Protein AF-0000000066925144 (afdb_homodimer)

Radius of gyration: 28.16 Å; Cα contacts (8 Å, |Δi|>4): 1499; chains: 2; bounding box: 80×82×71 Å

Solvent-accessible surface area (backbone atoms only — not comparable to full-atom values): 39962 Å² total; per-residue (Å²): 117,69,71,56,54,54,53,50,53,49,47,54,55,47,42,56,63,52,52,47,56,71,71,75,46,55,72,64,32,48,42,48,48,48,43,56,48,36,49,69,33,45,69,63,39,58,72,39,43,69,71,10,33,25,40,46,24,54,66,69,15,35,38,22,49,66,75,79,53,94,78,64,86,53,66,42,78,45,73,37,52,30,51,58,52,41,52,57,35,42,76,74,74,39,83,76,50,72,86,36,37,30,57,71,49,58,42,74,46,92,48,90,91,53,68,70,28,42,30,31,27,34,55,46,74,73,78,74,56,57,84,84,64,74,60,55,56,67,54,53,54,48,47,54,28,42,74,72,62,25,33,70,39,57,45,69,58,44,40,26,41,26,77,52,62,67,58,37,23,48,50,20,20,44,51,24,48,52,51,45,55,69,37,50,43,24,27,23,64,81,55,28,53,37,47,68,39,49,29,52,62,34,31,32,21,76,68,86,58,52,75,48,60,76,67,38,39,47,23,23,31,38,45,36,23,25,87,84,66,50,34,33,50,33,30,27,50,63,87,51,63,80,26,39,36,41,57,51,64,42,70,52,54,79,33,44,34,60,68,56,32,42,45,47,42,43,16,49,45,34,35,37,77,64,38,79,70,38,72,46,90,59,60,40,44,39,35,79,90,47,38,31,36,39,40,39,30,38,28,33,33,66,80,83,60,72,74,44,61,31,68,91,49,34,69,36,72,47,76,38,43,40,67,58,48,44,51,16,46,53,48,18,72,77,33,52,82,54,75,59,49,66,57,52,56,72,67,40,88,65,61,89,49,49,79,73,41,80,54,28,38,54,24,76,39,32,66,59,25,52,54,52,46,36,43,52,68,65,72,99,119,70,70,56,53,52,52,53,52,49,48,53,53,46,41,54,61,51,52,46,56,71,71,74,44,55,72,63,32,47,40,49,47,47,44,56,47,36,49,70,33,43,69,64,39,58,72,39,42,68,70,10,34,26,39,49,25,54,65,69,16,35,37,20,49,66,74,80,53,92,78,63,86,55,66,44,79,44,73,38,52,29,51,58,52,43,53,56,35,44,76,73,74,40,85,76,48,71,88,36,37,29,57,69,49,57,41,75,46,92,48,89,89,52,68,70,28,42,29,31,28,36,54,45,74,76,78,75,55,57,83,85,64,74,60,56,56,67,55,52,54,49,48,52,29,43,74,74,62,26,33,69,38,57,43,70,57,45,39,26,40,28,77,52,61,68,60,36,24,48,51,20,20,44,52,24,48,52,50,44,55,70,37,50,43,23,27,24,65,80,56,29,53,38,47,67,40,49,29,52,60,35,30,31,22,75,68,85,58,52,73,48,63,74,68,37,39,48,23,23,30,37,45,36,23,25,87,84,65,50,34,34,50,33,29,26,49,64,88,50,64,79,26,39,37,39,56,52,62,40,69,54,54,81,34,43,34,58,66,57,30,42,45,47,43,43,17,51,45,37,36,37,77,64,38,78,71,39,72,46,90,59,58,40,46,40,35,80,90,46,35,31,36,39,38,39,30,39,29,31,34,66,81,82,60,72,73,45,61,32,68,91,48,34,69,36,74,48,77,39,43,40,68,58,47,44,50,15,46,51,48,17,71,77,33,52,80,55,74,60,49,68,59,52,56,70,66,40,89,67,60,89,48,50,78,72,42,81,55,30,39,52,22,76,40,31,67,59,23,52,53,53,47,34,42,51,70,66,73,98

Nearest PDB structures (foldseek):
  6scx-assembly1_A  TM=8.058E-01  e=1.014E-25  Homo sapiens
  6scx-assembly2_C-2  TM=8.066E-01  e=2.581E-25  Homo sapiens
  6scx-assembly1_B  TM=8.042E-01  e=2.043E-25  Homo sapiens
  6o3p-assembly1_B  TM=8.030E-01  e=2.166E-25  Mus musculus
  6o3p-assembly1_A  TM=7.950E-01  e=1.139E-25  Mus musculus

Secondary structure (DSSP, 8-state):
-HHHHHHHHHHHHHHHHHHHHHTT--HHHHHHHHHHHHHH-HHHHHHTGGG-EEEEEETTEEEEE---STT--S--B--EEHHHHHHHHHHTT---SGGGEEEEEEEPPSSTTPPPEEEEEEEEPPP---GGG---HHHHHHHHHHHTTEEE--HHHHHHH-S-HHHHHHHHHHHHHHHHHHH--B-TTT-PBEEEPTT-S-EEETTT--EE----EEEEEEEEE-TTSSEEEEEEETTSPTTB-B-EEEEPPTT--HHHHHHHHHHHHHS---EEEEE-S--EEE-SSS-EEEEEEEEE--TTSPP---TTTEEEEEEEEHHHHHHHHHHHHH-TT-TTHHHHHHH-S-GGGGGG---BPPPTTSHHHHHHHHHHTT--/-HHHHHHHHHHHHHHHHHHHHHTT--HHHHHHHHHHHHHH-HHHHHHTGGG-EEEEEETTEEEEE----TT--S--B--EEHHHHHHHHHHTT---SGGGEEEEEEEPPSSTTPPPEEEEEEEEPPP---GGG---HHHHHHHHHHHTTEEE--HHHHHHH-S-HHHHHHHHHHHHHHHHHHH--B-TTT-PBEEEPTT-S-EEETTT--EE----EEEEEEEEE-TTSSEEEEEEETTSPTTB-B-EEEEPPTT--HHHHHHHHHHHHHS---EEEEE-S--EEE-SSS-EEEEEEEEE--TTSPP---TTTEEEEEEEEHHHHHHHHHHHHH-TT-TTHHHHHHH-S-GGGGGG---BPPPTTSHHHHHHHHHHTT--

Structure (mmCIF, N/CA/C/O backbone):
data_AF-0000000066925144-model_v1
#
loop_
_entity.id
_entity.type
_entity.pdbx_description
1 polymer 'NAD(+) diphosphatase'
#
loop_
_atom_site.group_PDB
_atom_site.id
_atom_site.type_symbol
_atom_site.label_atom_id
_atom_site.label_alt_id
_atom_site.label_comp_id
_atom_site.label_asym_id
_atom_site.label_entity_id
_atom_site.label_seq_id
_atom_site.pdbx_PDB_ins_code
_atom_site.Cartn_x
_atom_site.Cartn_y
_atom_site.Cartn_z
_atom_site.occupancy
_atom_site.B_iso_or_equiv
_atom_site.auth_seq_id
_atom_site.auth_comp_id
_atom_site.auth_asym_id
_atom_site.auth_atom_id
_atom_site.pdbx_PDB_model_num
ATOM 1 N N . MET A 1 1 ? -38.531 -30.906 13.062 1 26.69 1 MET A N 1
ATOM 2 C CA . MET A 1 1 ? -38.562 -29.469 13.297 1 26.69 1 MET A CA 1
ATOM 3 C C . MET A 1 1 ? -37.281 -28.812 12.805 1 26.69 1 MET A C 1
ATOM 5 O O . MET A 1 1 ? -37.25 -27.625 12.492 1 26.69 1 MET A O 1
ATOM 9 N N . ARG A 1 2 ? -36.188 -29.547 12.898 1 27.75 2 ARG A N 1
ATOM 10 C CA . ARG A 1 2 ? -34.844 -29.094 12.516 1 27.75 2 ARG A CA 1
ATOM 11 C C . ARG A 1 2 ? -34.688 -29.031 11 1 27.75 2 ARG A C 1
ATOM 13 O O . ARG A 1 2 ? -33.938 -28.219 10.477 1 27.75 2 ARG A O 1
ATOM 20 N N . ILE A 1 3 ? -35.25 -29.875 10.367 1 32.91 3 ILE A N 1
ATOM 21 C CA . ILE A 1 3 ? -35.219 -29.938 8.906 1 32.91 3 ILE A CA 1
ATOM 22 C C . ILE A 1 3 ? -35.938 -28.719 8.312 1 32.91 3 ILE A C 1
ATOM 24 O O . ILE A 1 3 ? -35.5 -28.203 7.281 1 32.91 3 ILE A O 1
ATOM 28 N N . LEU A 1 4 ? -36.906 -28.203 8.992 1 31.75 4 LEU A N 1
ATOM 29 C CA . LEU A 1 4 ? -37.719 -27.094 8.492 1 31.75 4 LEU A CA 1
ATOM 30 C C . LEU A 1 4 ? -37 -25.781 8.641 1 31.75 4 LEU A C 1
ATOM 32 O O . LEU A 1 4 ? -37.125 -24.891 7.797 1 31.75 4 LEU A O 1
ATOM 36 N N . LYS A 1 5 ? -36.188 -25.547 9.703 1 34.03 5 LYS A N 1
ATOM 37 C CA . LYS A 1 5 ? -35.438 -24.312 9.867 1 34.03 5 LYS A CA 1
ATOM 38 C C . LYS A 1 5 ? -34.281 -24.219 8.852 1 34.03 5 LYS A C 1
ATOM 40 O O . LYS A 1 5 ? -33.875 -23.125 8.484 1 34.03 5 LYS A O 1
ATOM 45 N N . ILE A 1 6 ? -33.781 -25.328 8.484 1 33.5 6 ILE A N 1
ATOM 46 C CA . ILE A 1 6 ? -32.719 -25.312 7.48 1 33.5 6 ILE A CA 1
ATOM 47 C C . ILE A 1 6 ? -33.281 -24.891 6.133 1 33.5 6 ILE A C 1
ATOM 49 O O . ILE A 1 6 ? -32.688 -24.094 5.418 1 33.5 6 ILE A O 1
ATOM 53 N N . ASN A 1 7 ? -34.5 -25.281 5.852 1 37.31 7 ASN A N 1
ATOM 54 C CA . ASN A 1 7 ? -35.156 -24.922 4.594 1 37.31 7 ASN A CA 1
ATOM 55 C C . ASN A 1 7 ? -35.531 -23.438 4.578 1 37.31 7 ASN A C 1
ATOM 57 O O . ASN A 1 7 ? -35.438 -22.781 3.547 1 37.31 7 ASN A O 1
ATOM 61 N N . LEU A 1 8 ? -36.031 -22.906 5.727 1 35.97 8 LEU A N 1
ATOM 62 C CA . LEU A 1 8 ? -36.438 -21.516 5.781 1 35.97 8 LEU A CA 1
ATOM 63 C C . LEU A 1 8 ? -35.219 -20.594 5.754 1 35.97 8 LEU A C 1
ATOM 65 O O . LEU A 1 8 ? -35.25 -19.547 5.086 1 35.97 8 LEU A O 1
ATOM 69 N N . LEU A 1 9 ? -34.125 -20.891 6.434 1 33.62 9 LEU A N 1
ATOM 70 C CA . LEU A 1 9 ? -32.906 -20.078 6.406 1 33.62 9 LEU A CA 1
ATOM 71 C C . LEU A 1 9 ? -32.219 -20.188 5.047 1 33.62 9 LEU A C 1
ATOM 73 O O . LEU A 1 9 ? -31.656 -19.203 4.562 1 33.62 9 LEU A O 1
ATOM 77 N N . GLN A 1 10 ? -32.281 -21.312 4.336 1 36.78 10 GLN A N 1
ATOM 78 C CA . GLN A 1 10 ? -31.891 -21.438 2.934 1 36.78 10 GLN A CA 1
ATOM 79 C C . GLN A 1 10 ? -32.781 -20.594 2.043 1 36.78 10 GLN A C 1
ATOM 81 O O . GLN A 1 10 ? -32.312 -19.984 1.076 1 36.78 10 GLN A O 1
ATOM 86 N N . GLN A 1 11 ? -34.031 -20.547 2.348 1 35.97 11 GLN A N 1
ATOM 87 C CA . GLN A 1 11 ? -34.969 -19.703 1.611 1 35.97 11 GLN A CA 1
ATOM 88 C C . GLN A 1 11 ? -34.688 -18.219 1.845 1 35.97 11 GLN A C 1
ATOM 90 O O . GLN A 1 11 ? -34.75 -17.422 0.915 1 35.97 11 GLN A O 1
ATOM 95 N N . LEU A 1 12 ? -34.344 -17.75 3.012 1 36.31 12 LEU A N 1
ATOM 96 C CA . LEU A 1 12 ? -34 -16.359 3.297 1 36.31 12 LEU A CA 1
ATOM 97 C C . LEU A 1 12 ? -32.625 -16 2.723 1 36.31 12 LEU A C 1
ATOM 99 O O . LEU A 1 12 ? -32.438 -14.898 2.209 1 36.31 12 LEU A O 1
ATOM 103 N N . ASN A 1 13 ? -31.656 -16.875 2.803 1 37.81 13 ASN A N 1
ATOM 104 C CA . ASN A 1 13 ? -30.375 -16.719 2.143 1 37.81 13 ASN A CA 1
ATOM 105 C C . ASN A 1 13 ? -30.5 -16.766 0.625 1 37.81 13 ASN A C 1
ATOM 107 O O . ASN A 1 13 ? -29.797 -16.047 -0.09 1 37.81 13 ASN A O 1
ATOM 111 N N . ASN A 1 14 ? -31.312 -17.688 0.106 1 38.5 14 ASN A N 1
ATOM 112 C CA . ASN A 1 14 ? -31.734 -17.672 -1.293 1 38.5 14 ASN A CA 1
ATOM 113 C C . ASN A 1 14 ? -32.438 -16.375 -1.655 1 38.5 14 ASN A C 1
ATOM 115 O O . ASN A 1 14 ? -32.375 -15.914 -2.799 1 38.5 14 ASN A O 1
ATOM 119 N N . ASN A 1 15 ? -33.156 -15.773 -0.715 1 36.53 15 ASN A N 1
ATOM 120 C CA . ASN A 1 15 ? -33.812 -14.492 -0.955 1 36.53 15 ASN A CA 1
ATOM 121 C C . ASN A 1 15 ? -32.781 -13.352 -1.04 1 36.53 15 ASN A C 1
ATOM 123 O O . ASN A 1 15 ? -33 -12.359 -1.734 1 36.53 15 ASN A O 1
ATOM 127 N N . TYR A 1 16 ? -31.797 -13.406 -0.297 1 33.59 16 TYR A N 1
ATOM 128 C CA . TYR A 1 16 ? -30.766 -12.375 -0.497 1 33.59 16 TYR A CA 1
ATOM 129 C C . TYR A 1 16 ? -30.094 -12.539 -1.853 1 33.59 16 TYR A C 1
ATOM 131 O O . TYR A 1 16 ? -29.859 -11.555 -2.559 1 33.59 16 TYR A O 1
ATOM 139 N N . THR A 1 17 ? -29.75 -13.82 -2.23 1 37.78 17 THR A N 1
ATOM 140 C CA . THR A 1 17 ? -29.125 -14.094 -3.52 1 37.78 17 THR A CA 1
ATOM 141 C C . THR A 1 17 ? -30.062 -13.711 -4.668 1 37.78 17 THR A C 1
ATOM 143 O O . THR A 1 17 ? -29.609 -13.188 -5.688 1 37.78 17 THR A O 1
ATOM 146 N N . ARG A 1 18 ? -31.344 -14.125 -4.613 1 35.31 18 ARG A N 1
ATOM 147 C CA . ARG A 1 18 ? -32.375 -13.812 -5.613 1 35.31 18 ARG A CA 1
ATOM 148 C C . ARG A 1 18 ? -32.75 -12.336 -5.559 1 35.31 18 ARG A C 1
ATOM 150 O O . ARG A 1 18 ? -33.062 -11.734 -6.586 1 35.31 18 ARG A O 1
ATOM 157 N N . LEU A 1 19 ? -32.719 -11.727 -4.43 1 36.03 19 LEU A N 1
ATOM 158 C CA . LEU A 1 19 ? -33.188 -10.344 -4.316 1 36.03 19 LEU A CA 1
ATOM 159 C C . LEU A 1 19 ? -32.219 -9.398 -5.047 1 36.03 19 LEU A C 1
ATOM 161 O O . LEU A 1 19 ? -32.656 -8.367 -5.562 1 36.03 19 LEU A O 1
ATOM 165 N N . TYR A 1 20 ? -30.938 -9.672 -5.086 1 38.91 20 TYR A N 1
ATOM 166 C CA . TYR A 1 20 ? -30.078 -8.742 -5.812 1 38.91 20 TYR A CA 1
ATOM 167 C C . TYR A 1 20 ? -30.266 -8.898 -7.316 1 38.91 20 TYR A C 1
ATOM 169 O O . TYR A 1 20 ? -30.078 -7.938 -8.07 1 38.91 20 TYR A O 1
ATOM 177 N N . SER A 1 21 ? -30.625 -10.102 -7.785 1 39.84 21 SER A N 1
ATOM 178 C CA . SER A 1 21 ? -30.844 -10.281 -9.219 1 39.84 21 SER A CA 1
ATOM 179 C C . SER A 1 21 ? -32.031 -9.445 -9.711 1 39.84 21 SER A C 1
ATOM 181 O O . SER A 1 21 ? -32 -8.945 -10.836 1 39.84 21 SER A O 1
ATOM 183 N N . SER A 1 22 ? -33 -9.375 -8.938 1 38.16 22 SER A N 1
ATOM 184 C CA . SER A 1 22 ? -34.219 -8.789 -9.461 1 38.16 22 SER A CA 1
ATOM 185 C C . SER A 1 22 ? -34.094 -7.277 -9.641 1 38.16 22 SER A C 1
ATOM 187 O O . SER A 1 22 ? -34.938 -6.641 -10.266 1 38.16 22 SER A O 1
ATOM 189 N N . LEU A 1 23 ? -33.188 -6.652 -8.906 1 44.59 23 LEU A N 1
ATOM 190 C CA . LEU A 1 23 ? -33.312 -5.195 -8.961 1 44.59 23 LEU A CA 1
ATOM 191 C C . LEU A 1 23 ? -32.406 -4.621 -10.047 1 44.59 23 LEU A C 1
ATOM 193 O O . LEU A 1 23 ? -32.031 -3.447 -9.992 1 44.59 23 LEU A O 1
ATOM 197 N N . GLY A 1 24 ? -32.094 -5.398 -11.172 1 54.22 24 GLY A N 1
ATOM 198 C CA . GLY A 1 24 ? -31.406 -4.828 -12.32 1 54.22 24 GLY A CA 1
ATOM 199 C C . GLY A 1 24 ? -29.922 -4.602 -12.086 1 54.22 24 GLY A C 1
ATOM 200 O O . GLY A 1 24 ? -29.266 -3.883 -12.844 1 54.22 24 GLY A O 1
ATOM 201 N N . GLN A 1 25 ? -29.453 -5.141 -10.984 1 64.25 25 GLN A N 1
ATOM 202 C CA . GLN A 1 25 ? -28.016 -4.957 -10.75 1 64.25 25 GLN A CA 1
ATOM 203 C C . GLN A 1 25 ? -27.188 -5.93 -11.578 1 64.25 25 GLN A C 1
ATOM 205 O O . GLN A 1 25 ? -27.641 -7.043 -11.875 1 64.25 25 GLN A O 1
ATOM 210 N N . SER A 1 26 ? -26.016 -5.414 -12.031 1 84.19 26 SER A N 1
ATOM 211 C CA . SER A 1 26 ? -25.125 -6.254 -12.828 1 84.19 26 SER A CA 1
ATOM 212 C C . SER A 1 26 ? -24.594 -7.43 -12.016 1 84.19 26 SER A C 1
ATOM 214 O O . SER A 1 26 ? -24.562 -7.371 -10.781 1 84.19 26 SER A O 1
ATOM 216 N N . LYS A 1 27 ? -24.391 -8.555 -12.602 1 88.44 27 LYS A N 1
ATOM 217 C CA . LYS A 1 27 ? -23.812 -9.75 -11.992 1 88.44 27 LYS A CA 1
ATOM 218 C C . LYS A 1 27 ? -22.562 -9.406 -11.188 1 88.44 27 LYS A C 1
ATOM 220 O O . LYS A 1 27 ? -22.328 -9.992 -10.133 1 88.44 27 LYS A O 1
ATOM 225 N N . TYR A 1 28 ? -21.922 -8.414 -11.641 1 93.94 28 TYR A N 1
ATOM 226 C CA . TYR A 1 28 ? -20.688 -8.016 -10.953 1 93.94 28 TYR A CA 1
ATOM 227 C C . TYR A 1 28 ? -21 -7.402 -9.594 1 93.94 28 TYR A C 1
ATOM 229 O O . TYR A 1 28 ? -20.359 -7.73 -8.594 1 93.94 28 TYR A O 1
ATOM 237 N N . VAL A 1 29 ? -21.922 -6.469 -9.516 1 95.69 29 VAL A N 1
ATOM 238 C CA . VAL A 1 29 ? -22.297 -5.809 -8.266 1 95.69 29 VAL A CA 1
ATOM 239 C C . VAL A 1 29 ? -22.797 -6.844 -7.266 1 95.69 29 VAL A C 1
ATOM 241 O O . VAL A 1 29 ? -22.453 -6.793 -6.086 1 95.69 29 VAL A O 1
ATOM 244 N N . GLU A 1 30 ? -23.578 -7.773 -7.75 1 93.75 30 GLU A N 1
ATOM 245 C CA . GLU A 1 30 ? -24.078 -8.836 -6.887 1 93.75 30 GLU A CA 1
ATOM 246 C C . GLU A 1 30 ? -22.938 -9.656 -6.305 1 93.75 30 GLU A C 1
ATOM 248 O O . GLU A 1 30 ? -22.922 -9.969 -5.109 1 93.75 30 GLU A O 1
ATOM 253 N N . LYS A 1 31 ? -22.047 -9.992 -7.168 1 96.12 31 LYS A N 1
ATOM 254 C CA . LYS A 1 31 ? -20.875 -10.742 -6.75 1 96.12 31 LYS A CA 1
ATOM 255 C C . LYS A 1 31 ? -20.109 -10.008 -5.648 1 96.12 31 LYS A C 1
ATOM 257 O O . LYS A 1 31 ? -19.719 -10.609 -4.648 1 96.12 31 LYS A O 1
ATOM 262 N N . VAL A 1 32 ? -19.938 -8.727 -5.797 1 96.75 32 VAL A N 1
ATOM 263 C CA . VAL A 1 32 ? -19.188 -7.91 -4.855 1 96.75 32 VAL A CA 1
ATOM 264 C C . VAL A 1 32 ? -19.922 -7.859 -3.514 1 96.75 32 VAL A C 1
ATOM 266 O O . VAL A 1 32 ? -19.297 -7.988 -2.457 1 96.75 32 VAL A O 1
ATOM 269 N N . HIS A 1 33 ? -21.188 -7.668 -3.512 1 95.62 33 HIS A N 1
ATOM 270 C CA . HIS A 1 33 ? -21.969 -7.617 -2.281 1 95.62 33 HIS A CA 1
ATOM 271 C C . HIS A 1 33 ? -21.938 -8.953 -1.546 1 95.62 33 HIS A C 1
ATOM 273 O O . HIS A 1 33 ? -21.828 -8.984 -0.317 1 95.62 33 HIS A O 1
ATOM 279 N N . LEU A 1 34 ? -22.031 -10.016 -2.316 1 96 34 LEU A N 1
ATOM 280 C CA . LEU A 1 34 ? -21.953 -11.336 -1.705 1 96 34 LEU A CA 1
ATOM 281 C C . LEU A 1 34 ? -20.578 -11.586 -1.103 1 96 34 LEU A C 1
ATOM 283 O O . LEU A 1 34 ? -20.469 -12.141 -0.006 1 96 34 LEU A O 1
ATOM 287 N N . TYR A 1 35 ? -19.609 -11.25 -1.83 1 97.44 35 TYR A N 1
ATOM 288 C CA . TYR A 1 35 ? -18.25 -11.359 -1.299 1 97.44 35 TYR A CA 1
ATOM 289 C C . TYR A 1 35 ? -18.125 -10.625 0.032 1 97.44 35 TYR A C 1
ATOM 291 O O . TYR A 1 35 ? -17.562 -11.164 0.991 1 97.44 35 TYR A O 1
ATOM 299 N N . ASN A 1 36 ? -18.578 -9.367 0.045 1 94.94 36 ASN A N 1
ATOM 300 C CA . ASN A 1 36 ? -18.547 -8.57 1.267 1 94.94 36 ASN A CA 1
ATOM 301 C C . ASN A 1 36 ? -19.328 -9.227 2.393 1 94.94 36 ASN A C 1
ATOM 303 O O . ASN A 1 36 ? -18.891 -9.227 3.545 1 94.94 36 ASN A O 1
ATOM 307 N N . TYR A 1 37 ? -20.5 -9.805 2.076 1 95.5 37 TYR A N 1
ATOM 308 C CA . TYR A 1 37 ? -21.328 -10.492 3.055 1 95.5 37 TYR A CA 1
ATOM 309 C C . TYR A 1 37 ? -20.609 -11.719 3.617 1 95.5 37 TYR A C 1
ATOM 311 O O . TYR A 1 37 ? -20.531 -11.891 4.836 1 95.5 37 TYR A O 1
ATOM 319 N N . TRP A 1 38 ? -20 -12.531 2.705 1 96.81 38 TRP A N 1
ATOM 320 C CA . TRP A 1 38 ? -19.297 -13.742 3.123 1 96.81 38 TRP A CA 1
ATOM 321 C C . TRP A 1 38 ? -18.031 -13.406 3.904 1 96.81 38 TRP A C 1
ATOM 323 O O . TRP A 1 38 ? -17.625 -14.164 4.781 1 96.81 38 TRP A O 1
ATOM 333 N N . SER A 1 39 ? -17.438 -12.273 3.598 1 96.12 39 SER A N 1
ATOM 334 C CA . SER A 1 39 ? -16.25 -11.844 4.324 1 96.12 39 SER A CA 1
ATOM 335 C C . SER A 1 39 ? -16.578 -11.57 5.789 1 96.12 39 SER A C 1
ATOM 337 O O . SER A 1 39 ? -15.711 -11.719 6.66 1 96.12 39 SER A O 1
ATOM 339 N N . ARG A 1 40 ? -17.828 -11.234 6.043 1 93.31 40 ARG A N 1
ATOM 340 C CA . ARG A 1 40 ? -18.219 -10.836 7.391 1 93.31 40 ARG A CA 1
ATOM 341 C C . ARG A 1 40 ? -18.938 -11.969 8.109 1 93.31 40 ARG A C 1
ATOM 343 O O . ARG A 1 40 ? -18.875 -12.078 9.336 1 93.31 40 ARG A O 1
ATOM 350 N N . SER A 1 41 ? -19.625 -12.766 7.344 1 95.44 41 SER A N 1
ATOM 351 C CA . SER A 1 41 ? -20.453 -13.797 7.938 1 95.44 41 SER A CA 1
ATOM 352 C C . SER A 1 41 ? -19.781 -15.164 7.855 1 95.44 41 SER A C 1
ATOM 354 O O . SER A 1 41 ? -20.031 -15.938 6.926 1 95.44 41 SER A O 1
ATOM 356 N N . CYS A 1 42 ? -19.156 -15.562 8.891 1 95.69 42 CYS A N 1
ATOM 357 C CA . CYS A 1 42 ? -18.391 -16.812 8.914 1 95.69 42 CYS A CA 1
ATOM 358 C C . CYS A 1 42 ? -19.328 -18.016 8.758 1 95.69 42 CYS A C 1
ATOM 360 O O . CYS A 1 42 ? -19.031 -18.922 7.969 1 95.69 42 CYS A O 1
ATOM 362 N N . ASN A 1 43 ? -20.375 -17.984 9.477 1 95.56 43 ASN A N 1
ATOM 363 C CA . ASN A 1 43 ? -21.297 -19.109 9.469 1 95.56 43 ASN A CA 1
ATOM 364 C C . ASN A 1 43 ? -21.906 -19.344 8.086 1 95.56 43 ASN A C 1
ATOM 366 O O . ASN A 1 43 ? -21.953 -20.469 7.602 1 95.56 43 ASN A O 1
ATOM 370 N N . ASP A 1 44 ? -22.297 -18.281 7.512 1 96.06 44 ASP A N 1
ATOM 371 C CA . ASP A 1 44 ? -22.922 -18.391 6.195 1 96.06 44 ASP A CA 1
ATOM 372 C C . ASP A 1 44 ? -21.891 -18.812 5.145 1 96.06 44 ASP A C 1
ATOM 374 O O . ASP A 1 44 ? -22.203 -19.594 4.238 1 96.06 44 ASP A O 1
ATOM 378 N N . LEU A 1 45 ? -20.734 -18.266 5.223 1 97.69 45 LEU A N 1
ATOM 379 C CA . LEU A 1 45 ? -19.672 -18.688 4.312 1 97.69 45 LEU A CA 1
ATOM 380 C C . LEU A 1 45 ? -19.391 -20.188 4.457 1 97.69 45 LEU A C 1
ATOM 382 O O . LEU A 1 45 ? -19.312 -20.906 3.459 1 97.69 45 LEU A O 1
ATOM 386 N N . GLU A 1 46 ? -19.312 -20.625 5.656 1 96.88 46 GLU A N 1
ATOM 387 C CA . GLU A 1 46 ? -18.984 -22.016 5.934 1 96.88 46 GLU A CA 1
ATOM 388 C C . GLU A 1 46 ? -20.031 -22.953 5.344 1 96.88 46 GLU A C 1
ATOM 390 O O . GLU A 1 46 ? -19.703 -24.016 4.805 1 96.88 46 GLU A O 1
ATOM 395 N N . LYS A 1 47 ? -21.281 -22.562 5.426 1 96 47 LYS A N 1
ATOM 396 C CA . LYS A 1 47 ? -22.375 -23.375 4.906 1 96 47 LYS A CA 1
ATOM 397 C C . LYS A 1 47 ? -22.25 -23.562 3.398 1 96 47 LYS A C 1
ATOM 399 O O . LYS A 1 47 ? -22.797 -24.516 2.842 1 96 47 LYS A O 1
ATOM 404 N N . ASN A 1 48 ? -21.547 -22.688 2.768 1 96.31 48 ASN A N 1
ATOM 405 C CA . ASN A 1 48 ? -21.469 -22.734 1.312 1 96.31 48 ASN A CA 1
ATOM 406 C C . ASN A 1 48 ? -20.172 -23.391 0.845 1 96.31 48 ASN A C 1
ATOM 408 O O . ASN A 1 48 ? -19.969 -23.578 -0.356 1 96.31 48 ASN A O 1
ATOM 412 N N . TYR A 1 49 ? -19.297 -23.844 1.689 1 96.88 49 TYR A N 1
ATOM 413 C CA . TYR A 1 49 ? -18 -24.422 1.341 1 96.88 49 TYR A CA 1
ATOM 414 C C . TYR A 1 49 ? -18.172 -25.672 0.478 1 96.88 49 TYR A C 1
ATOM 416 O O . TYR A 1 49 ? -17.453 -25.844 -0.516 1 96.88 49 TYR A O 1
ATOM 424 N N . SER A 1 50 ? -19.172 -26.469 0.818 1 95.81 50 SER A N 1
ATOM 425 C CA . SER A 1 50 ? -19.359 -27.75 0.138 1 95.81 50 SER A CA 1
ATOM 426 C C . SER A 1 50 ? -19.672 -27.547 -1.341 1 95.81 50 SER A C 1
ATOM 428 O O . SER A 1 50 ? -19.375 -28.406 -2.168 1 95.81 50 SER A O 1
ATOM 430 N N . ASN A 1 51 ? -20.234 -26.422 -1.646 1 94.38 51 ASN A N 1
ATOM 431 C CA . ASN A 1 51 ? -20.594 -26.141 -3.031 1 94.38 51 ASN A CA 1
ATOM 432 C C . ASN A 1 51 ? -19.484 -25.359 -3.752 1 94.38 51 ASN A C 1
ATOM 434 O O . ASN A 1 51 ? -19.609 -25.078 -4.945 1 94.38 51 ASN A O 1
ATOM 438 N N . GLY A 1 52 ? -18.422 -25.109 -3.055 1 97.25 52 GLY A N 1
ATOM 439 C CA . GLY A 1 52 ? -17.422 -24.203 -3.584 1 97.25 52 GLY A CA 1
ATOM 440 C C . GLY A 1 52 ? -16.359 -24.922 -4.395 1 97.25 52 GLY A C 1
ATOM 441 O O . GLY A 1 52 ? -16.391 -26.141 -4.559 1 97.25 52 GLY A O 1
ATOM 442 N N . LYS A 1 53 ? -15.531 -24.125 -5.043 1 98.19 53 LYS A N 1
ATOM 443 C CA . LYS A 1 53 ? -14.297 -24.578 -5.691 1 98.19 53 LYS A CA 1
ATOM 444 C C . LYS A 1 53 ? -13.07 -24.203 -4.863 1 98.19 53 LYS A C 1
ATOM 446 O O . LYS A 1 53 ? -13.148 -23.344 -3.986 1 98.19 53 LYS A O 1
ATOM 451 N N . ALA A 1 54 ? -11.977 -24.922 -5.145 1 98.44 54 ALA A N 1
ATOM 452 C CA . ALA A 1 54 ? -10.82 -24.688 -4.281 1 98.44 54 ALA A CA 1
ATOM 453 C C . ALA A 1 54 ? -9.531 -24.656 -5.094 1 98.44 54 ALA A C 1
ATOM 455 O O . ALA A 1 54 ? -9.367 -25.438 -6.039 1 98.44 54 ALA A O 1
ATOM 456 N N . ILE A 1 55 ? -8.695 -23.75 -4.797 1 98.31 55 ILE A N 1
ATOM 457 C CA . ILE A 1 55 ? -7.289 -23.719 -5.195 1 98.31 55 ILE A CA 1
ATOM 458 C C . ILE A 1 55 ? -6.414 -24.203 -4.043 1 98.31 55 ILE A C 1
ATOM 460 O O . ILE A 1 55 ? -6.645 -23.844 -2.885 1 98.31 55 ILE A O 1
ATOM 464 N N . VAL A 1 56 ? -5.387 -25.031 -4.371 1 98.31 56 VAL A N 1
ATOM 465 C CA . VAL A 1 56 ? -4.664 -25.688 -3.291 1 98.31 56 VAL A CA 1
ATOM 466 C C . VAL A 1 56 ? -3.18 -25.344 -3.375 1 98.31 56 VAL A C 1
ATOM 468 O O . VAL A 1 56 ? -2.574 -25.438 -4.445 1 98.31 56 VAL A O 1
ATOM 471 N N . LEU A 1 57 ? -2.631 -24.922 -2.33 1 97.81 57 LEU A N 1
ATOM 472 C CA . LEU A 1 57 ? -1.192 -24.891 -2.096 1 97.81 57 LEU A CA 1
ATOM 473 C C . LEU A 1 57 ? -0.763 -26.031 -1.174 1 97.81 57 LEU A C 1
ATOM 475 O O . LEU A 1 57 ? -1.13 -26.047 0.004 1 97.81 57 LEU A O 1
ATOM 479 N N . LEU A 1 58 ? -0.029 -26.906 -1.707 1 95.81 58 LEU A N 1
ATOM 480 C CA . LEU A 1 58 ? 0.562 -27.984 -0.923 1 95.81 58 LEU A CA 1
ATOM 481 C C . LEU A 1 58 ? 2.033 -27.688 -0.632 1 95.81 58 LEU A C 1
ATOM 483 O O . LEU A 1 58 ? 2.867 -27.734 -1.538 1 95.81 58 LEU A O 1
ATOM 487 N N . ASP A 1 59 ? 2.377 -27.391 0.594 1 93.25 59 ASP A N 1
ATOM 488 C CA . ASP A 1 59 ? 3.721 -26.969 0.973 1 93.25 59 ASP A CA 1
ATOM 489 C C . ASP A 1 59 ? 4.195 -25.812 0.098 1 93.25 59 ASP A C 1
ATOM 491 O O . ASP A 1 59 ? 5.281 -25.875 -0.484 1 93.25 59 ASP A O 1
ATOM 495 N N . LYS A 1 60 ? 3.355 -24.844 -0.058 1 93.44 60 LYS A N 1
ATOM 496 C CA . LYS A 1 60 ? 3.611 -23.578 -0.761 1 93.44 60 LYS A CA 1
ATOM 497 C C . LYS A 1 60 ? 3.729 -23.812 -2.266 1 93.44 60 LYS A C 1
ATOM 499 O O . LYS A 1 60 ? 4.234 -22.953 -2.99 1 93.44 60 LYS A O 1
ATOM 504 N N . HIS A 1 61 ? 3.322 -25.031 -2.727 1 96.69 61 HIS A N 1
ATOM 505 C CA . HIS A 1 61 ? 3.307 -25.344 -4.152 1 96.69 61 HIS A CA 1
ATOM 506 C C . HIS A 1 61 ? 1.878 -25.453 -4.676 1 96.69 61 HIS A C 1
ATOM 508 O O . HIS A 1 61 ? 1.128 -26.344 -4.254 1 96.69 61 HIS A O 1
ATOM 514 N N . PRO A 1 62 ? 1.526 -24.625 -5.578 1 97.88 62 PRO A N 1
ATOM 515 C CA . PRO A 1 62 ? 0.198 -24.766 -6.18 1 97.88 62 PRO A CA 1
ATOM 516 C C . PRO A 1 62 ? 0.052 -26.047 -6.988 1 97.88 62 PRO A C 1
ATOM 518 O O . PRO A 1 62 ? 1.026 -26.531 -7.574 1 97.88 62 PRO A O 1
ATOM 521 N N . ILE A 1 63 ? -1.114 -26.578 -7.02 1 97.38 63 ILE A N 1
ATOM 522 C CA . ILE A 1 63 ? -1.403 -27.719 -7.875 1 97.38 63 ILE A CA 1
ATOM 523 C C . ILE A 1 63 ? -1.911 -27.234 -9.234 1 97.38 63 ILE A C 1
ATOM 525 O O . ILE A 1 63 ? -2.936 -26.547 -9.312 1 97.38 63 ILE A O 1
ATOM 529 N N . ILE A 1 64 ? -1.213 -27.562 -10.234 1 96.38 64 ILE A N 1
ATOM 530 C CA . ILE A 1 64 ? -1.561 -27.188 -11.594 1 96.38 64 ILE A CA 1
ATOM 531 C C . ILE A 1 64 ? -1.976 -28.422 -12.391 1 96.38 64 ILE A C 1
ATOM 533 O O . ILE A 1 64 ? -1.788 -29.547 -11.938 1 96.38 64 ILE A O 1
ATOM 537 N N . LYS A 1 65 ? -2.547 -28.172 -13.578 1 93.62 65 LYS A N 1
ATOM 538 C CA . LYS A 1 65 ? -2.848 -29.281 -14.484 1 93.62 65 LYS A CA 1
ATOM 539 C C . LYS A 1 65 ? -1.572 -29.984 -14.938 1 93.62 65 LYS A C 1
ATOM 541 O O . LYS A 1 65 ? -0.546 -29.328 -15.164 1 93.62 65 LYS A O 1
ATOM 546 N N . LYS A 1 66 ? -1.677 -31.281 -15.062 1 88.19 66 LYS A N 1
ATOM 547 C CA . LYS A 1 66 ? -0.531 -32.062 -15.539 1 88.19 66 LYS A CA 1
ATOM 548 C C . LYS A 1 66 ? -0.078 -31.562 -16.906 1 88.19 66 LYS A C 1
ATOM 550 O O . LYS A 1 66 ? -0.897 -31.391 -17.812 1 88.19 66 LYS A O 1
ATOM 555 N N . MET A 1 67 ? 1.188 -31.234 -17 1 79.75 67 MET A N 1
ATOM 556 C CA . MET A 1 67 ? 1.748 -30.672 -18.234 1 79.75 67 MET A CA 1
ATOM 557 C C . MET A 1 67 ? 2.131 -31.766 -19.219 1 79.75 67 MET A C 1
ATOM 559 O O . MET A 1 67 ? 3.279 -32.219 -19.234 1 79.75 67 MET A O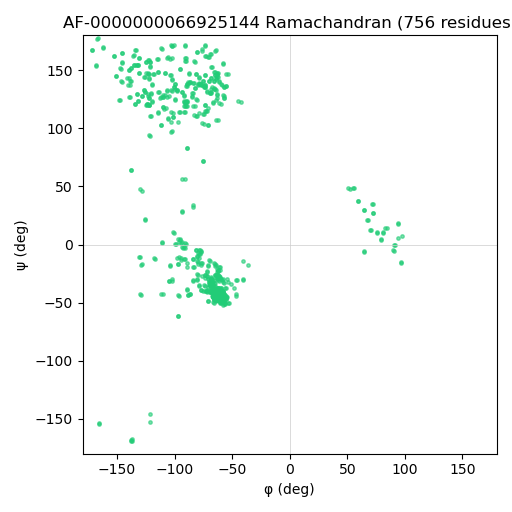 1
ATOM 563 N N . LYS A 1 68 ? 1.504 -32.969 -19.406 1 66.38 68 LYS A N 1
ATOM 564 C CA . LYS A 1 68 ? 1.906 -34.031 -20.312 1 66.38 68 LYS A CA 1
ATOM 565 C C . LYS A 1 68 ? 2.201 -33.5 -21.703 1 66.38 68 LYS A C 1
ATOM 567 O O . LYS A 1 68 ? 3.061 -34.031 -22.406 1 66.38 68 LYS A O 1
ATOM 572 N N . ASP A 1 69 ? 1.33 -32.469 -22.109 1 57.47 69 ASP A N 1
ATOM 573 C CA . ASP A 1 69 ? 1.374 -32.125 -23.516 1 57.47 69 ASP A CA 1
ATOM 574 C C . ASP A 1 69 ? 2.553 -31.203 -23.812 1 57.47 69 ASP A C 1
ATOM 576 O O . ASP A 1 69 ? 2.74 -30.188 -23.141 1 57.47 69 ASP A O 1
ATOM 580 N N . LYS A 1 70 ? 3.59 -31.734 -24.547 1 57.09 70 LYS A N 1
ATOM 581 C CA . LYS A 1 70 ? 4.77 -31.062 -25.094 1 57.09 70 LYS A CA 1
ATOM 582 C C . LYS A 1 70 ? 4.422 -29.656 -25.578 1 57.09 70 LYS A C 1
ATOM 584 O O . LYS A 1 70 ? 5.301 -28.797 -25.703 1 57.09 70 LYS A O 1
ATOM 589 N N . ASN A 1 71 ? 3.02 -29.453 -25.766 1 56.28 71 ASN A N 1
ATOM 590 C CA . ASN A 1 71 ? 2.641 -28.203 -26.406 1 56.28 71 ASN A CA 1
ATOM 591 C C . ASN A 1 71 ? 2.258 -27.141 -25.375 1 56.28 71 ASN A C 1
ATOM 593 O O . ASN A 1 71 ? 1.979 -26 -25.719 1 56.28 71 ASN A O 1
ATOM 597 N N . ILE A 1 72 ? 2.1 -27.609 -24.031 1 60.31 72 ILE A N 1
ATOM 598 C CA . ILE A 1 72 ? 1.654 -26.625 -23.047 1 60.31 72 ILE A CA 1
ATOM 599 C C . ILE A 1 72 ? 2.832 -25.75 -22.625 1 60.31 72 ILE A C 1
ATOM 601 O O . ILE A 1 72 ? 3.811 -26.25 -22.062 1 60.31 72 ILE A O 1
ATOM 605 N N . THR A 1 73 ? 2.594 -24.516 -23.062 1 71.31 73 THR A N 1
ATOM 606 C CA . THR A 1 73 ? 3.684 -23.547 -22.906 1 71.31 73 THR A CA 1
ATOM 607 C C . THR A 1 73 ? 3.607 -22.844 -21.547 1 71.31 73 THR A C 1
ATOM 609 O O . THR A 1 73 ? 4.625 -22.391 -21.031 1 71.31 73 THR A O 1
ATOM 612 N N . THR A 1 74 ? 2.277 -22.906 -20.859 1 87.12 74 THR A N 1
ATOM 613 C CA . THR A 1 74 ? 2.199 -22.219 -19.578 1 87.12 74 THR A CA 1
ATOM 614 C C . THR A 1 74 ? 1.343 -23.016 -18.594 1 87.12 74 THR A C 1
ATOM 616 O O . THR A 1 74 ? 0.386 -23.688 -19 1 87.12 74 THR A O 1
ATOM 619 N N . PRO A 1 75 ? 1.651 -23.062 -17.359 1 92.81 75 PRO A N 1
ATOM 620 C CA . PRO A 1 75 ? 0.865 -23.781 -16.359 1 92.81 75 PRO A CA 1
ATOM 621 C C . PRO A 1 75 ? -0.552 -23.234 -16.219 1 92.81 75 PRO A C 1
ATOM 623 O O . PRO A 1 75 ? -0.788 -22.047 -16.453 1 92.81 75 PRO A O 1
ATOM 626 N N . GLU A 1 76 ? -1.447 -24.172 -15.914 1 93.75 76 GLU A N 1
ATOM 627 C CA . GLU A 1 76 ? -2.832 -23.797 -15.633 1 93.75 76 GLU A CA 1
ATOM 628 C C . GLU A 1 76 ? -3.242 -24.234 -14.234 1 93.75 76 GLU A C 1
ATOM 630 O O . GLU A 1 76 ? -3.064 -25.391 -13.859 1 93.75 76 GLU A O 1
ATOM 635 N N . LEU A 1 77 ? -3.773 -23.344 -13.562 1 94.94 77 LEU A N 1
ATOM 636 C CA . LEU A 1 77 ? -4.223 -23.641 -12.203 1 94.94 77 LEU A CA 1
ATOM 637 C C . LEU A 1 77 ? -5.48 -24.5 -12.227 1 94.94 77 LEU A C 1
ATOM 639 O O . LEU A 1 77 ? -6.398 -24.25 -13.016 1 94.94 77 LEU A O 1
ATOM 643 N N . VAL A 1 78 ? -5.531 -25.484 -11.367 1 94.69 78 VAL A N 1
ATOM 644 C CA . VAL A 1 78 ? -6.727 -26.312 -11.258 1 94.69 78 VAL A CA 1
ATOM 645 C C . VAL A 1 78 ? -7.641 -25.766 -10.164 1 94.69 78 VAL A C 1
ATOM 647 O O . VAL A 1 78 ? -7.18 -25.438 -9.07 1 94.69 78 VAL A O 1
ATOM 650 N N . LYS A 1 79 ? -8.867 -25.625 -10.461 1 97.19 79 LYS A N 1
ATOM 651 C CA . LYS A 1 79 ? -9.906 -25.328 -9.477 1 97.19 79 LYS A CA 1
ATOM 652 C C . LYS A 1 79 ? -10.758 -26.562 -9.188 1 97.19 79 LYS A C 1
ATOM 654 O O . LYS A 1 79 ? -11.625 -26.922 -9.984 1 97.19 79 LYS A O 1
ATOM 659 N N . PHE A 1 80 ? -10.57 -27.094 -8.016 1 97.75 80 PHE A N 1
ATOM 660 C CA . PHE A 1 80 ? -11.188 -28.359 -7.633 1 97.75 80 PHE A CA 1
ATOM 661 C C . PHE A 1 80 ? -12.539 -28.125 -6.969 1 97.75 80 PHE A C 1
ATOM 663 O O . PHE A 1 80 ? -12.82 -27.016 -6.504 1 97.75 80 PHE A O 1
ATOM 670 N N . ASP A 1 81 ? -13.312 -29.203 -6.977 1 97.62 81 ASP A N 1
ATOM 671 C CA . ASP A 1 81 ? -14.438 -29.188 -6.047 1 97.62 81 ASP A CA 1
ATOM 672 C C . ASP A 1 81 ? -13.953 -29.266 -4.598 1 97.62 81 ASP A C 1
ATOM 674 O O . ASP A 1 81 ? -13.156 -30.125 -4.246 1 97.62 81 ASP A O 1
ATOM 678 N N . TYR A 1 82 ? -14.445 -28.406 -3.812 1 97.94 82 TYR A N 1
ATOM 679 C CA . TYR A 1 82 ? -13.992 -28.312 -2.43 1 97.94 82 TYR A CA 1
ATOM 680 C C . TYR A 1 82 ? -14.133 -29.656 -1.721 1 97.94 82 TYR A C 1
ATOM 682 O O . TYR A 1 82 ? -13.195 -30.125 -1.072 1 97.94 82 TYR A O 1
ATOM 690 N N . ASP A 1 83 ? -15.242 -30.328 -1.883 1 97.31 83 ASP A N 1
ATOM 691 C CA . ASP A 1 83 ? -15.516 -31.578 -1.186 1 97.31 83 ASP A CA 1
ATOM 692 C C . ASP A 1 83 ? -14.562 -32.688 -1.648 1 97.31 83 ASP A C 1
ATOM 694 O O . ASP A 1 83 ? -14.148 -33.531 -0.853 1 97.31 83 ASP A O 1
ATOM 698 N N . ASN A 1 84 ? -14.258 -32.625 -2.9 1 97.19 84 ASN A N 1
ATOM 699 C CA . ASN A 1 84 ? -13.305 -33.594 -3.42 1 97.19 84 ASN A CA 1
ATOM 700 C C . ASN A 1 84 ? -11.93 -33.438 -2.771 1 97.19 84 ASN A C 1
ATOM 702 O O . ASN A 1 84 ? -11.281 -34.438 -2.434 1 97.19 84 ASN A O 1
ATOM 706 N N . VAL A 1 85 ? -11.5 -32.219 -2.627 1 97.88 85 VAL A N 1
ATOM 707 C CA . VAL A 1 85 ? -10.211 -31.953 -1.988 1 97.88 85 VAL A CA 1
ATOM 708 C C . VAL A 1 85 ? -10.25 -32.406 -0.534 1 97.88 85 VAL A C 1
ATOM 710 O O . VAL A 1 85 ? -9.344 -33.094 -0.072 1 97.88 85 VAL A O 1
ATOM 713 N N . LYS A 1 86 ? -11.289 -32.031 0.137 1 97.25 86 LYS A N 1
ATOM 714 C CA . LYS A 1 86 ? -11.453 -32.406 1.546 1 97.25 86 LYS A CA 1
ATOM 715 C C . LYS A 1 86 ? -11.406 -33.906 1.747 1 97.25 86 LYS A C 1
ATOM 717 O O . LYS A 1 86 ? -10.711 -34.406 2.637 1 97.25 86 LYS A O 1
ATOM 722 N N . GLU A 1 87 ? -12.102 -34.656 0.916 1 97 87 GLU A N 1
ATOM 723 C CA . GLU A 1 87 ? -12.156 -36.125 1.007 1 97 87 GLU A CA 1
ATOM 724 C C . GLU A 1 87 ? -10.789 -36.719 0.723 1 97 87 GLU A C 1
ATOM 726 O O . GLU A 1 87 ? -10.336 -37.625 1.452 1 97 87 GLU A O 1
ATOM 731 N N . THR A 1 88 ? -10.164 -36.25 -0.354 1 96.62 88 THR A N 1
ATOM 732 C CA . THR A 1 88 ? -8.852 -36.781 -0.717 1 96.62 88 THR A CA 1
ATOM 733 C C . THR A 1 88 ? -7.84 -36.531 0.393 1 96.62 88 THR A C 1
ATOM 735 O O . THR A 1 88 ? -7.051 -37.406 0.742 1 96.62 88 THR A O 1
ATOM 738 N N . PHE A 1 89 ? -7.855 -35.312 0.947 1 95.94 89 PHE A N 1
ATOM 739 C CA . PHE A 1 89 ? -6.941 -34.969 2.031 1 95.94 89 PHE A CA 1
ATOM 740 C C . PHE A 1 89 ? -7.195 -35.844 3.248 1 95.94 89 PHE A C 1
ATOM 742 O O . PHE A 1 89 ? -6.25 -36.281 3.906 1 95.94 89 PHE A O 1
ATOM 749 N N . LYS A 1 90 ? -8.422 -36.156 3.514 1 95.06 90 LYS A N 1
ATOM 750 C CA . LYS A 1 90 ? -8.773 -37 4.641 1 95.06 90 LYS A CA 1
ATOM 751 C C . LYS A 1 90 ? -8.164 -38.406 4.488 1 95.06 90 LYS A C 1
ATOM 753 O O . LYS A 1 90 ? -7.727 -39 5.469 1 95.06 90 LYS A O 1
ATOM 758 N N . GLU A 1 91 ? -8.125 -38.906 3.318 1 93.75 91 GLU A N 1
ATOM 759 C CA . GLU A 1 91 ? -7.527 -40.219 3.033 1 93.75 91 GLU A CA 1
ATOM 760 C C . GLU A 1 91 ? -6.043 -40.219 3.387 1 93.75 91 GLU A C 1
ATOM 762 O O . GLU A 1 91 ? -5.477 -41.281 3.676 1 93.75 91 GLU A O 1
ATOM 767 N N . TYR A 1 92 ? -5.445 -39.062 3.338 1 91.38 92 TYR A N 1
ATOM 768 C CA . TYR A 1 92 ? -4.031 -38.969 3.664 1 91.38 92 TYR A CA 1
ATOM 769 C C . TYR A 1 92 ? -3.836 -38.531 5.117 1 91.38 92 TYR A C 1
ATOM 771 O O . TYR A 1 92 ? -2.732 -38.156 5.52 1 91.38 92 TYR A O 1
ATOM 779 N N . GLY A 1 93 ? -4.957 -38.406 5.895 1 90.81 93 GLY A N 1
ATOM 780 C CA . GLY A 1 93 ? -4.891 -38.031 7.297 1 90.81 93 GLY A CA 1
ATOM 781 C C . GLY A 1 93 ? -4.789 -36.531 7.516 1 90.81 93 GLY A C 1
ATOM 782 O O . GLY A 1 93 ? -4.355 -36.094 8.578 1 90.81 93 GLY A O 1
ATOM 783 N N . LEU A 1 94 ? -5.062 -35.781 6.508 1 93.38 94 LEU A N 1
ATOM 784 C CA . LEU A 1 94 ? -5.004 -34.312 6.586 1 93.38 94 LEU A CA 1
ATOM 785 C C . LEU A 1 94 ? -6.406 -33.719 6.703 1 93.38 94 LEU A C 1
ATOM 787 O O . LEU A 1 94 ? -7.344 -34.219 6.07 1 93.38 94 LEU A O 1
ATOM 791 N N . ASP A 1 95 ? -6.523 -32.688 7.5 1 94.75 95 ASP A N 1
ATOM 792 C CA . ASP A 1 95 ? -7.82 -32.031 7.719 1 94.75 95 ASP A CA 1
ATOM 793 C C . ASP A 1 95 ? -7.879 -30.672 7.051 1 94.75 95 ASP A C 1
ATOM 795 O O . ASP A 1 95 ? -6.969 -29.844 7.215 1 94.75 95 ASP A O 1
ATOM 799 N N . VAL A 1 96 ? -8.867 -30.453 6.301 1 96.25 96 VAL A N 1
ATOM 800 C CA . VAL A 1 96 ? -9.164 -29.156 5.707 1 96.25 96 VAL A CA 1
ATOM 801 C C . VAL A 1 96 ? -10.25 -28.453 6.52 1 96.25 96 VAL A C 1
ATOM 803 O O . VAL A 1 96 ? -11.328 -29 6.738 1 96.25 96 VAL A O 1
ATOM 806 N N . GLY A 1 97 ? -9.961 -27.281 6.969 1 92.94 97 GLY A N 1
ATOM 807 C CA . GLY A 1 97 ? -10.93 -26.562 7.793 1 92.94 97 GLY A CA 1
ATOM 808 C C . GLY A 1 97 ? -10.602 -25.094 7.965 1 92.94 97 GLY A C 1
ATOM 809 O O . GLY A 1 97 ? -9.969 -24.484 7.094 1 92.94 97 GLY A O 1
ATOM 810 N N . ARG A 1 98 ? -11.039 -24.547 9.008 1 92.81 98 ARG A N 1
ATOM 811 C CA . ARG A 1 98 ? -10.992 -23.109 9.273 1 92.81 98 ARG A CA 1
ATOM 812 C C . ARG A 1 98 ? -9.555 -22.609 9.328 1 92.81 98 ARG A C 1
ATOM 814 O O . ARG A 1 98 ? -9.273 -21.469 8.938 1 92.81 98 ARG A O 1
ATOM 821 N N . GLU A 1 99 ? -8.688 -23.422 9.703 1 94.19 99 GLU A N 1
ATOM 822 C CA . GLU A 1 99 ? -7.32 -22.984 9.969 1 94.19 99 GLU A CA 1
ATOM 823 C C . GLU A 1 99 ? -6.531 -22.859 8.672 1 94.19 99 GLU A C 1
ATOM 825 O O . GLU A 1 99 ? -5.574 -22.078 8.594 1 94.19 99 GLU A O 1
ATOM 830 N N . ASN A 1 100 ? -6.922 -23.594 7.672 1 97.44 100 ASN A N 1
ATOM 831 C CA . ASN A 1 100 ? -6.059 -23.609 6.496 1 97.44 100 ASN A CA 1
ATOM 832 C C . ASN A 1 100 ? -6.828 -23.234 5.23 1 97.44 100 ASN A C 1
ATOM 834 O O . ASN A 1 100 ? -6.438 -23.609 4.125 1 97.44 100 ASN A O 1
ATOM 838 N N . THR A 1 101 ? -7.953 -22.547 5.406 1 98.31 101 THR A N 1
ATOM 839 C CA . THR A 1 101 ? -8.719 -22.094 4.25 1 98.31 101 THR A CA 1
ATOM 840 C C . THR A 1 101 ? -8.867 -20.562 4.262 1 98.31 101 THR A C 1
ATOM 842 O O . THR A 1 101 ? -8.734 -19.938 5.309 1 98.31 101 THR A O 1
ATOM 845 N N . VAL A 1 102 ? -9.109 -19.984 3.117 1 98.44 102 VAL A N 1
ATOM 846 C CA . VAL A 1 102 ? -9.32 -18.547 2.941 1 98.44 102 VAL A CA 1
ATOM 847 C C . VAL A 1 102 ? -10.32 -18.312 1.819 1 98.44 102 VAL A C 1
ATOM 849 O O . VAL A 1 102 ? -10.352 -19.047 0.831 1 98.44 102 VAL A O 1
ATOM 852 N N . LEU A 1 103 ? -11.203 -17.375 1.954 1 98.69 103 LEU A N 1
ATOM 853 C CA . LEU A 1 103 ? -12.086 -16.969 0.87 1 98.69 103 LEU A CA 1
ATOM 854 C C . LEU A 1 103 ? -11.336 -16.156 -0.177 1 98.69 103 LEU A C 1
ATOM 856 O O . LEU A 1 103 ? -10.789 -15.094 0.128 1 98.69 103 LEU A O 1
ATOM 860 N N . LEU A 1 104 ? -11.297 -16.609 -1.401 1 98.56 104 LEU A N 1
ATOM 861 C CA . LEU A 1 104 ? -10.57 -15.922 -2.461 1 98.56 104 LEU A CA 1
ATOM 862 C C . LEU A 1 104 ? -11.5 -15.031 -3.271 1 98.56 104 LEU A C 1
ATOM 864 O O . LEU A 1 104 ? -11.133 -13.914 -3.65 1 98.56 104 LEU A O 1
ATOM 868 N N . ASP A 1 105 ? -12.625 -15.562 -3.586 1 98.12 105 ASP A N 1
ATOM 869 C CA . ASP A 1 105 ? -13.547 -14.867 -4.484 1 98.12 105 ASP A CA 1
ATOM 870 C C . ASP A 1 105 ? -14.93 -15.516 -4.465 1 98.12 105 ASP A C 1
ATOM 872 O O . ASP A 1 105 ? -15.172 -16.438 -3.691 1 98.12 105 ASP A O 1
ATOM 876 N N . VAL A 1 106 ? -15.844 -14.906 -5.219 1 97.75 106 VAL A N 1
ATOM 877 C CA . VAL A 1 106 ? -17.172 -15.453 -5.488 1 97.75 106 VAL A CA 1
ATOM 878 C C . VAL A 1 106 ? -17.297 -15.82 -6.965 1 97.75 106 VAL A C 1
ATOM 880 O O . VAL A 1 106 ? -16.938 -15.031 -7.844 1 97.75 106 VAL A O 1
ATOM 883 N N . ILE A 1 107 ? -17.656 -17 -7.219 1 96.31 107 ILE A N 1
ATOM 884 C CA . ILE A 1 107 ? -17.844 -17.484 -8.578 1 96.31 107 ILE A CA 1
ATOM 885 C C . ILE A 1 107 ? -19.281 -17.219 -9.023 1 96.31 107 ILE A C 1
ATOM 887 O O . ILE A 1 107 ? -20.234 -17.703 -8.398 1 96.31 107 ILE A O 1
ATOM 891 N N . SER A 1 108 ? -19.406 -16.484 -10.125 1 92.12 108 SER A N 1
ATOM 892 C CA . SER A 1 108 ? -20.734 -16.219 -10.672 1 92.12 108 SER A CA 1
ATOM 893 C C . SER A 1 108 ? -21.312 -17.453 -11.344 1 92.12 108 SER A C 1
ATOM 895 O O . SER A 1 108 ? -20.594 -18.234 -11.977 1 92.12 108 SER A O 1
ATOM 897 N N . PRO A 1 109 ? -22.609 -17.609 -11.242 1 90.31 109 PRO A N 1
ATOM 898 C CA . PRO A 1 109 ? -23.234 -18.766 -11.906 1 90.31 109 PRO A CA 1
ATOM 899 C C . PRO A 1 109 ? -23.234 -18.641 -13.43 1 90.31 109 PRO A C 1
ATOM 901 O O . PRO A 1 109 ? -23.312 -17.531 -13.961 1 90.31 109 PRO A O 1
ATOM 904 N N . GLU A 1 110 ? -23 -19.734 -14.086 1 82.44 110 GLU A N 1
ATOM 905 C CA . GLU A 1 110 ? -23.016 -19.75 -15.547 1 82.44 110 GLU A CA 1
ATOM 906 C C . GLU A 1 110 ? -24.422 -19.5 -16.078 1 82.44 110 GLU A C 1
ATOM 908 O O . GLU A 1 110 ? -24.594 -18.828 -17.109 1 82.44 110 GLU A O 1
ATOM 913 N N . LYS A 1 111 ? -25.375 -20.078 -15.406 1 80.81 111 LYS A N 1
ATOM 914 C CA . LYS A 1 111 ? -26.75 -19.953 -15.852 1 80.81 111 LYS A CA 1
ATOM 915 C C . LYS A 1 111 ? -27.578 -19.172 -14.844 1 80.81 111 LYS A C 1
ATOM 917 O O . LYS A 1 111 ? -27.297 -19.203 -13.641 1 80.81 111 LYS A O 1
ATOM 922 N N . GLU A 1 112 ? -28.5 -18.516 -15.453 1 76.94 112 GLU A N 1
ATOM 923 C CA . GLU A 1 112 ? -29.406 -17.766 -14.594 1 76.94 112 GLU A CA 1
ATOM 924 C C . GLU A 1 112 ? -30.141 -18.688 -13.625 1 76.94 112 GLU A C 1
ATOM 926 O O . GLU A 1 112 ? -30.562 -19.781 -14 1 76.94 112 GLU A O 1
ATOM 931 N N . GLY A 1 113 ? -30.281 -18.328 -12.445 1 72 113 GLY A N 1
ATOM 932 C CA . GLY A 1 113 ? -31 -19.109 -11.445 1 72 113 GLY A CA 1
ATOM 933 C C . GLY A 1 113 ? -30.078 -19.969 -10.594 1 72 113 GLY A C 1
ATOM 934 O O . GLY A 1 113 ? -30.516 -20.547 -9.594 1 72 113 GLY A O 1
ATOM 935 N N . HIS A 1 114 ? -28.875 -20.109 -11.07 1 78.31 114 HIS A N 1
ATOM 936 C CA . HIS A 1 114 ? -27.922 -20.859 -10.273 1 78.31 114 HIS A CA 1
ATOM 937 C C . HIS A 1 114 ? -27.281 -19.984 -9.203 1 78.31 114 HIS A C 1
ATOM 939 O O . HIS A 1 114 ? -27.297 -18.766 -9.312 1 78.31 114 HIS A O 1
ATOM 945 N N . ASP A 1 115 ? -26.781 -20.656 -8.18 1 87.94 115 ASP A N 1
ATOM 946 C CA . ASP A 1 115 ? -26.25 -19.938 -7.02 1 87.94 115 ASP A CA 1
ATOM 947 C C . ASP A 1 115 ? -24.781 -19.578 -7.223 1 87.94 115 ASP A C 1
ATOM 949 O O . ASP A 1 115 ? -24.047 -20.281 -7.914 1 87.94 115 ASP A O 1
ATOM 953 N N . TYR A 1 116 ? -24.422 -18.453 -6.66 1 94.38 116 TYR A N 1
ATOM 954 C CA . TYR A 1 116 ? -23.016 -18.109 -6.523 1 94.38 116 TYR A CA 1
ATOM 955 C C . TYR A 1 116 ? -22.297 -19.109 -5.625 1 94.38 116 TYR A C 1
ATOM 957 O O . TYR A 1 116 ? -22.906 -19.719 -4.75 1 94.38 116 TYR A O 1
ATOM 965 N N . LYS A 1 117 ? -21.062 -19.344 -5.922 1 96.62 117 LYS A N 1
ATOM 966 C CA . LYS A 1 117 ? -20.25 -20.266 -5.137 1 96.62 117 LYS A CA 1
ATOM 967 C C . LYS A 1 117 ? -18.969 -19.578 -4.648 1 96.62 117 LYS A C 1
ATOM 969 O O . LYS A 1 117 ? -18.438 -18.703 -5.316 1 96.62 117 LYS A O 1
ATOM 974 N N . PRO A 1 118 ? -18.562 -20.031 -3.463 1 98.19 118 PRO A N 1
ATOM 975 C CA . PRO A 1 118 ? -17.281 -19.453 -3.025 1 98.19 118 PRO A CA 1
ATOM 976 C C . PRO A 1 118 ? -16.078 -20.125 -3.699 1 98.19 118 PRO A C 1
ATOM 978 O O . PRO A 1 118 ? -16.109 -21.328 -3.969 1 98.19 118 PRO A O 1
ATOM 981 N N . LEU A 1 119 ? -15.133 -19.375 -4.098 1 98.69 119 LEU A N 1
ATOM 982 C CA . LEU A 1 119 ? -13.797 -19.875 -4.406 1 98.69 119 LEU A CA 1
ATOM 983 C C . LEU A 1 119 ? -12.906 -19.844 -3.168 1 98.69 119 LEU A C 1
ATOM 985 O O . LEU A 1 119 ? -12.656 -18.781 -2.604 1 98.69 119 LEU A O 1
ATOM 989 N N . ILE A 1 120 ? -12.43 -21 -2.76 1 98.75 120 ILE A N 1
ATOM 990 C CA . ILE A 1 120 ? -11.734 -21.172 -1.488 1 98.75 120 ILE A CA 1
ATOM 991 C C . ILE A 1 120 ? -10.273 -21.531 -1.745 1 98.75 120 ILE A C 1
ATOM 993 O O . ILE A 1 120 ? -9.969 -22.328 -2.633 1 98.75 120 ILE A O 1
ATOM 997 N N . GLY A 1 121 ? -9.375 -20.844 -1.078 1 98.81 121 GLY A N 1
ATOM 998 C CA . GLY A 1 121 ? -7.984 -21.25 -1.046 1 98.81 121 GLY A CA 1
ATOM 999 C C . GLY A 1 121 ? -7.672 -22.203 0.1 1 98.81 121 GLY A C 1
ATOM 1000 O O . GLY A 1 121 ? -8.141 -22 1.224 1 98.81 121 GLY A O 1
ATOM 1001 N N . ILE A 1 122 ? -6.934 -23.219 -0.157 1 98.56 122 ILE A N 1
ATOM 1002 C CA . ILE A 1 122 ? -6.488 -24.172 0.858 1 98.56 122 ILE A CA 1
ATOM 1003 C C . ILE A 1 122 ? -4.961 -24.188 0.91 1 98.56 122 ILE A C 1
ATOM 1005 O O . ILE A 1 122 ? -4.301 -24.359 -0.118 1 98.56 122 ILE A O 1
ATOM 1009 N N . SER A 1 123 ? -4.406 -23.938 1.988 1 98.06 123 SER A N 1
ATOM 1010 C CA . SER A 1 123 ? -2.969 -24.047 2.213 1 98.06 123 SER A CA 1
ATOM 1011 C C . SER A 1 123 ? -2.645 -25.141 3.217 1 98.06 123 SER A C 1
ATOM 1013 O O . SER A 1 123 ? -2.953 -25.016 4.402 1 98.06 123 SER A O 1
ATOM 1015 N N . MET A 1 124 ? -1.966 -26.219 2.74 1 95.44 124 MET A N 1
ATOM 1016 C CA . MET A 1 124 ? -1.688 -27.375 3.574 1 95.44 124 MET A CA 1
ATOM 1017 C C . MET A 1 124 ? -0.188 -27.641 3.654 1 95.44 124 MET A C 1
ATOM 1019 O O . MET A 1 124 ? 0.502 -27.641 2.633 1 95.44 124 MET A O 1
ATOM 1023 N N . SER A 1 125 ? 0.322 -27.719 4.82 1 90.81 125 SER A N 1
ATOM 1024 C CA . SER A 1 125 ? 1.695 -28.156 5.047 1 90.81 125 SER A CA 1
ATOM 1025 C C . SER A 1 125 ? 1.75 -29.641 5.438 1 90.81 125 SER A C 1
ATOM 1027 O O . SER A 1 125 ? 0.958 -30.094 6.262 1 90.81 125 SER A O 1
ATOM 1029 N N . LEU A 1 126 ? 2.631 -30.297 4.781 1 85.31 126 LEU A N 1
ATOM 1030 C CA . LEU A 1 126 ? 2.791 -31.719 5.102 1 85.31 126 LEU A CA 1
ATOM 1031 C C . LEU A 1 126 ? 3.867 -31.922 6.164 1 85.31 126 LEU A C 1
ATOM 1033 O O . LEU A 1 126 ? 4.855 -31.172 6.199 1 85.31 126 LEU A O 1
ATOM 1037 N N . ILE A 1 127 ? 3.543 -32.531 7.246 1 70.25 127 ILE A N 1
ATOM 1038 C CA . ILE A 1 127 ? 4.496 -32.812 8.312 1 70.25 127 ILE A CA 1
ATOM 1039 C C . ILE A 1 127 ? 5.633 -33.688 7.77 1 70.25 127 ILE A C 1
ATOM 1041 O O . ILE A 1 127 ? 5.387 -34.719 7.125 1 70.25 127 ILE A O 1
ATOM 1045 N N . LYS A 1 128 ? 6.859 -33.094 7.906 1 65.62 128 LYS A N 1
ATOM 1046 C CA . LYS A 1 128 ? 8.016 -33.906 7.527 1 65.62 128 LYS A CA 1
ATOM 1047 C C . LYS A 1 128 ? 8.141 -35.156 8.414 1 65.62 128 LYS A C 1
ATOM 1049 O O . LYS A 1 128 ? 8.203 -35.031 9.641 1 65.62 128 LYS A O 1
ATOM 1054 N N . PRO A 1 129 ? 7.816 -36.25 7.805 1 59.88 129 PRO A N 1
ATOM 1055 C CA . PRO A 1 129 ? 7.969 -37.438 8.641 1 59.88 129 PRO A CA 1
ATOM 1056 C C . PRO A 1 129 ? 9.367 -37.594 9.234 1 59.88 129 PRO A C 1
ATOM 1058 O O . PRO A 1 129 ? 10.312 -36.938 8.75 1 59.88 129 PRO A O 1
ATOM 1061 N N . ASP A 1 130 ? 9.383 -38.156 10.438 1 62.25 130 ASP A N 1
ATOM 1062 C CA . ASP A 1 130 ? 10.688 -38.5 10.992 1 62.25 130 ASP A CA 1
ATOM 1063 C C . ASP A 1 130 ? 11.562 -39.188 9.938 1 62.25 130 ASP A C 1
ATOM 1065 O O . ASP A 1 130 ? 11.094 -40 9.156 1 62.25 130 ASP A O 1
ATOM 1069 N N . PRO A 1 131 ? 12.758 -38.594 9.703 1 61.94 131 PRO A N 1
ATOM 1070 C CA . PRO A 1 131 ? 13.664 -39.156 8.719 1 61.94 131 PRO A CA 1
ATOM 1071 C C . PRO A 1 131 ? 13.703 -40.688 8.773 1 61.94 131 PRO A C 1
ATOM 1073 O O . PRO A 1 131 ? 13.914 -41.344 7.75 1 61.94 131 PRO A O 1
ATOM 1076 N N . ASP A 1 132 ? 13.484 -41.219 9.93 1 61.5 132 ASP A N 1
ATOM 1077 C CA . ASP A 1 132 ? 13.602 -42.656 10.125 1 61.5 132 ASP A CA 1
ATOM 1078 C C . ASP A 1 132 ? 12.336 -43.375 9.664 1 61.5 132 ASP A C 1
ATOM 1080 O O . ASP A 1 132 ? 12.289 -44.594 9.656 1 61.5 132 ASP A O 1
ATOM 1084 N N . SER A 1 133 ? 11.406 -42.562 9.305 1 56.75 133 SER A N 1
ATOM 1085 C CA . SER A 1 133 ? 10.117 -43.156 9.016 1 56.75 133 SER A CA 1
ATOM 1086 C C . SER A 1 133 ? 10.109 -43.812 7.633 1 56.75 133 SER A C 1
ATOM 1088 O O . SER A 1 133 ? 9.234 -44.625 7.332 1 56.75 133 SER A O 1
ATOM 1090 N N . GLY A 1 134 ? 11.164 -43.688 6.867 1 56.72 134 GLY A N 1
ATOM 1091 C CA . GLY A 1 134 ? 11.242 -44.219 5.527 1 56.72 134 GLY A CA 1
ATOM 1092 C C . GLY A 1 134 ? 10.273 -43.594 4.555 1 56.72 134 GLY A C 1
ATOM 1093 O O . GLY A 1 134 ? 10.219 -43.969 3.383 1 56.72 134 GLY A O 1
ATOM 1094 N N . ILE A 1 135 ? 9.375 -42.719 5.043 1 59.09 135 ILE A N 1
ATOM 1095 C CA . ILE A 1 135 ? 8.406 -42.094 4.164 1 59.09 135 ILE A CA 1
ATOM 1096 C C . ILE A 1 135 ? 9.039 -40.875 3.49 1 59.09 135 ILE A C 1
ATOM 1098 O O . ILE A 1 135 ? 9.578 -40 4.164 1 59.09 135 ILE A O 1
ATOM 1102 N N . ASP A 1 136 ? 9.125 -40.875 2.168 1 66.88 136 ASP A N 1
ATOM 1103 C CA . ASP A 1 136 ? 9.641 -39.781 1.381 1 66.88 136 ASP A CA 1
ATOM 1104 C C . ASP A 1 136 ? 8.617 -38.656 1.293 1 66.88 136 ASP A C 1
ATOM 1106 O O . ASP A 1 136 ? 7.562 -38.812 0.672 1 66.88 136 ASP A O 1
ATOM 1110 N N . PHE A 1 137 ? 8.766 -37.594 1.979 1 72.19 137 PHE A N 1
ATOM 1111 C CA . PHE A 1 137 ? 7.938 -36.406 2.064 1 72.19 137 PHE A CA 1
ATOM 1112 C C . PHE A 1 137 ? 7.543 -35.938 0.675 1 72.19 137 PHE A C 1
ATOM 1114 O O . PHE A 1 137 ? 6.383 -35.594 0.437 1 72.19 137 PHE A O 1
ATOM 1121 N N . LEU A 1 138 ? 8.461 -35.938 -0.16 1 75 138 LEU A N 1
ATOM 1122 C CA . LEU A 1 138 ? 8.227 -35.5 -1.531 1 75 138 LEU A CA 1
ATOM 1123 C C . LEU A 1 138 ? 7.301 -36.469 -2.262 1 75 138 LEU A C 1
ATOM 1125 O O . LEU A 1 138 ? 6.461 -36.031 -3.061 1 75 138 LEU A O 1
ATOM 1129 N N . GLU A 1 139 ? 7.445 -37.688 -1.911 1 80.69 139 GLU A N 1
ATOM 1130 C CA . GLU A 1 139 ? 6.605 -38.688 -2.547 1 80.69 139 GLU A CA 1
ATOM 1131 C C . GLU A 1 139 ? 5.145 -38.531 -2.127 1 80.69 139 GLU A C 1
ATOM 1133 O O . GLU A 1 139 ? 4.238 -38.688 -2.951 1 80.69 139 GLU A O 1
ATOM 1138 N N . ALA A 1 140 ? 4.98 -38.219 -0.894 1 82.5 140 ALA A N 1
ATOM 1139 C CA . ALA A 1 140 ? 3.621 -38.031 -0.386 1 82.5 140 ALA A CA 1
ATOM 1140 C C . ALA A 1 140 ? 2.947 -36.844 -1.044 1 82.5 140 ALA A C 1
ATOM 1142 O O . ALA A 1 140 ? 1.774 -36.906 -1.418 1 82.5 140 ALA A O 1
ATOM 1143 N N . ARG A 1 141 ? 3.68 -35.781 -1.164 1 88.94 141 ARG A N 1
ATOM 1144 C CA . ARG A 1 141 ? 3.166 -34.562 -1.804 1 88.94 141 ARG A CA 1
ATOM 1145 C C . ARG A 1 141 ? 2.771 -34.844 -3.252 1 88.94 141 ARG A C 1
ATOM 1147 O O . ARG A 1 141 ? 1.677 -34.469 -3.684 1 88.94 141 ARG A O 1
ATOM 1154 N N . ASN A 1 142 ? 3.662 -35.531 -3.934 1 91.06 142 ASN A N 1
ATOM 1155 C CA . ASN A 1 142 ? 3.41 -35.844 -5.336 1 91.06 142 ASN A CA 1
ATOM 1156 C C . ASN A 1 142 ? 2.23 -36.812 -5.496 1 91.06 142 ASN A C 1
ATOM 1158 O O . ASN A 1 142 ? 1.428 -36.656 -6.422 1 91.06 142 ASN A O 1
ATOM 1162 N N . SER A 1 143 ? 2.17 -37.75 -4.652 1 91.88 143 SER A N 1
ATOM 1163 C CA . SER A 1 143 ? 1.069 -38.688 -4.699 1 91.88 143 SER A CA 1
ATOM 1164 C C . SER A 1 143 ? -0.271 -38 -4.469 1 91.88 143 SER A C 1
ATOM 1166 O O . SER A 1 143 ? -1.235 -38.25 -5.195 1 91.88 143 SER A O 1
ATOM 1168 N N . LEU A 1 144 ? -0.279 -37.219 -3.488 1 93.12 144 LEU A N 1
ATOM 1169 C CA . LEU A 1 144 ? -1.5 -36.469 -3.174 1 93.12 144 LEU A CA 1
ATOM 1170 C C . LEU A 1 144 ? -1.922 -35.594 -4.344 1 93.12 144 LEU A C 1
ATOM 1172 O O . LEU A 1 144 ? -3.092 -35.594 -4.734 1 93.12 144 LEU A O 1
ATOM 1176 N N . ALA A 1 145 ? -1 -34.844 -4.883 1 94.81 145 ALA A N 1
ATOM 1177 C CA . ALA A 1 145 ? -1.288 -34 -6.035 1 94.81 145 ALA A CA 1
ATOM 1178 C C . ALA A 1 145 ? -1.78 -34.844 -7.219 1 94.81 145 ALA A C 1
ATOM 1180 O O . ALA A 1 145 ? -2.721 -34.438 -7.91 1 94.81 145 ALA A O 1
ATOM 1181 N N . ASN A 1 146 ? -1.16 -35.938 -7.43 1 94.38 146 ASN A N 1
ATOM 1182 C CA . ASN A 1 146 ? -1.556 -36.844 -8.508 1 94.38 146 ASN A CA 1
ATOM 1183 C C . ASN A 1 146 ? -2.973 -37.375 -8.305 1 94.38 146 ASN A C 1
ATOM 1185 O O . ASN A 1 146 ? -3.746 -37.469 -9.258 1 94.38 146 ASN A O 1
ATOM 1189 N N . ASP A 1 147 ? -3.271 -37.75 -7.137 1 95.06 147 ASP A N 1
ATOM 1190 C CA . ASP A 1 147 ? -4.594 -38.25 -6.812 1 95.06 147 ASP A CA 1
ATOM 1191 C C . ASP A 1 147 ? -5.672 -37.219 -7.051 1 95.06 147 ASP A C 1
ATOM 1193 O O . ASP A 1 147 ? -6.809 -37.531 -7.395 1 95.06 147 ASP A O 1
ATOM 1197 N N . LEU A 1 148 ? -5.285 -36 -6.871 1 94.94 148 LEU A N 1
ATOM 1198 C CA . LEU A 1 148 ? -6.211 -34.906 -7.145 1 94.94 148 LEU A CA 1
ATOM 1199 C C . LEU A 1 148 ? -6.277 -34.594 -8.641 1 94.94 148 LEU A C 1
ATOM 1201 O O . LEU A 1 148 ? -7.141 -33.844 -9.086 1 94.94 148 LEU A O 1
ATOM 1205 N N . GLY A 1 149 ? -5.363 -35.188 -9.367 1 92.31 149 GLY A N 1
ATOM 1206 C CA . GLY A 1 149 ? -5.359 -35 -10.805 1 92.31 149 GLY A CA 1
ATOM 1207 C C . GLY A 1 149 ? -4.449 -33.875 -11.266 1 92.31 149 GLY A C 1
ATOM 1208 O O . GLY A 1 149 ? -4.625 -33.344 -12.359 1 92.31 149 GLY A O 1
ATOM 1209 N N . GLY A 1 150 ? -3.551 -33.469 -10.43 1 94.75 150 GLY A N 1
ATOM 1210 C CA . GLY A 1 150 ? -2.629 -32.406 -10.789 1 94.75 150 GLY A CA 1
ATOM 1211 C C . GLY A 1 150 ? -1.199 -32.688 -10.367 1 94.75 150 GLY A C 1
ATOM 1212 O O . GLY A 1 150 ? -0.833 -33.844 -10.117 1 94.75 150 GLY A O 1
ATOM 1213 N N . GLU A 1 151 ? -0.389 -31.719 -10.461 1 95.06 151 GLU A N 1
ATOM 1214 C CA . GLU A 1 151 ? 0.992 -31.797 -9.992 1 95.06 151 GLU A CA 1
ATOM 1215 C C . GLU A 1 151 ? 1.416 -30.5 -9.305 1 95.06 151 GLU A C 1
ATOM 1217 O O . GLU A 1 151 ? 0.921 -29.422 -9.641 1 95.06 151 GLU A O 1
ATOM 1222 N N . CYS A 1 152 ? 2.291 -30.625 -8.375 1 94.94 152 CYS A N 1
ATOM 1223 C CA . CYS A 1 152 ? 2.807 -29.484 -7.637 1 94.94 152 CYS A CA 1
ATOM 1224 C C . CYS A 1 152 ? 3.799 -28.688 -8.484 1 94.94 152 CYS A C 1
ATOM 1226 O O . CYS A 1 152 ? 4.59 -29.266 -9.227 1 94.94 152 CYS A O 1
ATOM 1228 N N . PHE A 1 153 ? 3.717 -27.453 -8.359 1 94.38 153 PHE A N 1
ATOM 1229 C CA . PHE A 1 153 ? 4.598 -26.547 -9.102 1 94.38 153 PHE A CA 1
ATOM 1230 C C . PHE A 1 153 ? 5.09 -25.422 -8.211 1 94.38 153 PHE A C 1
ATOM 1232 O O . PHE A 1 153 ? 4.434 -25.062 -7.227 1 94.38 153 PHE A O 1
ATOM 1239 N N . SER A 1 154 ? 6.262 -24.875 -8.5 1 94.75 154 SER A N 1
ATOM 1240 C CA . SER A 1 154 ? 6.824 -23.75 -7.742 1 94.75 154 SER A CA 1
ATOM 1241 C C . SER A 1 154 ? 5.883 -22.562 -7.738 1 94.75 154 SER A C 1
ATOM 1243 O O . SER A 1 154 ? 5.434 -22.109 -8.797 1 94.75 154 SER A O 1
ATOM 1245 N N . LEU A 1 155 ? 5.609 -22.062 -6.539 1 96.69 155 LEU A N 1
ATOM 1246 C CA . LEU A 1 155 ? 4.723 -20.906 -6.426 1 96.69 155 LEU A CA 1
ATOM 1247 C C . LEU A 1 155 ? 5.25 -19.734 -7.25 1 96.69 155 LEU A C 1
ATOM 1249 O O . LEU A 1 155 ? 4.508 -19.141 -8.031 1 96.69 155 LEU A O 1
ATOM 1253 N N . ARG A 1 156 ? 6.5 -19.453 -7.074 1 95.06 156 ARG A N 1
ATOM 1254 C CA . ARG A 1 156 ? 7.117 -18.328 -7.781 1 95.06 156 ARG A CA 1
ATOM 1255 C C . ARG A 1 156 ? 7 -18.516 -9.289 1 95.06 156 ARG A C 1
ATOM 1257 O O . ARG A 1 156 ? 6.598 -17.594 -10 1 95.06 156 ARG A O 1
ATOM 1264 N N . MET A 1 157 ? 7.32 -19.688 -9.766 1 93.75 157 MET A N 1
ATOM 1265 C CA . MET A 1 157 ? 7.289 -19.938 -11.203 1 93.75 157 MET A CA 1
ATOM 1266 C C . MET A 1 157 ? 5.859 -19.891 -11.734 1 93.75 157 MET A C 1
ATOM 1268 O O . MET A 1 157 ? 5.621 -19.453 -12.859 1 93.75 157 MET A O 1
ATOM 1272 N N . CYS A 1 158 ? 4.922 -20.328 -10.93 1 95.25 158 CYS A N 1
ATOM 1273 C CA . CYS A 1 158 ? 3.518 -20.25 -11.32 1 95.25 158 CYS A CA 1
ATOM 1274 C C . CYS A 1 158 ? 3.1 -18.797 -11.562 1 95.25 158 CYS A C 1
ATOM 1276 O O . CYS A 1 158 ? 2.561 -18.469 -12.625 1 95.25 158 CYS A O 1
ATOM 1278 N N . ILE A 1 159 ? 3.402 -17.984 -10.648 1 96.19 159 ILE A N 1
ATOM 1279 C CA . ILE A 1 159 ? 2.996 -16.578 -10.758 1 96.19 159 ILE A CA 1
ATOM 1280 C C . ILE A 1 159 ? 3.707 -15.93 -11.938 1 96.19 159 ILE A C 1
ATOM 1282 O O . ILE A 1 159 ? 3.119 -15.109 -12.648 1 96.19 159 ILE A O 1
ATOM 1286 N N . LEU A 1 160 ? 4.91 -16.359 -12.188 1 96.25 160 LEU A N 1
ATOM 1287 C CA . LEU A 1 160 ? 5.734 -15.734 -13.219 1 96.25 160 LEU A CA 1
ATOM 1288 C C . LEU A 1 160 ? 5.348 -16.25 -14.602 1 96.25 160 LEU A C 1
ATOM 1290 O O . LEU A 1 160 ? 5.719 -15.648 -15.617 1 96.25 160 LEU A O 1
ATOM 1294 N N . THR A 1 161 ? 4.562 -17.391 -14.664 1 95.5 161 THR A N 1
ATOM 1295 C CA . THR A 1 161 ? 4.438 -17.984 -15.992 1 95.5 161 THR A CA 1
ATOM 1296 C C . THR A 1 161 ? 2.971 -18.219 -16.344 1 95.5 161 THR A C 1
ATOM 1298 O O . THR A 1 161 ? 2.629 -18.422 -17.516 1 95.5 161 THR A O 1
ATOM 1301 N N . ILE A 1 162 ? 2.062 -18.219 -15.375 1 95.06 162 ILE A N 1
ATOM 1302 C CA . ILE A 1 162 ? 0.642 -18.359 -15.672 1 95.06 162 ILE A CA 1
ATOM 1303 C C . ILE A 1 162 ? 0.157 -17.172 -16.484 1 95.06 162 ILE A C 1
ATOM 1305 O O . ILE A 1 162 ? 0.474 -16.031 -16.172 1 95.06 162 ILE A O 1
ATOM 1309 N N . ASN A 1 163 ? -0.553 -17.406 -17.5 1 92.19 163 ASN A N 1
ATOM 1310 C CA . ASN A 1 163 ? -1.015 -16.359 -18.406 1 92.19 163 ASN A CA 1
ATOM 1311 C C . ASN A 1 163 ? -2.189 -15.586 -17.797 1 92.19 163 ASN A C 1
ATOM 1313 O O . ASN A 1 163 ? -2.279 -14.367 -17.953 1 92.19 163 ASN A O 1
ATOM 1317 N N . ASN A 1 164 ? -3.021 -16.344 -17.156 1 94.5 164 ASN A N 1
ATOM 1318 C CA . ASN A 1 164 ? -4.223 -15.734 -16.594 1 94.5 164 ASN A CA 1
ATOM 1319 C C . ASN A 1 164 ? -3.906 -14.891 -15.375 1 94.5 164 ASN A C 1
ATOM 1321 O O . ASN A 1 164 ? -3.512 -15.422 -14.336 1 94.5 164 ASN A O 1
ATOM 1325 N N . GLU A 1 165 ? -4.125 -13.617 -15.484 1 95.5 165 GLU A N 1
ATOM 1326 C CA . GLU A 1 165 ? -3.805 -12.695 -14.398 1 95.5 165 GLU A CA 1
ATOM 1327 C C . GLU A 1 165 ? -4.652 -12.969 -13.164 1 95.5 165 GLU A C 1
ATOM 1329 O O . GLU A 1 165 ? -4.168 -12.867 -12.031 1 95.5 165 GLU A O 1
ATOM 1334 N N . GLU A 1 166 ? -5.895 -13.289 -13.328 1 96.25 166 GLU A N 1
ATOM 1335 C CA . GLU A 1 166 ? -6.781 -13.57 -12.203 1 96.25 166 GLU A CA 1
ATOM 1336 C C . GLU A 1 166 ? -6.258 -14.727 -11.359 1 96.25 166 GLU A C 1
ATOM 1338 O O . GLU A 1 166 ? -6.277 -14.664 -10.125 1 96.25 166 GLU A O 1
ATOM 1343 N N . ASP A 1 167 ? -5.773 -15.75 -12.062 1 97.38 167 ASP A N 1
ATOM 1344 C CA . ASP A 1 167 ? -5.219 -16.906 -11.367 1 97.38 167 ASP A CA 1
ATOM 1345 C C . ASP A 1 167 ? -3.967 -16.531 -10.586 1 97.38 167 ASP A C 1
ATOM 1347 O O . ASP A 1 167 ? -3.783 -16.969 -9.445 1 97.38 167 ASP A O 1
ATOM 1351 N N . ARG A 1 168 ? -3.113 -15.734 -11.211 1 97.38 168 ARG A N 1
ATOM 1352 C CA . ARG A 1 168 ? -1.928 -15.266 -10.5 1 97.38 168 ARG A CA 1
ATOM 1353 C C . ARG A 1 168 ? -2.312 -14.492 -9.25 1 97.38 168 ARG A C 1
ATOM 1355 O O . ARG A 1 168 ? -1.701 -14.672 -8.188 1 97.38 168 ARG A O 1
ATOM 1362 N N . ASN A 1 169 ? -3.35 -13.688 -9.367 1 98.06 169 ASN A N 1
ATOM 1363 C CA . ASN A 1 169 ? -3.816 -12.875 -8.25 1 98.06 169 ASN A CA 1
ATOM 1364 C C . ASN A 1 169 ? -4.402 -13.742 -7.137 1 98.06 169 ASN A C 1
ATOM 1366 O O . ASN A 1 169 ? -4.234 -13.438 -5.953 1 98.06 169 ASN A O 1
ATOM 1370 N N . TYR A 1 170 ? -5.125 -14.812 -7.508 1 98.44 170 TYR A N 1
ATOM 1371 C CA . TYR A 1 170 ? -5.648 -15.734 -6.504 1 98.44 170 TYR A CA 1
ATOM 1372 C C . TYR A 1 170 ? -4.516 -16.359 -5.703 1 98.44 170 TYR A C 1
ATOM 1374 O O . TYR A 1 170 ? -4.602 -16.469 -4.477 1 98.44 170 TYR A O 1
ATOM 1382 N N . LEU A 1 171 ? -3.488 -16.766 -6.406 1 98.44 171 LEU A N 1
ATOM 1383 C CA . LEU A 1 171 ? -2.344 -17.359 -5.727 1 98.44 171 LEU A CA 1
ATOM 1384 C C . LEU A 1 171 ? -1.686 -16.344 -4.789 1 98.44 171 LEU A C 1
ATOM 1386 O O . LEU A 1 171 ? -1.297 -16.703 -3.672 1 98.44 171 LEU A O 1
ATOM 1390 N N . ALA A 1 172 ? -1.571 -15.148 -5.285 1 98.38 172 ALA A N 1
ATOM 1391 C CA . ALA A 1 172 ? -0.992 -14.094 -4.449 1 98.38 172 ALA A CA 1
ATOM 1392 C C . ALA A 1 172 ? -1.82 -13.875 -3.188 1 98.38 172 ALA A C 1
ATOM 1394 O O . ALA A 1 172 ? -1.271 -13.773 -2.088 1 98.38 172 ALA A O 1
ATOM 1395 N N . LYS A 1 173 ? -3.088 -13.805 -3.354 1 98.5 173 LYS A N 1
ATOM 1396 C CA . LYS A 1 173 ? -3.984 -13.641 -2.213 1 98.5 173 LYS A CA 1
ATOM 1397 C C . LYS A 1 173 ? -3.85 -14.805 -1.234 1 98.5 173 LYS A C 1
ATOM 1399 O O . LYS A 1 173 ? -3.689 -14.594 -0.031 1 98.5 173 LYS A O 1
ATOM 1404 N N . LEU A 1 174 ? -3.926 -15.992 -1.784 1 98.56 174 LEU A N 1
ATOM 1405 C CA . LEU A 1 174 ? -3.873 -17.188 -0.965 1 98.56 174 LEU A CA 1
ATOM 1406 C C . LEU A 1 174 ? -2.584 -17.234 -0.15 1 98.56 174 LEU A C 1
ATOM 1408 O O . LEU A 1 174 ? -2.625 -17.344 1.078 1 98.56 174 LEU A O 1
ATOM 1412 N N . GLN A 1 175 ? -1.504 -17.078 -0.798 1 98.25 175 GLN A N 1
ATOM 1413 C CA . GLN A 1 175 ? -0.208 -17.188 -0.137 1 98.25 175 GLN A CA 1
ATOM 1414 C C . GLN A 1 175 ? -0.019 -16.062 0.886 1 98.25 175 GLN A C 1
ATOM 1416 O O . GLN A 1 175 ? 0.382 -16.328 2.023 1 98.25 175 GLN A O 1
ATOM 1421 N N . SER A 1 176 ? -0.314 -14.852 0.482 1 97.94 176 SER A N 1
ATOM 1422 C CA . SER A 1 176 ? -0.063 -13.703 1.352 1 97.94 176 SER A CA 1
ATOM 1423 C C . SER A 1 176 ? -0.962 -13.734 2.584 1 97.94 176 SER A C 1
ATOM 1425 O O . SER A 1 176 ? -0.505 -13.484 3.699 1 97.94 176 SER A O 1
ATOM 1427 N N . THR A 1 177 ? -2.207 -14.031 2.393 1 98 177 THR A N 1
ATOM 1428 C CA . THR A 1 177 ? -3.166 -14.039 3.492 1 98 177 THR A CA 1
ATOM 1429 C C . THR A 1 177 ? -2.842 -15.156 4.48 1 98 177 THR A C 1
ATOM 1431 O O . THR A 1 177 ? -2.836 -14.938 5.691 1 98 177 THR A O 1
ATOM 1434 N N . MET A 1 178 ? -2.557 -16.312 3.957 1 97.44 178 MET A N 1
ATOM 1435 C CA . MET A 1 178 ? -2.256 -17.438 4.832 1 97.44 178 MET A CA 1
ATOM 1436 C C . MET A 1 178 ? -0.962 -17.203 5.605 1 97.44 178 MET A C 1
ATOM 1438 O O . MET A 1 178 ? -0.876 -17.516 6.793 1 97.44 178 MET A O 1
ATOM 1442 N N . LYS A 1 179 ? -0.014 -16.6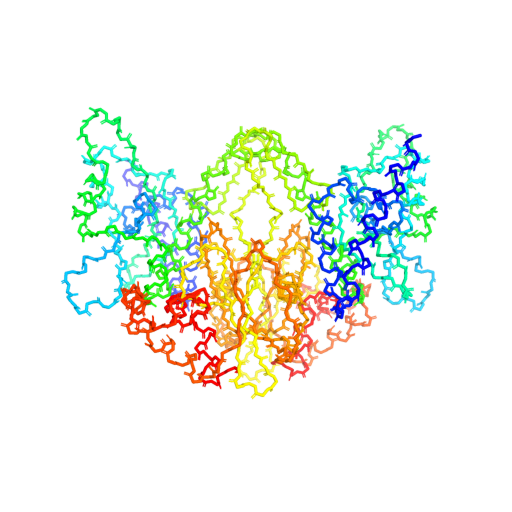72 4.902 1 96.88 179 LYS A N 1
ATOM 1443 C CA . LYS A 1 179 ? 1.235 -16.359 5.59 1 96.88 179 LYS A CA 1
ATOM 1444 C C . LYS A 1 179 ? 1.01 -15.352 6.703 1 96.88 179 LYS A C 1
ATOM 1446 O O . LYS A 1 179 ? 1.55 -15.492 7.801 1 96.88 179 LYS A O 1
ATOM 1451 N N . TRP A 1 180 ? 0.252 -14.312 6.41 1 97.62 180 TRP A N 1
ATOM 1452 C CA . TRP A 1 180 ? -0.057 -13.305 7.418 1 97.62 180 TRP A CA 1
ATOM 1453 C C . TRP A 1 180 ? -0.727 -13.93 8.633 1 97.62 180 TRP A C 1
ATOM 1455 O O . TRP A 1 180 ? -0.352 -13.648 9.773 1 97.62 180 TRP A O 1
ATOM 1465 N N . HIS A 1 181 ? -1.635 -14.82 8.453 1 96.94 181 HIS A N 1
ATOM 1466 C CA . HIS A 1 181 ? -2.395 -15.422 9.547 1 96.94 181 HIS A CA 1
ATOM 1467 C C . HIS A 1 181 ? -1.541 -16.406 10.336 1 96.94 181 HIS A C 1
ATOM 1469 O O . HIS A 1 181 ? -1.808 -16.656 11.516 1 96.94 181 HIS A O 1
ATOM 1475 N N . ARG A 1 182 ? -0.544 -16.953 9.68 1 95.56 182 ARG A N 1
ATOM 1476 C CA . ARG A 1 182 ? 0.392 -17.797 10.406 1 95.56 182 ARG A CA 1
ATOM 1477 C C . ARG A 1 182 ? 1.291 -16.969 11.32 1 95.56 182 ARG A C 1
ATOM 1479 O O . ARG A 1 182 ? 1.781 -17.469 12.336 1 95.56 182 ARG A O 1
ATOM 1486 N N . THR A 1 183 ? 1.475 -15.789 10.93 1 96.56 183 THR A N 1
ATOM 1487 C CA . THR A 1 183 ? 2.33 -14.891 11.695 1 96.56 183 THR A CA 1
ATOM 1488 C C . THR A 1 183 ? 1.536 -14.195 12.797 1 96.56 183 THR A C 1
ATOM 1490 O O . THR A 1 183 ? 2.008 -14.078 13.93 1 96.56 183 THR A O 1
ATOM 1493 N N . PHE A 1 184 ? 0.321 -13.742 12.508 1 97.38 184 PHE A N 1
ATOM 1494 C CA . PHE A 1 184 ? -0.501 -12.977 13.438 1 97.38 184 PHE A CA 1
ATOM 1495 C C . PHE A 1 184 ? -1.364 -13.891 14.289 1 97.38 184 PHE A C 1
ATOM 1497 O O . PHE A 1 184 ? -2.568 -14.016 14.055 1 97.38 184 PHE A O 1
ATOM 1504 N N . ARG A 1 185 ? -0.781 -14.375 15.305 1 97.81 185 ARG A N 1
ATOM 1505 C CA . ARG A 1 185 ? -1.445 -15.289 16.234 1 97.81 185 ARG A CA 1
ATOM 1506 C C . ARG A 1 185 ? -1.812 -14.586 17.531 1 97.81 185 ARG A C 1
ATOM 1508 O O . ARG A 1 185 ? -2.816 -14.922 18.172 1 97.81 185 ARG A O 1
ATOM 1515 N N . LEU A 1 186 ? -0.984 -13.664 17.812 1 98.75 186 LEU A N 1
ATOM 1516 C CA . LEU A 1 186 ? -1.153 -12.914 19.062 1 98.75 186 LEU A CA 1
ATOM 1517 C C . LEU A 1 186 ? -1.281 -11.422 18.781 1 98.75 186 LEU A C 1
ATOM 1519 O O . LEU A 1 186 ? -0.665 -10.906 17.844 1 98.75 186 LEU A O 1
ATOM 1523 N N . CYS A 1 187 ? -2.068 -10.789 19.609 1 98.62 187 CYS A N 1
ATOM 1524 C CA . CYS A 1 187 ? -2.27 -9.344 19.484 1 98.62 187 CYS A CA 1
ATOM 1525 C C . CYS A 1 187 ? -0.984 -8.586 19.797 1 98.62 187 CYS A C 1
ATOM 1527 O O . CYS A 1 187 ? -0.438 -8.695 20.891 1 98.62 187 CYS A O 1
ATOM 1529 N N . PRO A 1 188 ? -0.509 -7.809 18.875 1 98.5 188 PRO A N 1
ATOM 1530 C CA . PRO A 1 188 ? 0.736 -7.078 19.125 1 98.5 188 PRO A CA 1
ATOM 1531 C C . PRO A 1 188 ? 0.577 -5.977 20.156 1 98.5 188 PRO A C 1
ATOM 1533 O O . PRO A 1 188 ? 1.572 -5.422 20.641 1 98.5 188 PRO A O 1
ATOM 1536 N N . TYR A 1 189 ? -0.58 -5.641 20.469 1 98.31 189 TYR A N 1
ATOM 1537 C CA . TYR A 1 189 ? -0.854 -4.578 21.422 1 98.31 189 TYR A CA 1
ATOM 1538 C C . TYR A 1 189 ? -0.902 -5.121 22.859 1 98.31 189 TYR A C 1
ATOM 1540 O O . TYR A 1 189 ? -0.269 -4.57 23.75 1 98.31 189 TYR A O 1
ATOM 1548 N N . CYS A 1 190 ? -1.568 -6.309 23.094 1 98.38 190 CYS A N 1
ATOM 1549 C CA . CYS A 1 190 ? -1.793 -6.727 24.469 1 98.38 190 CYS A CA 1
ATOM 1550 C C . CYS A 1 190 ? -1.37 -8.18 24.672 1 98.38 190 CYS A C 1
ATOM 1552 O O . CYS A 1 190 ? -1.4 -8.68 25.797 1 98.38 190 CYS A O 1
ATOM 1554 N N . GLY A 1 191 ? -1.092 -8.891 23.578 1 98 191 GLY A N 1
ATOM 1555 C CA . GLY A 1 191 ? -0.626 -10.266 23.703 1 98 191 GLY A CA 1
ATOM 1556 C C . GLY A 1 191 ? -1.753 -11.281 23.688 1 98 191 GLY A C 1
ATOM 1557 O O . GLY A 1 191 ? -1.508 -12.484 23.719 1 98 191 GLY A O 1
ATOM 1558 N N . GLY A 1 192 ? -2.982 -10.797 23.578 1 98.44 192 GLY A N 1
ATOM 1559 C CA . GLY A 1 192 ? -4.113 -11.703 23.516 1 98.44 192 GLY A CA 1
ATOM 1560 C C . GLY A 1 192 ? -4.16 -12.508 22.219 1 98.44 192 GLY A C 1
ATOM 1561 O O . GLY A 1 192 ? -3.525 -12.141 21.234 1 98.44 192 GLY A O 1
ATOM 1562 N N . VAL A 1 193 ? -4.957 -13.562 22.281 1 98.44 193 VAL A N 1
ATOM 1563 C CA . VAL A 1 193 ? -5.09 -14.438 21.109 1 98.44 193 VAL A CA 1
ATOM 1564 C C . VAL A 1 193 ? -5.918 -13.742 20.047 1 98.44 193 VAL A C 1
ATOM 1566 O O . VAL A 1 193 ? -6.945 -13.125 20.344 1 98.44 193 VAL A O 1
ATOM 1569 N N . LEU A 1 194 ? -5.457 -13.82 18.828 1 98.38 194 LEU A N 1
ATOM 1570 C CA . LEU A 1 194 ? -6.203 -13.273 17.703 1 98.38 194 LEU A CA 1
ATOM 1571 C C . LEU A 1 194 ? -7.133 -14.32 17.094 1 98.38 194 LEU A C 1
ATOM 1573 O O . LEU A 1 194 ? -6.684 -15.398 16.703 1 98.38 194 LEU A O 1
ATOM 1577 N N . LYS A 1 195 ? -8.391 -14.008 17.062 1 97.88 195 LYS A N 1
ATOM 1578 C CA . LYS A 1 195 ? -9.375 -14.867 16.406 1 97.88 195 LYS A CA 1
ATOM 1579 C C . LYS A 1 195 ? -9.547 -14.5 14.938 1 97.88 195 LYS A C 1
ATOM 1581 O O . LYS A 1 195 ? -9.922 -13.367 14.617 1 97.88 195 LYS A O 1
ATOM 1586 N N . LYS A 1 196 ? -9.344 -15.477 14.109 1 96.94 196 LYS A N 1
ATOM 1587 C CA . LYS A 1 196 ? -9.398 -15.25 12.672 1 96.94 196 LYS A CA 1
ATOM 1588 C C . LYS A 1 196 ? -10.82 -15.406 12.141 1 96.94 196 LYS A C 1
ATOM 1590 O O . LYS A 1 196 ? -11.555 -16.297 12.57 1 96.94 196 LYS A O 1
ATOM 1595 N N . LYS A 1 197 ? -11.203 -14.539 11.242 1 97.38 197 LYS A N 1
ATOM 1596 C CA . LYS A 1 197 ? -12.414 -14.797 10.461 1 97.38 197 LYS A CA 1
ATOM 1597 C C . LYS A 1 197 ? -12.211 -15.984 9.516 1 97.38 197 LYS A C 1
ATOM 1599 O O . LYS A 1 197 ? -11.094 -16.25 9.07 1 97.38 197 LYS A O 1
ATOM 1604 N N . LEU A 1 198 ? -13.344 -16.641 9.203 1 97.81 198 LEU A N 1
ATOM 1605 C CA . LEU A 1 198 ? -13.242 -17.75 8.25 1 97.81 198 LEU A CA 1
ATOM 1606 C C . LEU A 1 198 ? -12.711 -17.266 6.906 1 97.81 198 LEU A C 1
ATOM 1608 O O . LEU A 1 198 ? -11.906 -17.953 6.27 1 97.81 198 LEU A O 1
ATOM 1612 N N . SER A 1 199 ? -13.133 -16.062 6.48 1 98.06 199 SER A N 1
ATOM 1613 C CA . SER A 1 199 ? -12.711 -15.492 5.207 1 98.06 199 SER A CA 1
ATOM 1614 C C . SER A 1 199 ? -11.242 -15.07 5.25 1 98.06 199 SER A C 1
ATOM 1616 O O . SER A 1 199 ? -10.633 -14.812 4.211 1 98.06 199 SER A O 1
ATOM 1618 N N . LYS A 1 200 ? -10.688 -14.914 6.508 1 98.06 200 LYS A N 1
ATOM 1619 C CA . LYS A 1 200 ? -9.336 -14.43 6.766 1 98.06 200 LYS A CA 1
ATOM 1620 C C . LYS A 1 200 ? -9.188 -12.961 6.375 1 98.06 200 LYS A C 1
ATOM 1622 O O . LYS A 1 200 ? -8.086 -12.492 6.105 1 98.06 200 LYS A O 1
ATOM 1627 N N . ALA A 1 201 ? -10.305 -12.289 6.305 1 97.12 201 ALA A N 1
ATOM 1628 C CA . ALA A 1 201 ? -10.281 -10.859 5.984 1 97.12 201 ALA A CA 1
ATOM 1629 C C . ALA A 1 201 ? -9.641 -10.055 7.109 1 97.12 201 ALA A C 1
ATOM 1631 O O . ALA A 1 201 ? -9.055 -9 6.871 1 97.12 201 ALA A O 1
ATOM 1632 N N . SER A 1 202 ? -9.789 -10.531 8.305 1 97.62 202 SER A N 1
ATOM 1633 C CA . SER A 1 202 ? -9.266 -9.852 9.492 1 97.62 202 SER A CA 1
ATOM 1634 C C . SER A 1 202 ? -9.195 -10.805 10.68 1 97.62 202 SER A C 1
ATOM 1636 O O . SER A 1 202 ? -9.625 -11.953 10.594 1 97.62 202 SER A O 1
ATOM 1638 N N . CYS A 1 203 ? -8.562 -10.367 11.68 1 97.94 203 CYS A N 1
ATOM 1639 C CA . CYS A 1 203 ? -8.609 -11.055 12.969 1 97.94 203 CYS A CA 1
ATOM 1640 C C . CYS A 1 203 ? -8.867 -10.07 14.102 1 97.94 203 CYS A C 1
ATOM 1642 O O . CYS A 1 203 ? -8.641 -8.875 13.953 1 97.94 203 CYS A O 1
ATOM 1644 N N . THR A 1 204 ? -9.422 -10.547 15.141 1 98.25 204 THR A N 1
ATOM 1645 C CA . THR A 1 204 ? -9.805 -9.719 16.281 1 98.25 204 THR A CA 1
ATOM 1646 C C . THR A 1 204 ? -9.211 -10.266 17.578 1 98.25 204 THR A C 1
ATOM 1648 O O . THR A 1 204 ? -9.242 -11.477 17.812 1 98.25 204 THR A O 1
ATOM 1651 N N . CYS A 1 205 ? -8.648 -9.383 18.328 1 98.62 205 CYS A N 1
ATOM 1652 C CA . CYS A 1 205 ? -8.117 -9.797 19.625 1 98.62 205 CYS A CA 1
ATOM 1653 C C . CYS A 1 205 ? -9.234 -10.172 20.578 1 98.62 205 CYS A C 1
ATOM 1655 O O . CYS A 1 205 ? -10.203 -9.43 20.734 1 98.62 205 CYS A O 1
ATOM 1657 N N . THR A 1 206 ? -9.094 -11.234 21.234 1 98.31 206 THR A N 1
ATOM 1658 C CA . THR A 1 206 ? -10.109 -11.719 22.172 1 98.31 206 THR A CA 1
ATOM 1659 C C . THR A 1 206 ? -10.055 -10.938 23.484 1 98.31 206 THR A C 1
ATOM 1661 O O . THR A 1 206 ? -10.992 -10.984 24.281 1 98.31 206 THR A O 1
ATOM 1664 N N . ASN A 1 207 ? -8.953 -10.281 23.672 1 98.25 207 ASN A N 1
ATOM 1665 C CA . ASN A 1 207 ? -8.75 -9.547 24.922 1 98.25 207 ASN A CA 1
ATOM 1666 C C . ASN A 1 207 ? -9.102 -8.07 24.766 1 98.25 207 ASN A C 1
ATOM 1668 O O . ASN A 1 207 ? -10.094 -7.605 25.328 1 98.25 207 ASN A O 1
ATOM 1672 N N . CYS A 1 208 ? -8.469 -7.316 23.938 1 98.19 208 CYS A N 1
ATOM 1673 C CA . CYS A 1 208 ? -8.664 -5.875 23.828 1 98.19 208 CYS A CA 1
ATOM 1674 C C . CYS A 1 208 ? -9.625 -5.535 22.703 1 98.19 208 CYS A C 1
ATOM 1676 O O . CYS A 1 208 ? -10 -4.375 22.531 1 98.19 208 CYS A O 1
ATOM 1678 N N . HIS A 1 209 ? -9.93 -6.422 21.734 1 98.06 209 HIS A N 1
ATOM 1679 C CA . HIS A 1 209 ? -10.953 -6.344 20.688 1 98.06 209 HIS A CA 1
ATOM 1680 C C . HIS A 1 209 ? -10.477 -5.508 19.516 1 98.06 209 HIS A C 1
ATOM 1682 O O . HIS A 1 209 ? -11.266 -5.156 18.625 1 98.06 209 HIS A O 1
ATOM 1688 N N . LYS A 1 210 ? -9.195 -5.203 19.562 1 97.75 210 LYS A N 1
ATOM 1689 C CA . LYS A 1 210 ? -8.641 -4.57 18.359 1 97.75 210 LYS A CA 1
ATOM 1690 C C . LYS A 1 210 ? -8.734 -5.5 17.156 1 97.75 210 LYS A C 1
ATOM 1692 O O . LYS A 1 210 ? -8.617 -6.719 17.297 1 97.75 210 LYS A O 1
ATOM 1697 N N . ILE A 1 211 ? -8.984 -4.879 16.016 1 97.75 211 ILE A N 1
ATOM 1698 C CA . ILE A 1 211 ? -9.094 -5.617 14.766 1 97.75 211 ILE A CA 1
ATOM 1699 C C . ILE A 1 211 ? -7.855 -5.363 13.914 1 97.75 211 ILE A C 1
ATOM 1701 O O . ILE A 1 211 ? -7.383 -4.23 13.805 1 97.75 211 ILE A O 1
ATOM 1705 N N . PHE A 1 212 ? -7.277 -6.391 13.383 1 97.69 212 PHE A N 1
ATOM 1706 C CA . PHE A 1 212 ? -6.121 -6.289 12.5 1 97.69 212 PHE A CA 1
ATOM 1707 C C . PHE A 1 212 ? -6.441 -6.855 11.125 1 97.69 212 PHE A C 1
ATOM 1709 O O . PHE A 1 212 ? -7.246 -7.785 11 1 97.69 212 PHE A O 1
ATOM 1716 N N . TYR A 1 213 ? -5.875 -6.312 10.125 1 97.38 213 TYR A N 1
ATOM 1717 C CA . TYR A 1 213 ? -6.055 -6.699 8.727 1 97.38 213 TYR A CA 1
ATOM 1718 C C . TYR A 1 213 ? -4.723 -7.094 8.094 1 97.38 213 TYR A C 1
ATOM 1720 O O . TYR A 1 213 ? -3.666 -6.621 8.516 1 97.38 213 TYR A O 1
ATOM 1728 N N . PRO A 1 214 ? -4.766 -7.984 7.051 1 97.19 214 PRO A N 1
ATOM 1729 C CA . PRO A 1 214 ? -3.523 -8.328 6.359 1 97.19 214 PRO A CA 1
ATOM 1730 C C . PRO A 1 214 ? -2.803 -7.109 5.797 1 97.19 214 PRO A C 1
ATOM 1732 O O . PRO A 1 214 ? -3.43 -6.246 5.176 1 97.19 214 PRO A O 1
ATOM 1735 N N . ASN A 1 215 ? -1.526 -7.102 6.004 1 94.94 215 ASN A N 1
ATOM 1736 C CA . ASN A 1 215 ? -0.692 -6 5.535 1 94.94 215 ASN A CA 1
ATOM 1737 C C . ASN A 1 215 ? -0.434 -6.094 4.035 1 94.94 215 ASN A C 1
ATOM 1739 O O . ASN A 1 215 ? -0.193 -7.184 3.508 1 94.94 215 ASN A O 1
ATOM 1743 N N . ILE A 1 216 ? -0.514 -5.016 3.367 1 98.06 216 ILE A N 1
ATOM 1744 C CA . ILE A 1 216 ? -0.082 -4.906 1.978 1 98.06 216 ILE A CA 1
ATOM 1745 C C . ILE A 1 216 ? 0.971 -3.807 1.85 1 98.06 216 ILE A C 1
ATOM 1747 O O . ILE A 1 216 ? 0.702 -2.643 2.156 1 98.06 216 ILE A O 1
ATOM 1751 N N . SER A 1 217 ? 2.131 -4.113 1.401 1 98.12 217 SER A N 1
ATOM 1752 C CA . SER A 1 217 ? 3.215 -3.148 1.274 1 98.12 217 SER A CA 1
ATOM 1753 C C . SER A 1 217 ? 3.289 -2.584 -0.141 1 98.12 217 SER A C 1
ATOM 1755 O O . SER A 1 217 ? 3.57 -3.314 -1.093 1 98.12 217 SER A O 1
ATOM 1757 N N . PRO A 1 218 ? 3.018 -1.319 -0.289 1 98.44 218 PRO A N 1
ATOM 1758 C CA . PRO A 1 218 ? 3.25 -0.737 -1.612 1 98.44 218 PRO A CA 1
ATOM 1759 C C . PRO A 1 218 ? 4.727 -0.719 -1.997 1 98.44 218 PRO A C 1
ATOM 1761 O O . PRO A 1 218 ? 5.59 -0.49 -1.144 1 98.44 218 PRO A O 1
ATOM 1764 N N . VAL A 1 219 ? 5 -1.002 -3.234 1 98.5 219 VAL A N 1
ATOM 1765 C CA . VAL A 1 219 ? 6.352 -1.06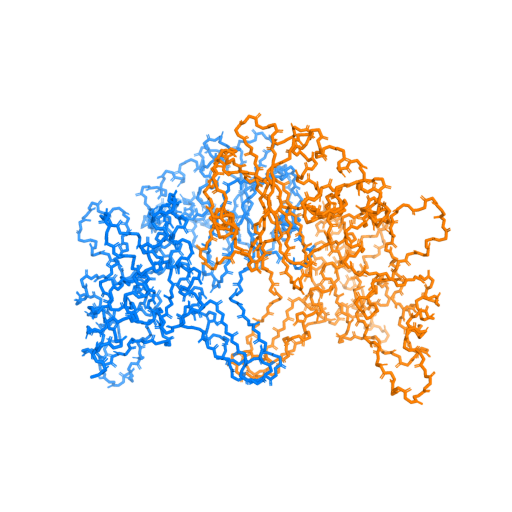8 -3.785 1 98.5 219 VAL A CA 1
ATOM 1766 C C . VAL A 1 219 ? 6.414 -0.295 -5.102 1 98.5 219 VAL A C 1
ATOM 1768 O O . VAL A 1 219 ? 5.547 -0.46 -5.965 1 98.5 219 VAL A O 1
ATOM 1771 N N . SER A 1 220 ? 7.375 0.571 -5.199 1 98.44 220 SER A N 1
ATOM 1772 C CA . SER A 1 220 ? 7.605 1.216 -6.484 1 98.44 220 SER A CA 1
ATOM 1773 C C . SER A 1 220 ? 8.531 0.381 -7.363 1 98.44 220 SER A C 1
ATOM 1775 O O . SER A 1 220 ? 9.453 -0.27 -6.859 1 98.44 220 SER A O 1
ATOM 1777 N N . MET A 1 221 ? 8.266 0.314 -8.57 1 98.62 221 MET A N 1
ATOM 1778 C CA . MET A 1 221 ? 9.109 -0.305 -9.586 1 98.62 221 MET A CA 1
ATOM 1779 C C . MET A 1 221 ? 9.391 0.667 -10.727 1 98.62 221 MET A C 1
ATOM 1781 O O . MET A 1 221 ? 8.469 1.254 -11.289 1 98.62 221 MET A O 1
ATOM 1785 N N . VAL A 1 222 ? 10.656 0.833 -11.164 1 98.44 222 VAL A N 1
ATOM 1786 C CA . VAL A 1 222 ? 11 1.909 -12.086 1 98.44 222 VAL A CA 1
ATOM 1787 C C . VAL A 1 222 ? 11.828 1.357 -13.242 1 98.44 222 VAL A C 1
ATOM 1789 O O . VAL A 1 222 ? 12.852 0.708 -13.023 1 98.44 222 VAL A O 1
ATOM 1792 N N . ILE A 1 223 ? 11.383 1.558 -14.406 1 98.69 223 ILE A N 1
ATOM 1793 C CA . ILE A 1 223 ? 12.242 1.373 -15.57 1 98.69 223 ILE A CA 1
ATOM 1794 C C . ILE A 1 223 ? 12.922 2.693 -15.922 1 98.69 223 ILE A C 1
ATOM 1796 O O . ILE A 1 223 ? 12.258 3.727 -16.047 1 98.69 223 ILE A O 1
ATOM 1800 N N . ILE A 1 224 ? 14.148 2.709 -16.062 1 98.62 224 ILE A N 1
ATOM 1801 C CA . ILE A 1 224 ? 14.945 3.908 -16.297 1 98.62 224 ILE A CA 1
ATOM 1802 C C . ILE A 1 224 ? 15.406 3.943 -17.75 1 98.62 224 ILE A C 1
ATOM 1804 O O . ILE A 1 224 ? 15.984 2.975 -18.25 1 98.62 224 ILE A O 1
ATOM 1808 N N . ARG A 1 225 ? 15.156 4.996 -18.406 1 98.25 225 ARG A N 1
ATOM 1809 C CA . ARG A 1 225 ? 15.547 5.156 -19.797 1 98.25 225 ARG A CA 1
ATOM 1810 C C . ARG A 1 225 ? 16.438 6.379 -19.984 1 98.25 225 ARG A C 1
ATOM 1812 O O . ARG A 1 225 ? 16.453 7.277 -19.141 1 98.25 225 ARG A O 1
ATOM 1819 N N . ASP A 1 226 ? 17.172 6.438 -21 1 96.75 226 ASP A N 1
ATOM 1820 C CA . ASP A 1 226 ? 17.938 7.641 -21.344 1 96.75 226 ASP A CA 1
ATOM 1821 C C . ASP A 1 226 ? 17.047 8.664 -22.047 1 96.75 226 ASP A C 1
ATOM 1823 O O . ASP A 1 226 ? 15.969 8.336 -22.531 1 96.75 226 ASP A O 1
ATOM 1827 N N . PRO A 1 227 ? 17.484 9.867 -22.156 1 95.12 227 PRO A N 1
ATOM 1828 C CA . PRO A 1 227 ? 16.656 10.93 -22.734 1 95.12 227 PRO A CA 1
ATOM 1829 C C . PRO A 1 227 ? 16.281 10.656 -24.188 1 95.12 227 PRO A C 1
ATOM 1831 O O . PRO A 1 227 ? 15.234 11.109 -24.656 1 95.12 227 PRO A O 1
ATOM 1834 N N . THR A 1 228 ? 17.047 9.914 -24.938 1 95.56 228 THR A N 1
ATOM 1835 C CA . THR A 1 228 ? 16.766 9.625 -26.328 1 95.56 228 THR A CA 1
ATOM 1836 C C . THR A 1 228 ? 15.797 8.453 -26.453 1 95.56 228 THR A C 1
ATOM 1838 O O . THR A 1 228 ? 15.297 8.172 -27.547 1 95.56 228 THR A O 1
ATOM 1841 N N . ASN A 1 229 ? 15.602 7.762 -25.312 1 96.69 229 ASN A N 1
ATOM 1842 C CA . ASN A 1 229 ? 14.734 6.59 -25.234 1 96.69 229 ASN A CA 1
ATOM 1843 C C . ASN A 1 229 ? 15.273 5.445 -26.094 1 96.69 229 ASN A C 1
ATOM 1845 O O . ASN A 1 229 ? 14.5 4.66 -26.656 1 96.69 229 ASN A O 1
ATOM 1849 N N . GLN A 1 230 ? 16.562 5.348 -26.281 1 96.94 230 GLN A N 1
ATOM 1850 C CA . GLN A 1 230 ? 17.188 4.293 -27.078 1 96.94 230 GLN A CA 1
ATOM 1851 C C . GLN A 1 230 ? 17.828 3.238 -26.188 1 96.94 230 GLN A C 1
ATOM 1853 O O . GLN A 1 230 ? 18.141 2.137 -26.641 1 96.94 230 GLN A O 1
ATOM 1858 N N . TYR A 1 231 ? 18.047 3.615 -24.938 1 97.88 231 TYR A N 1
ATOM 1859 C CA . TYR A 1 231 ? 18.672 2.719 -23.969 1 97.88 231 TYR A CA 1
ATOM 1860 C C . TYR A 1 231 ? 17.859 2.674 -22.672 1 97.88 231 TYR A C 1
ATOM 1862 O O . TYR A 1 231 ? 17.234 3.66 -22.297 1 97.88 231 TYR A O 1
ATOM 1870 N N . CYS A 1 232 ? 17.875 1.602 -22.062 1 98 232 CYS A N 1
ATOM 1871 C CA . CYS A 1 232 ? 17.312 1.507 -20.719 1 98 232 CYS A CA 1
ATOM 1872 C C . CYS A 1 232 ? 18.328 0.91 -19.75 1 98 232 CYS A C 1
ATOM 1874 O O . CYS A 1 232 ? 19.203 0.135 -20.141 1 98 232 CYS A O 1
ATOM 1876 N N . LEU A 1 233 ? 18.312 1.377 -18.547 1 98.38 233 LEU A N 1
ATOM 1877 C CA . LEU A 1 233 ? 19.172 0.892 -17.469 1 98.38 233 LEU A CA 1
ATOM 1878 C C . LEU A 1 233 ? 18.484 -0.222 -16.688 1 98.38 233 LEU A C 1
ATOM 1880 O O . LEU A 1 233 ? 17.422 -0.009 -16.094 1 98.38 233 LEU A O 1
ATOM 1884 N N . LEU A 1 234 ? 18.984 -1.461 -16.719 1 98.25 234 LEU A N 1
ATOM 1885 C CA . LEU A 1 234 ? 18.469 -2.607 -15.984 1 98.25 234 LEU A CA 1
ATOM 1886 C C . LEU A 1 234 ? 19.469 -3.098 -14.953 1 98.25 234 LEU A C 1
ATOM 1888 O O . LEU A 1 234 ? 20.656 -2.777 -15.039 1 98.25 234 LEU A O 1
ATOM 1892 N N . VAL A 1 235 ? 18.922 -3.809 -14.008 1 97.56 235 VAL A N 1
ATOM 1893 C CA . VAL A 1 235 ? 19.797 -4.195 -12.898 1 97.56 235 VAL A CA 1
ATOM 1894 C C . VAL A 1 235 ? 19.656 -5.691 -12.633 1 97.56 235 VAL A C 1
ATOM 1896 O O . VAL A 1 235 ? 18.703 -6.32 -13.078 1 97.56 235 VAL A O 1
ATOM 1899 N N . ARG A 1 236 ? 20.609 -6.246 -11.977 1 95.19 236 ARG A N 1
ATOM 1900 C CA . ARG A 1 236 ? 20.609 -7.586 -11.406 1 95.19 236 ARG A CA 1
ATOM 1901 C C . ARG A 1 236 ? 20.906 -7.551 -9.914 1 95.19 236 ARG A C 1
ATOM 1903 O O . ARG A 1 236 ? 21.906 -6.98 -9.484 1 95.19 236 ARG A O 1
ATOM 1910 N N . HIS A 1 237 ? 19.953 -8.055 -9.133 1 90.69 237 HIS A N 1
ATOM 1911 C CA . HIS A 1 237 ? 20.125 -8.086 -7.688 1 90.69 237 HIS A CA 1
ATOM 1912 C C . HIS A 1 237 ? 21.125 -9.164 -7.277 1 90.69 237 HIS A C 1
ATOM 1914 O O . HIS A 1 237 ? 21.375 -10.109 -8.031 1 90.69 237 HIS A O 1
ATOM 1920 N N . LEU A 1 238 ? 21.438 -9.039 -5.918 1 84.12 238 LEU A N 1
ATOM 1921 C CA . LEU A 1 238 ? 22.297 -10.062 -5.34 1 84.12 238 LEU A CA 1
ATOM 1922 C C . LEU A 1 238 ? 21.562 -11.391 -5.207 1 84.12 238 LEU A C 1
ATOM 1924 O O . LEU A 1 238 ? 20.375 -11.406 -4.891 1 84.12 238 LEU A O 1
ATOM 1928 N N . ASN A 1 239 ? 21.891 -12.453 -5.793 1 79.06 239 ASN A N 1
ATOM 1929 C CA . ASN A 1 239 ? 21.359 -13.805 -5.664 1 79.06 239 ASN A CA 1
ATOM 1930 C C . ASN A 1 239 ? 20.281 -14.086 -6.699 1 79.06 239 ASN A C 1
ATOM 1932 O O . ASN A 1 239 ? 19.531 -15.055 -6.566 1 79.06 239 ASN A O 1
ATOM 1936 N N . SER A 1 240 ? 20.172 -13.133 -7.508 1 84.56 240 SER A N 1
ATOM 1937 C CA . SER A 1 240 ? 19.234 -13.406 -8.594 1 84.56 240 SER A CA 1
ATOM 1938 C C . SER A 1 240 ? 19.844 -14.344 -9.625 1 84.56 240 SER A C 1
ATOM 1940 O O . SER A 1 240 ? 21.016 -14.68 -9.547 1 84.56 240 SER A O 1
ATOM 1942 N N . VAL A 1 241 ? 19.031 -14.812 -10.453 1 85.38 241 VAL A N 1
ATOM 1943 C CA . VAL A 1 241 ? 19.469 -15.695 -11.531 1 85.38 241 VAL A CA 1
ATOM 1944 C C . VAL A 1 241 ? 20.406 -14.93 -12.469 1 85.38 241 VAL A C 1
ATOM 1946 O O . VAL A 1 241 ? 20.047 -13.867 -12.977 1 85.38 241 VAL A O 1
ATOM 1949 N N . LYS A 1 242 ? 21.547 -15.508 -12.617 1 87.19 242 LYS A N 1
ATOM 1950 C CA . LYS A 1 242 ? 22.5 -14.859 -13.508 1 87.19 242 LYS A CA 1
ATOM 1951 C C . LYS A 1 242 ? 21.953 -14.766 -14.93 1 87.19 242 LYS A C 1
ATOM 1953 O O . LYS A 1 242 ? 21.281 -15.688 -15.406 1 87.19 242 LYS A O 1
ATOM 1958 N N . GLY A 1 243 ? 22.172 -13.68 -15.57 1 91.31 243 GLY A N 1
ATOM 1959 C CA . GLY A 1 243 ? 21.766 -13.484 -16.953 1 91.31 243 GLY A CA 1
ATOM 1960 C C . GLY A 1 243 ? 20.375 -12.883 -17.094 1 91.31 243 GLY A C 1
ATOM 1961 O O . GLY A 1 243 ? 19.938 -12.578 -18.203 1 91.31 243 GLY A O 1
ATOM 1962 N N . VAL A 1 244 ? 19.719 -12.734 -16 1 95.19 244 VAL A N 1
ATOM 1963 C CA . VAL A 1 244 ? 18.391 -12.125 -16.016 1 95.19 244 VAL A CA 1
ATOM 1964 C C . VAL A 1 244 ? 18.469 -10.727 -15.414 1 95.19 244 VAL A C 1
ATOM 1966 O O . VAL A 1 244 ? 18.797 -10.562 -14.234 1 95.19 244 VAL A O 1
ATOM 1969 N N . PHE A 1 245 ? 18.172 -9.719 -16.172 1 97.31 245 PHE A N 1
ATOM 1970 C CA . PHE A 1 245 ? 18.141 -8.344 -15.695 1 97.31 245 PHE A CA 1
ATOM 1971 C C . PHE A 1 245 ? 16.703 -7.863 -15.5 1 97.31 245 PHE A C 1
ATOM 1973 O O . PHE A 1 245 ? 15.797 -8.305 -16.219 1 97.31 245 PHE A O 1
ATOM 1980 N N . THR A 1 246 ? 16.516 -7.059 -14.555 1 97.75 246 THR A N 1
ATOM 1981 C CA . THR A 1 246 ? 15.203 -6.547 -14.195 1 97.75 246 THR A CA 1
ATOM 1982 C C . THR A 1 246 ? 15.273 -5.055 -13.875 1 97.75 246 THR A C 1
ATOM 1984 O O . THR A 1 246 ? 16.234 -4.379 -14.258 1 97.75 246 THR A O 1
ATOM 1987 N N . THR A 1 247 ? 14.195 -4.492 -13.297 1 98 247 THR A N 1
ATOM 1988 C CA . THR A 1 247 ? 14.094 -3.072 -12.984 1 98 247 THR A CA 1
ATOM 1989 C C . THR A 1 247 ? 14.375 -2.822 -11.5 1 98 247 THR A C 1
ATOM 1991 O O . THR A 1 247 ? 14.523 -3.768 -10.727 1 98 247 THR A O 1
ATOM 1994 N N . VAL A 1 248 ? 14.484 -1.542 -11.156 1 97.75 248 VAL A N 1
ATOM 1995 C CA . VAL A 1 248 ? 14.695 -1.137 -9.773 1 97.75 248 VAL A CA 1
ATOM 1996 C C . VAL A 1 248 ? 13.352 -1.11 -9.039 1 97.75 248 VAL A C 1
ATOM 1998 O O . VAL A 1 248 ? 12.344 -0.658 -9.586 1 97.75 248 VAL A O 1
ATOM 2001 N N . ALA A 1 249 ? 13.328 -1.651 -7.879 1 97.25 249 ALA A N 1
ATOM 2002 C CA . ALA A 1 249 ? 12.109 -1.65 -7.078 1 97.25 249 ALA A CA 1
ATOM 2003 C C . ALA A 1 249 ? 12.43 -1.529 -5.59 1 97.25 249 ALA A C 1
ATOM 2005 O O . ALA A 1 249 ? 13.531 -1.861 -5.156 1 97.25 249 ALA A O 1
ATOM 2006 N N . GLY A 1 250 ? 11.453 -1.036 -4.82 1 97.19 250 GLY A N 1
ATOM 2007 C CA . GLY A 1 250 ? 11.625 -0.944 -3.379 1 97.19 250 GLY A CA 1
ATOM 2008 C C . GLY A 1 250 ? 10.352 -0.559 -2.648 1 97.19 250 GLY A C 1
ATOM 2009 O O . GLY A 1 250 ? 9.414 -0.035 -3.254 1 97.19 250 GLY A O 1
ATOM 2010 N N . PHE A 1 251 ? 10.398 -0.71 -1.374 1 97.94 251 PHE A N 1
ATOM 2011 C CA . PHE A 1 251 ? 9.219 -0.507 -0.535 1 97.94 251 PHE A CA 1
ATOM 2012 C C . PHE A 1 251 ? 9.016 0.975 -0.241 1 97.94 251 PHE A C 1
ATOM 2014 O O . PHE A 1 251 ? 9.984 1.717 -0.061 1 97.94 251 PHE A O 1
ATOM 2021 N N . VAL A 1 252 ? 7.758 1.323 -0.135 1 98.31 252 VAL A N 1
ATOM 2022 C CA . VAL A 1 252 ? 7.395 2.676 0.274 1 98.31 252 VAL A CA 1
ATOM 2023 C C . VAL A 1 252 ? 7.559 2.822 1.785 1 98.31 252 VAL A C 1
ATOM 2025 O O . VAL A 1 252 ? 7.191 1.923 2.545 1 98.31 252 VAL A O 1
ATOM 2028 N N . ASN A 1 253 ? 8.109 3.957 2.23 1 97.56 253 ASN A N 1
ATOM 2029 C CA . ASN A 1 253 ? 8.18 4.297 3.648 1 97.56 253 ASN A CA 1
ATOM 2030 C C . ASN A 1 253 ? 6.949 5.09 4.094 1 97.56 253 ASN A C 1
ATOM 2032 O O . ASN A 1 253 ? 6.297 5.738 3.275 1 97.56 253 ASN A O 1
ATOM 2036 N N . PRO A 1 254 ? 6.676 5.07 5.395 1 97.62 254 PRO A N 1
ATOM 2037 C CA . PRO A 1 254 ? 5.582 5.91 5.887 1 97.62 254 PRO A CA 1
ATOM 2038 C C . PRO A 1 254 ? 5.746 7.379 5.508 1 97.62 254 PRO A C 1
ATOM 2040 O O . PRO A 1 254 ? 6.855 7.918 5.582 1 97.62 254 PRO A O 1
ATOM 2043 N N . GLY A 1 255 ? 4.625 7.969 5.07 1 97.69 255 GLY A N 1
ATOM 2044 C CA . GLY A 1 255 ? 4.641 9.391 4.758 1 97.69 255 GLY A CA 1
ATOM 2045 C C . GLY A 1 255 ? 5.254 9.695 3.406 1 97.69 255 GLY A C 1
ATOM 2046 O O . GLY A 1 255 ? 5.371 10.859 3.021 1 97.69 255 GLY A O 1
ATOM 2047 N N . GLU A 1 256 ? 5.594 8.711 2.691 1 97.31 256 GLU A N 1
ATOM 2048 C CA . GLU A 1 256 ? 6.23 8.859 1.386 1 97.31 256 GLU A CA 1
ATOM 2049 C C . GLU A 1 256 ? 5.234 8.609 0.256 1 97.31 256 GLU A C 1
ATOM 2051 O O . GLU A 1 256 ? 4.445 7.664 0.316 1 97.31 256 GLU A O 1
ATOM 2056 N N . THR A 1 257 ? 5.207 9.5 -0.747 1 97.69 257 THR A N 1
ATOM 2057 C CA . THR A 1 257 ? 4.453 9.172 -1.951 1 97.69 257 THR A CA 1
ATOM 2058 C C . THR A 1 257 ? 5.148 8.078 -2.744 1 97.69 257 THR A C 1
ATOM 2060 O O . THR A 1 257 ? 6.344 7.832 -2.562 1 97.69 257 THR A O 1
ATOM 2063 N N . ILE A 1 258 ? 4.438 7.445 -3.594 1 97.94 258 ILE A N 1
ATOM 2064 C CA . ILE A 1 258 ? 5.02 6.371 -4.391 1 97.94 258 ILE A CA 1
ATOM 2065 C C . ILE A 1 258 ? 6.09 6.938 -5.32 1 97.94 258 ILE A C 1
ATOM 2067 O O . ILE A 1 258 ? 7.094 6.277 -5.598 1 97.94 258 ILE A O 1
ATOM 2071 N N . LYS A 1 259 ? 5.852 8.141 -5.816 1 97.62 259 LYS A N 1
ATOM 2072 C CA . LYS A 1 259 ? 6.816 8.805 -6.684 1 97.62 259 LYS A CA 1
ATOM 2073 C C . LYS A 1 259 ? 8.109 9.109 -5.934 1 97.62 259 LYS A C 1
ATOM 2075 O O . LYS A 1 259 ? 9.203 8.891 -6.461 1 97.62 259 LYS A O 1
ATOM 2080 N N . GLU A 1 260 ? 7.969 9.641 -4.734 1 97.62 260 GLU A N 1
ATOM 2081 C CA . GLU A 1 260 ? 9.141 9.875 -3.896 1 97.62 260 GLU A CA 1
ATOM 2082 C C . GLU A 1 260 ? 9.891 8.578 -3.623 1 97.62 260 GLU A C 1
ATOM 2084 O O . GLU A 1 260 ? 11.125 8.562 -3.602 1 97.62 260 GLU A O 1
ATOM 2089 N N . CYS A 1 261 ? 9.172 7.527 -3.396 1 98.38 261 CYS A N 1
ATOM 2090 C CA . CYS A 1 261 ? 9.781 6.219 -3.193 1 98.38 261 CYS A CA 1
ATOM 2091 C C . CYS A 1 261 ? 10.609 5.809 -4.402 1 98.38 261 CYS A C 1
ATOM 2093 O O . CYS A 1 261 ? 11.75 5.355 -4.258 1 98.38 261 CYS A O 1
ATOM 2095 N N . ALA A 1 262 ? 10 5.953 -5.559 1 98.44 262 ALA A N 1
ATOM 2096 C CA . ALA A 1 262 ? 10.695 5.605 -6.797 1 98.44 262 ALA A CA 1
ATOM 2097 C C . ALA A 1 262 ? 12.016 6.355 -6.91 1 98.44 262 ALA A C 1
ATOM 2099 O O . ALA A 1 262 ? 13.055 5.754 -7.195 1 98.44 262 ALA A O 1
ATOM 2100 N N . LYS A 1 263 ? 11.977 7.629 -6.652 1 97.88 263 LYS A N 1
ATOM 2101 C CA . LYS A 1 263 ? 13.172 8.453 -6.703 1 97.88 263 LYS A CA 1
ATOM 2102 C C . LYS A 1 263 ? 14.203 8 -5.672 1 97.88 263 LYS A C 1
ATOM 2104 O O . LYS A 1 263 ? 15.391 7.895 -5.977 1 97.88 263 LYS A O 1
ATOM 2109 N N . ARG A 1 264 ? 13.711 7.75 -4.508 1 97.88 264 ARG A N 1
ATOM 2110 C CA . ARG A 1 264 ? 14.586 7.355 -3.412 1 97.88 264 ARG A CA 1
ATOM 2111 C C . ARG A 1 264 ? 15.281 6.031 -3.715 1 97.88 264 ARG A C 1
ATOM 2113 O O . ARG A 1 264 ? 16.484 5.895 -3.514 1 97.88 264 ARG A O 1
ATOM 2120 N N . GLU A 1 265 ? 14.516 5.027 -4.195 1 97.81 265 GLU A N 1
ATOM 2121 C CA . GLU A 1 265 ? 15.062 3.701 -4.453 1 97.81 265 GLU A CA 1
ATOM 2122 C C . GLU A 1 265 ? 16.141 3.748 -5.535 1 97.81 265 GLU A C 1
ATOM 2124 O O . GLU A 1 265 ? 17.141 3.029 -5.461 1 97.81 265 GLU A O 1
ATOM 2129 N N . VAL A 1 266 ? 15.945 4.559 -6.555 1 98.06 266 VAL A N 1
ATOM 2130 C CA . VAL A 1 266 ? 16.953 4.719 -7.602 1 98.06 266 VAL A CA 1
ATOM 2131 C C . VAL A 1 266 ? 18.219 5.328 -7.016 1 98.06 266 VAL A C 1
ATOM 2133 O O . VAL A 1 266 ? 19.328 4.875 -7.309 1 98.06 266 VAL A O 1
ATOM 2136 N N . ALA A 1 267 ? 18.062 6.355 -6.195 1 97.81 267 ALA A N 1
ATOM 2137 C CA . ALA A 1 267 ? 19.203 6.988 -5.543 1 97.81 267 ALA A CA 1
ATOM 2138 C C . ALA A 1 267 ? 19.922 6.008 -4.621 1 97.81 267 ALA A C 1
ATOM 2140 O O . ALA A 1 267 ? 21.156 5.957 -4.594 1 97.81 267 ALA A O 1
ATOM 2141 N N . GLU A 1 268 ? 19.156 5.234 -3.891 1 97 268 GLU A N 1
ATOM 2142 C CA . GLU A 1 268 ? 19.719 4.281 -2.943 1 97 268 GLU A CA 1
ATOM 2143 C C . GLU A 1 268 ? 20.5 3.184 -3.664 1 97 268 GLU A C 1
ATOM 2145 O O . GLU A 1 268 ? 21.656 2.908 -3.328 1 97 268 GLU A O 1
ATOM 2150 N N . GLU A 1 269 ? 19.891 2.58 -4.66 1 96.94 269 GLU A N 1
ATOM 2151 C CA . GLU A 1 269 ? 20.422 1.358 -5.254 1 96.94 269 GLU A CA 1
ATOM 2152 C C . GLU A 1 269 ? 21.484 1.672 -6.312 1 96.94 269 GLU A C 1
ATOM 2154 O O . GLU A 1 269 ? 22.422 0.896 -6.512 1 96.94 269 GLU A O 1
ATOM 2159 N N . LEU A 1 270 ? 21.328 2.861 -7.012 1 97.31 270 LEU A N 1
ATOM 2160 C CA . LEU A 1 270 ? 22.172 3.115 -8.172 1 97.31 270 LEU A CA 1
ATOM 2161 C C . LEU A 1 270 ? 23.047 4.34 -7.945 1 97.31 270 LEU A C 1
ATOM 2163 O O . LEU A 1 270 ? 23.938 4.629 -8.75 1 97.31 270 LEU A O 1
ATOM 2167 N N . GLY A 1 271 ? 22.781 5.148 -6.906 1 96.81 271 GLY A N 1
ATOM 2168 C CA . GLY A 1 271 ? 23.578 6.312 -6.574 1 96.81 271 GLY A CA 1
ATOM 2169 C C . GLY A 1 271 ? 23.391 7.465 -7.543 1 96.81 271 GLY A C 1
ATOM 2170 O O . GLY A 1 271 ? 24.328 8.234 -7.785 1 96.81 271 GLY A O 1
ATOM 2171 N N . ILE A 1 272 ? 22.234 7.523 -8.156 1 96.19 272 ILE A N 1
ATOM 2172 C CA . ILE A 1 272 ? 21.969 8.578 -9.125 1 96.19 272 ILE A CA 1
ATOM 2173 C C . ILE A 1 272 ? 20.578 9.156 -8.898 1 96.19 272 ILE A C 1
ATOM 2175 O O . ILE A 1 272 ? 19.75 8.539 -8.227 1 96.19 272 ILE A O 1
ATOM 2179 N N . GLU A 1 273 ? 20.344 10.328 -9.469 1 95.88 273 GLU A N 1
ATOM 2180 C CA . GLU A 1 273 ? 19.016 10.953 -9.461 1 95.88 273 GLU A CA 1
ATOM 2181 C C . GLU A 1 273 ? 18.297 10.727 -10.781 1 95.88 273 GLU A C 1
ATOM 2183 O O . GLU A 1 273 ? 18.891 10.812 -11.852 1 95.88 273 GLU A O 1
ATOM 2188 N N . CYS A 1 274 ? 17.062 10.344 -10.68 1 96 274 CYS A N 1
ATOM 2189 C CA . CYS A 1 274 ? 16.266 10.219 -11.898 1 96 274 CYS A CA 1
ATOM 2190 C C . CYS A 1 274 ? 15.266 11.352 -12.016 1 96 274 CYS A C 1
ATOM 2192 O O . CYS A 1 274 ? 14.992 12.047 -11.039 1 96 274 CYS A O 1
ATOM 2194 N N . HIS A 1 275 ? 14.805 11.539 -13.234 1 95.38 275 HIS A N 1
ATOM 2195 C CA . HIS A 1 275 ? 13.922 12.656 -13.555 1 95.38 275 HIS A CA 1
ATOM 2196 C C . HIS A 1 275 ? 12.734 12.195 -14.398 1 95.38 275 HIS A C 1
ATOM 2198 O O . HIS A 1 275 ? 12.664 11.039 -14.805 1 95.38 275 HIS A O 1
ATOM 2204 N N . ASN A 1 276 ? 11.742 13.094 -14.508 1 95.88 276 ASN A N 1
ATOM 2205 C CA . ASN A 1 276 ? 10.578 12.867 -15.352 1 95.88 276 ASN A CA 1
ATOM 2206 C C . ASN A 1 276 ? 9.875 11.555 -15.008 1 95.88 276 ASN A C 1
ATOM 2208 O O . ASN A 1 276 ? 9.625 10.734 -15.891 1 95.88 276 ASN A O 1
ATOM 2212 N N . LEU A 1 277 ? 9.648 11.375 -13.82 1 97.25 277 LEU A N 1
ATOM 2213 C CA . LEU A 1 277 ? 8.969 10.156 -13.391 1 97.25 277 LEU A CA 1
ATOM 2214 C C . LEU A 1 277 ? 7.508 10.164 -13.836 1 97.25 277 LEU A C 1
ATOM 2216 O O . LEU A 1 277 ? 6.801 11.164 -13.648 1 97.25 277 LEU A O 1
ATOM 2220 N N . LYS A 1 278 ? 7.109 9.117 -14.422 1 96.5 278 LYS A N 1
ATOM 2221 C CA . LYS A 1 278 ? 5.73 8.953 -14.867 1 96.5 278 LYS A CA 1
ATOM 2222 C C . LYS A 1 278 ? 5.141 7.645 -14.359 1 96.5 278 LYS A C 1
ATOM 2224 O O . LYS A 1 278 ? 5.73 6.578 -14.531 1 96.5 278 LYS A O 1
ATOM 2229 N N . LEU A 1 279 ? 4.023 7.82 -13.758 1 97.5 279 LEU A N 1
ATOM 2230 C CA . LEU A 1 279 ? 3.287 6.648 -13.289 1 97.5 279 LEU A CA 1
ATOM 2231 C C . LEU A 1 279 ? 2.686 5.883 -14.469 1 97.5 279 LEU A C 1
ATOM 2233 O O . LEU A 1 279 ? 2.121 6.488 -15.383 1 97.5 279 LEU A O 1
ATOM 2237 N N . ILE A 1 280 ? 2.883 4.574 -14.484 1 97 280 ILE A N 1
ATOM 2238 C CA . ILE A 1 280 ? 2.324 3.723 -15.523 1 97 280 ILE A CA 1
ATOM 2239 C C . ILE A 1 280 ? 1.069 3.025 -15.008 1 97 280 ILE A C 1
ATOM 2241 O O . ILE A 1 280 ? 1.042 2.545 -13.875 1 97 280 ILE A O 1
ATOM 2245 N N . ASP A 1 281 ? 0.02 2.992 -15.812 1 95.62 281 ASP A N 1
ATOM 2246 C CA . ASP A 1 281 ? -1.269 2.432 -15.422 1 95.62 281 ASP A CA 1
ATOM 2247 C C . ASP A 1 281 ? -1.224 0.905 -15.414 1 95.62 281 ASP A C 1
ATOM 2249 O O . ASP A 1 281 ? -1.803 0.257 -16.281 1 95.62 281 ASP A O 1
ATOM 2253 N N . ASP A 1 282 ? -0.568 0.365 -14.5 1 94.81 282 ASP A N 1
ATOM 2254 C CA . ASP A 1 282 ? -0.406 -1.062 -14.234 1 94.81 282 ASP A CA 1
ATOM 2255 C C . ASP A 1 282 ? -0.138 -1.319 -12.75 1 94.81 282 ASP A C 1
ATOM 2257 O O . ASP A 1 282 ? 0.024 -0.379 -11.977 1 94.81 282 ASP A O 1
ATOM 2261 N N . CYS A 1 283 ? -0.303 -2.475 -12.289 1 96.88 283 CYS A N 1
ATOM 2262 C CA . CYS A 1 283 ? -0.056 -2.863 -10.906 1 96.88 283 CYS A CA 1
ATOM 2263 C C . CYS A 1 283 ? -0.082 -4.379 -10.758 1 96.88 283 CYS A C 1
ATOM 2265 O O . CYS A 1 283 ? -0.703 -5.078 -11.555 1 96.88 283 CYS A O 1
ATOM 2267 N N . GLN A 1 284 ? 0.616 -4.887 -9.781 1 98 284 GLN A N 1
ATOM 2268 C CA . GLN A 1 284 ? 0.629 -6.336 -9.602 1 98 284 GLN A CA 1
ATOM 2269 C C . GLN A 1 284 ? 0.75 -6.707 -8.125 1 98 284 GLN A C 1
ATOM 2271 O O . GLN A 1 284 ? 1.679 -6.273 -7.445 1 98 284 GLN A O 1
ATOM 2276 N N . PRO A 1 285 ? -0.186 -7.5 -7.613 1 98.44 285 PRO A N 1
ATOM 2277 C CA . PRO A 1 285 ? 0.049 -8.133 -6.312 1 98.44 285 PRO A CA 1
ATOM 2278 C C . PRO A 1 285 ? 1.193 -9.141 -6.344 1 98.44 285 PRO A C 1
ATOM 2280 O O . PRO A 1 285 ? 1.319 -9.906 -7.305 1 98.44 285 PRO A O 1
ATOM 2283 N N . TRP A 1 286 ? 2.066 -9.109 -5.398 1 97.81 286 TRP A N 1
ATOM 2284 C CA . TRP A 1 286 ? 3.217 -10.008 -5.328 1 97.81 286 TRP A CA 1
ATOM 2285 C C . TRP A 1 286 ? 3.375 -10.578 -3.924 1 97.81 286 TRP A C 1
ATOM 2287 O O . TRP A 1 286 ? 3.559 -9.836 -2.959 1 97.81 286 TRP A O 1
ATOM 2297 N N . PRO A 1 287 ? 3.338 -11.875 -3.744 1 97.38 287 PRO A N 1
ATOM 2298 C CA . PRO A 1 287 ? 3.24 -12.484 -2.414 1 97.38 287 PRO A CA 1
ATOM 2299 C C . PRO A 1 287 ? 4.582 -13 -1.897 1 97.38 287 PRO A C 1
ATOM 2301 O O . PRO A 1 287 ? 4.625 -13.758 -0.928 1 97.38 287 PRO A O 1
ATOM 2304 N N . ILE A 1 288 ? 5.742 -12.719 -2.516 1 92.94 288 ILE A N 1
ATOM 2305 C CA . ILE A 1 288 ? 7.051 -13.227 -2.109 1 92.94 288 ILE A CA 1
ATOM 2306 C C . ILE A 1 288 ? 8 -12.055 -1.869 1 92.94 288 ILE A C 1
ATOM 2308 O O . ILE A 1 288 ? 8.336 -11.32 -2.799 1 92.94 288 ILE A O 1
ATOM 2312 N N . PRO A 1 289 ? 8.492 -11.977 -0.669 1 89.56 289 PRO A N 1
ATOM 2313 C CA . PRO A 1 289 ? 8.328 -12.898 0.455 1 89.56 289 PRO A CA 1
ATOM 2314 C C . PRO A 1 289 ? 7.012 -12.711 1.197 1 89.56 289 PRO A C 1
ATOM 2316 O O . PRO A 1 289 ? 6.531 -13.633 1.858 1 89.56 289 PRO A O 1
ATOM 2319 N N . ASP A 1 290 ? 6.527 -11.477 1.174 1 92.12 290 ASP A N 1
ATOM 2320 C CA . ASP A 1 290 ? 5.281 -11.203 1.882 1 92.12 290 ASP A CA 1
ATOM 2321 C C . ASP A 1 290 ? 4.223 -10.648 0.932 1 92.12 290 ASP A C 1
ATOM 2323 O O . ASP A 1 290 ? 4.098 -11.109 -0.204 1 92.12 290 ASP A O 1
ATOM 2327 N N . ASN A 1 291 ? 3.438 -9.82 1.364 1 96.62 291 ASN A N 1
ATOM 2328 C CA . ASN A 1 291 ? 2.33 -9.25 0.607 1 96.62 291 ASN A CA 1
ATOM 2329 C C . ASN A 1 291 ? 2.652 -7.832 0.133 1 96.62 291 ASN A C 1
ATOM 2331 O O . ASN A 1 291 ? 2.633 -6.887 0.924 1 96.62 291 ASN A O 1
ATOM 2335 N N . SER A 1 292 ? 2.932 -7.742 -1.198 1 97.88 292 SER A N 1
ATOM 2336 C CA . SER A 1 292 ? 3.275 -6.434 -1.745 1 97.88 292 SER A CA 1
ATOM 2337 C C . SER A 1 292 ? 2.367 -6.062 -2.912 1 97.88 292 SER A C 1
ATOM 2339 O O . SER A 1 292 ? 1.688 -6.926 -3.475 1 97.88 292 SER A O 1
ATOM 2341 N N . LEU A 1 293 ? 2.275 -4.852 -3.148 1 98.62 293 LEU A N 1
ATOM 2342 C CA . LEU A 1 293 ? 1.62 -4.293 -4.324 1 98.62 293 LEU A CA 1
ATOM 2343 C C . LEU A 1 293 ? 2.594 -3.447 -5.141 1 98.62 293 LEU A C 1
ATOM 2345 O O . LEU A 1 293 ? 3.016 -2.377 -4.699 1 98.62 293 LEU A O 1
ATOM 2349 N N . LEU A 1 294 ? 2.973 -3.924 -6.324 1 98.56 294 LEU A N 1
ATOM 2350 C CA . LEU A 1 294 ? 3.955 -3.27 -7.18 1 98.56 294 LEU A CA 1
ATOM 2351 C C . LEU A 1 294 ? 3.299 -2.195 -8.039 1 98.56 294 LEU A C 1
ATOM 2353 O O . LEU A 1 294 ? 2.291 -2.453 -8.703 1 98.56 294 LEU A O 1
ATOM 2357 N N . ILE A 1 295 ? 3.826 -0.993 -8.008 1 98.44 295 ILE A N 1
ATOM 2358 C CA . ILE A 1 295 ? 3.34 0.138 -8.789 1 98.44 295 ILE A CA 1
ATOM 2359 C C . ILE A 1 295 ? 4.465 0.673 -9.68 1 98.44 295 ILE A C 1
ATOM 2361 O O . ILE A 1 295 ? 5.496 1.128 -9.18 1 98.44 295 ILE A O 1
ATOM 2365 N N . PRO A 1 296 ? 4.301 0.67 -10.961 1 98.44 296 PRO A N 1
ATOM 2366 C CA . PRO A 1 296 ? 5.418 0.924 -11.867 1 98.44 296 PRO A CA 1
ATOM 2367 C C . PRO A 1 296 ? 5.508 2.387 -12.305 1 98.44 296 PRO A C 1
ATOM 2369 O O . PRO A 1 296 ? 4.48 3.059 -12.43 1 98.44 296 PRO A O 1
ATOM 2372 N N . PHE A 1 297 ? 6.703 2.801 -12.578 1 98.44 297 PHE A N 1
ATOM 2373 C CA . PHE A 1 297 ? 7.051 4.117 -13.094 1 98.44 297 PHE A CA 1
ATOM 2374 C C . PHE A 1 297 ? 8.062 4 -14.234 1 98.44 297 PHE A C 1
ATOM 2376 O O . PHE A 1 297 ? 8.773 3.002 -14.336 1 98.44 297 PHE A O 1
ATOM 2383 N N . SER A 1 298 ? 8.086 4.941 -15.078 1 98.19 298 SER A N 1
ATOM 2384 C CA . SER A 1 298 ? 9.234 5.211 -15.938 1 98.19 298 SER A CA 1
ATOM 2385 C C . SER A 1 298 ? 9.953 6.488 -15.508 1 98.19 298 SER A C 1
ATOM 2387 O O . SER A 1 298 ? 9.344 7.395 -14.945 1 98.19 298 SER A O 1
ATOM 2389 N N . ALA A 1 299 ? 11.195 6.52 -15.688 1 98.25 299 ALA A N 1
ATOM 2390 C CA . ALA A 1 299 ? 12.008 7.691 -15.359 1 98.25 299 ALA A CA 1
ATOM 2391 C C . ALA A 1 299 ? 13.156 7.859 -16.344 1 98.25 299 ALA A C 1
ATOM 2393 O O . ALA A 1 299 ? 13.453 6.945 -17.125 1 98.25 299 ALA A O 1
ATOM 2394 N N . THR A 1 300 ? 13.781 9.039 -16.359 1 97.88 300 THR A N 1
ATOM 2395 C CA . THR A 1 300 ? 14.875 9.328 -17.266 1 97.88 300 THR A CA 1
ATOM 2396 C C . THR A 1 300 ? 16.156 9.664 -16.5 1 97.88 300 THR A C 1
ATOM 2398 O O . THR A 1 300 ? 16.094 10.352 -15.477 1 97.88 300 THR A O 1
ATOM 2401 N N . VAL A 1 301 ? 17.219 9.141 -16.953 1 96.75 301 VAL A N 1
ATOM 2402 C CA . VAL A 1 301 ? 18.547 9.438 -16.453 1 96.75 301 VAL A CA 1
ATOM 2403 C C . VAL A 1 301 ? 19.531 9.578 -17.625 1 96.75 301 VAL A C 1
ATOM 2405 O O . VAL A 1 301 ? 19.438 8.836 -18.609 1 96.75 301 VAL A O 1
ATOM 2408 N N . ASP A 1 302 ? 20.438 10.562 -17.484 1 94.06 302 ASP A N 1
ATOM 2409 C CA . ASP A 1 302 ? 21.5 10.68 -18.484 1 94.06 302 ASP A CA 1
ATOM 2410 C C . ASP A 1 302 ? 22.391 9.438 -18.484 1 94.06 302 ASP A C 1
ATOM 2412 O O . ASP A 1 302 ? 22.891 9.023 -17.438 1 94.06 302 ASP A O 1
ATOM 2416 N N . LYS A 1 303 ? 22.578 8.898 -19.625 1 93.19 303 LYS A N 1
ATOM 2417 C CA . LYS A 1 303 ? 23.312 7.652 -19.75 1 93.19 303 LYS A CA 1
ATOM 2418 C C . LYS A 1 303 ? 24.766 7.832 -19.344 1 93.19 303 LYS A C 1
ATOM 2420 O O . LYS A 1 303 ? 25.453 6.855 -19.016 1 93.19 303 LYS A O 1
ATOM 2425 N N . ASN A 1 304 ? 25.25 9.055 -19.266 1 92.31 304 ASN A N 1
ATOM 2426 C CA . ASN A 1 304 ? 26.656 9.328 -18.984 1 92.31 304 ASN A CA 1
ATOM 2427 C C . ASN A 1 304 ? 26.891 9.508 -17.484 1 92.31 304 ASN A C 1
ATOM 2429 O O . ASN A 1 304 ? 28.047 9.648 -17.047 1 92.31 304 ASN A O 1
ATOM 2433 N N . VAL A 1 305 ? 25.828 9.43 -16.781 1 91.25 305 VAL A N 1
ATOM 2434 C CA . VAL A 1 305 ? 25.984 9.602 -15.352 1 91.25 305 VAL A CA 1
ATOM 2435 C C . VAL A 1 305 ? 26.75 8.414 -14.766 1 91.25 305 VAL A C 1
ATOM 2437 O O . VAL A 1 305 ? 26.594 7.281 -15.227 1 91.25 305 VAL A O 1
ATOM 2440 N N . LYS A 1 306 ? 27.594 8.625 -13.805 1 92.38 306 LYS A N 1
ATOM 2441 C CA . LYS A 1 306 ? 28.344 7.57 -13.125 1 92.38 306 LYS A CA 1
ATOM 2442 C C . LYS A 1 306 ? 27.484 6.895 -12.062 1 92.38 306 LYS A C 1
ATOM 2444 O O . LYS A 1 306 ? 26.984 7.551 -11.141 1 92.38 306 LYS A O 1
ATOM 2449 N N . LEU A 1 307 ? 27.375 5.613 -12.18 1 94.44 307 LEU A N 1
ATOM 2450 C CA . LEU A 1 307 ? 26.609 4.832 -11.219 1 94.44 307 LEU A CA 1
ATOM 2451 C C . LEU A 1 307 ? 27.438 4.512 -9.984 1 94.44 307 LEU A C 1
ATOM 2453 O O . LEU A 1 307 ? 28.641 4.262 -10.094 1 94.44 307 LEU A O 1
ATOM 2457 N N . LYS A 1 308 ? 26.891 4.586 -8.867 1 94.12 308 LYS A N 1
ATOM 2458 C CA . LYS A 1 308 ? 27.453 4.074 -7.613 1 94.12 308 LYS A CA 1
ATOM 2459 C C . LYS A 1 308 ? 26.5 3.064 -6.969 1 94.12 308 LYS A C 1
ATOM 2461 O O . LYS A 1 308 ? 25.656 3.434 -6.156 1 94.12 308 LYS A O 1
ATOM 2466 N N . LEU A 1 309 ? 26.734 1.827 -7.266 1 94.25 309 LEU A N 1
ATOM 2467 C CA . LEU A 1 309 ? 25.812 0.765 -6.887 1 94.25 309 LEU A CA 1
ATOM 2468 C C . LEU A 1 309 ? 25.906 0.46 -5.395 1 94.25 309 LEU A C 1
ATOM 2470 O O . LEU A 1 309 ? 27.016 0.446 -4.832 1 94.25 309 LEU A O 1
ATOM 2474 N N . GLU A 1 310 ? 24.781 0.318 -4.809 1 91.94 310 GLU A N 1
ATOM 2475 C CA . GLU A 1 310 ? 24.766 -0.313 -3.494 1 91.94 310 GLU A CA 1
ATOM 2476 C C . GLU A 1 310 ? 25.078 -1.803 -3.592 1 91.94 310 GLU A C 1
ATOM 2478 O O . GLU A 1 310 ? 24.188 -2.621 -3.803 1 91.94 310 GLU A O 1
ATOM 2483 N N . THR A 1 311 ? 26.172 -2.221 -3.293 1 88.56 311 THR A N 1
ATOM 2484 C CA . THR A 1 311 ? 26.703 -3.539 -3.627 1 88.56 311 THR A CA 1
ATOM 2485 C C . THR A 1 311 ? 26.094 -4.605 -2.719 1 88.56 311 THR A C 1
ATOM 2487 O O . THR A 1 311 ? 26.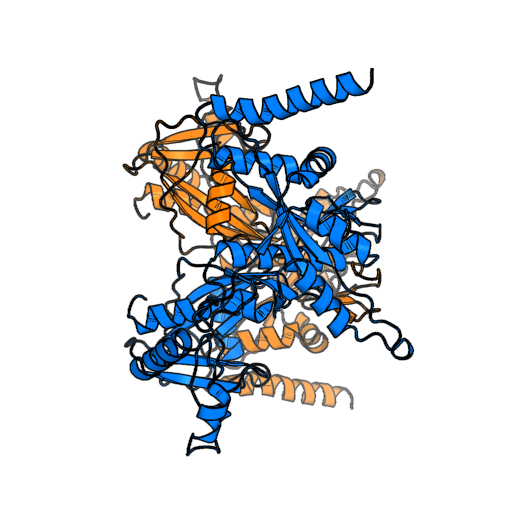188 -5.801 -3.01 1 88.56 311 THR A O 1
ATOM 2490 N N . ASN A 1 312 ? 25.516 -4.16 -1.671 1 87.69 312 ASN A N 1
ATOM 2491 C CA . ASN A 1 312 ? 24.844 -5.129 -0.816 1 87.69 312 ASN A CA 1
ATOM 2492 C C . ASN A 1 312 ? 23.5 -5.559 -1.412 1 87.69 312 ASN A C 1
ATOM 2494 O O . ASN A 1 312 ? 22.891 -6.531 -0.953 1 87.69 312 ASN A O 1
ATOM 2498 N N . GLU A 1 313 ? 23.094 -4.949 -2.473 1 90 313 GLU A N 1
ATOM 2499 C CA . GLU A 1 313 ? 21.781 -5.23 -3.049 1 90 313 GLU A CA 1
ATOM 2500 C C . GLU A 1 313 ? 21.891 -5.52 -4.543 1 90 313 GLU A C 1
ATOM 2502 O O . GLU A 1 313 ? 21.25 -6.449 -5.047 1 90 313 GLU A O 1
ATOM 2507 N N . ILE A 1 314 ? 22.703 -4.695 -5.188 1 93.44 314 ILE A N 1
ATOM 2508 C CA . ILE A 1 314 ? 22.781 -4.75 -6.641 1 93.44 314 ILE A CA 1
ATOM 2509 C C . ILE A 1 314 ? 24.125 -5.316 -7.07 1 93.44 314 ILE A C 1
ATOM 2511 O O . ILE A 1 314 ? 25.172 -4.781 -6.707 1 93.44 314 ILE A O 1
ATOM 2515 N N . GLU A 1 315 ? 24.078 -6.316 -7.887 1 92.94 315 GLU A N 1
ATOM 2516 C CA . GLU A 1 315 ? 25.297 -6.945 -8.398 1 92.94 315 GLU A CA 1
ATOM 2517 C C . GLU A 1 315 ? 25.766 -6.27 -9.688 1 92.94 315 GLU A C 1
ATOM 2519 O O . GLU A 1 315 ? 26.969 -6.125 -9.914 1 92.94 315 GLU A O 1
ATOM 2524 N N . SER A 1 316 ? 24.812 -5.926 -10.477 1 94.44 316 SER A N 1
ATOM 2525 C CA . SER A 1 316 ? 25.156 -5.312 -11.758 1 94.44 316 SER A CA 1
ATOM 2526 C C . SER A 1 316 ? 24.047 -4.363 -12.227 1 94.44 316 SER A C 1
ATOM 2528 O O . SER A 1 316 ? 22.875 -4.566 -11.914 1 94.44 316 SER A O 1
ATOM 2530 N N . ALA A 1 317 ? 24.438 -3.316 -12.852 1 96.25 317 ALA A N 1
ATOM 2531 C CA . ALA A 1 317 ? 23.578 -2.354 -13.523 1 96.25 317 ALA A CA 1
ATOM 2532 C C . ALA A 1 317 ? 24.172 -1.911 -14.852 1 96.25 317 ALA A C 1
ATOM 2534 O O . ALA A 1 317 ? 25.312 -1.47 -14.906 1 96.25 317 ALA A O 1
ATOM 2535 N N . ARG A 1 318 ? 23.375 -2.02 -15.914 1 95.56 318 ARG A N 1
ATOM 2536 C CA . ARG A 1 318 ? 23.938 -1.733 -17.234 1 95.56 318 ARG A CA 1
ATOM 2537 C C . ARG A 1 318 ? 22.875 -1.125 -18.156 1 95.56 318 ARG A C 1
ATOM 2539 O O . ARG A 1 318 ? 21.688 -1.419 -18.016 1 95.56 318 ARG A O 1
ATOM 2546 N N . TRP A 1 319 ? 23.406 -0.344 -19.047 1 97.38 319 TRP A N 1
ATOM 2547 C CA . TRP A 1 319 ? 22.578 0.185 -20.109 1 97.38 319 TRP A CA 1
ATOM 2548 C C . TRP A 1 319 ? 22.469 -0.812 -21.266 1 97.38 319 TRP A C 1
ATOM 2550 O O . TRP A 1 319 ? 23.484 -1.363 -21.703 1 97.38 319 TRP A O 1
ATOM 2560 N N . PHE A 1 320 ? 21.297 -1.057 -21.688 1 97.94 320 PHE A N 1
ATOM 2561 C CA . PHE A 1 320 ? 21.078 -1.929 -22.844 1 97.94 320 PHE A CA 1
ATOM 2562 C C . PHE A 1 320 ? 20.312 -1.192 -23.938 1 97.94 320 PHE A C 1
ATOM 2564 O O . PHE A 1 320 ? 19.406 -0.401 -23.641 1 97.94 320 PHE A O 1
ATOM 2571 N N . SER A 1 321 ? 20.672 -1.472 -25.156 1 97.81 321 SER A N 1
ATOM 2572 C CA . SER A 1 321 ? 19.984 -0.875 -26.281 1 97.81 321 SER A CA 1
ATOM 2573 C C . SER A 1 321 ? 18.594 -1.492 -26.484 1 97.81 321 SER A C 1
ATOM 2575 O O . SER A 1 321 ? 18.328 -2.58 -25.969 1 97.81 321 SER A O 1
ATOM 2577 N N . LYS A 1 322 ? 17.797 -0.787 -27.219 1 97.62 322 LYS A N 1
ATOM 2578 C CA . LYS A 1 322 ? 16.469 -1.28 -27.516 1 97.62 322 LYS A CA 1
ATOM 2579 C C . LYS A 1 322 ? 16.516 -2.633 -28.219 1 97.62 322 LYS A C 1
ATOM 2581 O O . LYS A 1 322 ? 15.711 -3.52 -27.953 1 97.62 322 LYS A O 1
ATOM 2586 N N . LYS A 1 323 ? 17.453 -2.791 -29.125 1 97.5 323 LYS A N 1
ATOM 2587 C CA . LYS A 1 323 ? 17.625 -4.039 -29.875 1 97.5 323 LYS A CA 1
ATOM 2588 C C . LYS A 1 323 ? 17.953 -5.195 -28.938 1 97.5 323 LYS A C 1
ATOM 2590 O O . LYS A 1 323 ? 17.359 -6.273 -29.031 1 97.5 323 LYS A O 1
ATOM 2595 N N . GLU A 1 324 ? 18.891 -4.977 -28.016 1 97.69 324 GLU A N 1
ATOM 2596 C CA . GLU A 1 324 ? 19.281 -5.992 -27.047 1 97.69 324 GLU A CA 1
ATOM 2597 C C . GLU A 1 324 ? 18.094 -6.402 -26.172 1 97.69 324 GLU A C 1
ATOM 2599 O O . GLU A 1 324 ? 17.891 -7.59 -25.922 1 97.69 324 GLU A O 1
ATOM 2604 N N . VAL A 1 325 ? 17.328 -5.418 -25.719 1 98.56 325 VAL A N 1
ATOM 2605 C CA . VAL A 1 325 ? 16.203 -5.676 -24.828 1 98.56 325 VAL A CA 1
ATOM 2606 C C . VAL A 1 325 ? 15.102 -6.418 -25.578 1 98.56 325 VAL A C 1
ATOM 2608 O O . VAL A 1 325 ? 14.5 -7.352 -25.047 1 98.56 325 VAL A O 1
ATOM 2611 N N . LEU A 1 326 ? 14.859 -6.016 -26.828 1 98.31 326 LEU A N 1
ATOM 2612 C CA . LEU A 1 326 ? 13.859 -6.707 -27.625 1 98.31 326 LEU A CA 1
ATOM 2613 C C . LEU A 1 326 ? 14.227 -8.18 -27.812 1 98.31 326 LEU A C 1
ATOM 2615 O O . LEU A 1 326 ? 13.352 -9.047 -27.75 1 98.31 326 LEU A O 1
ATOM 2619 N N . GLU A 1 327 ? 15.469 -8.453 -28.047 1 97.81 327 GLU A N 1
ATOM 2620 C CA . GLU A 1 327 ? 15.93 -9.828 -28.188 1 97.81 327 GLU A CA 1
ATOM 2621 C C . GLU A 1 327 ? 15.711 -10.625 -26.906 1 97.81 327 GLU A C 1
ATOM 2623 O O . GLU A 1 327 ? 15.258 -11.766 -26.953 1 97.81 327 GLU A O 1
ATOM 2628 N N . ALA A 1 328 ? 16.062 -10.039 -25.781 1 98 328 ALA A N 1
ATOM 2629 C CA . ALA A 1 328 ? 15.883 -10.688 -24.484 1 98 328 ALA A CA 1
ATOM 2630 C C . ALA A 1 328 ? 14.398 -10.945 -24.219 1 98 328 ALA A C 1
ATOM 2632 O O . ALA A 1 328 ? 14.031 -12 -23.688 1 98 328 ALA A O 1
ATOM 2633 N N . VAL A 1 329 ? 13.547 -9.969 -24.547 1 98.38 329 VAL A N 1
ATOM 2634 C CA . VAL A 1 329 ? 12.102 -10.094 -24.359 1 98.38 329 VAL A CA 1
ATOM 2635 C C . VAL A 1 329 ? 11.578 -11.258 -25.203 1 98.38 329 VAL A C 1
ATOM 2637 O O . VAL A 1 329 ? 10.836 -12.109 -24.688 1 98.38 329 VAL A O 1
ATOM 2640 N N . ARG A 1 330 ? 11.977 -11.328 -26.453 1 97.75 330 ARG A N 1
ATOM 2641 C CA . ARG A 1 330 ? 11.555 -12.406 -27.344 1 97.75 330 ARG A CA 1
ATOM 2642 C C . ARG A 1 330 ? 12.023 -13.758 -26.828 1 97.75 330 ARG A C 1
ATOM 2644 O O . ARG A 1 330 ? 11.258 -14.734 -26.828 1 97.75 330 ARG A O 1
ATOM 2651 N N . ARG A 1 331 ? 13.25 -13.812 -26.422 1 97.12 331 ARG A N 1
ATOM 2652 C CA . ARG A 1 331 ? 13.797 -15.047 -25.859 1 97.12 331 ARG A CA 1
ATOM 2653 C C . ARG A 1 331 ? 13 -15.5 -24.656 1 97.12 331 ARG A C 1
ATOM 2655 O O . ARG A 1 331 ? 12.68 -16.688 -24.516 1 97.12 331 ARG A O 1
ATOM 2662 N N . THR A 1 332 ? 12.688 -14.555 -23.797 1 97.19 332 THR A N 1
ATOM 2663 C CA . THR A 1 332 ? 11.938 -14.867 -22.578 1 97.19 332 THR A CA 1
ATOM 2664 C C . THR A 1 332 ? 10.531 -15.344 -22.922 1 97.19 332 THR A C 1
ATOM 2666 O O . THR A 1 332 ? 10.023 -16.297 -22.312 1 97.19 332 THR A O 1
ATOM 2669 N N . GLU A 1 333 ? 9.906 -14.703 -23.875 1 95.69 333 GLU A N 1
ATOM 2670 C CA . GLU A 1 333 ? 8.578 -15.109 -24.312 1 95.69 333 GLU A CA 1
ATOM 2671 C C . GLU A 1 333 ? 8.578 -16.547 -24.828 1 95.69 333 GLU A C 1
ATOM 2673 O O . GLU A 1 333 ? 7.633 -17.297 -24.594 1 95.69 333 GLU A O 1
ATOM 2678 N N . ASN A 1 334 ? 9.648 -16.922 -25.516 1 94.62 334 ASN A N 1
ATOM 2679 C CA . ASN A 1 334 ? 9.75 -18.25 -26.109 1 94.62 334 ASN A CA 1
ATOM 2680 C C . ASN A 1 334 ? 10.227 -19.281 -25.094 1 94.62 334 ASN A C 1
ATOM 2682 O O . ASN A 1 334 ? 10.094 -20.484 -25.328 1 94.62 334 ASN A O 1
ATOM 2686 N N . ASP A 1 335 ? 10.82 -18.828 -24.047 1 94.25 335 ASP A N 1
ATOM 2687 C CA . ASP A 1 335 ? 11.359 -19.688 -22.984 1 94.25 335 ASP A CA 1
ATOM 2688 C C . ASP A 1 335 ? 11.055 -19.125 -21.609 1 94.25 335 ASP A C 1
ATOM 2690 O O . ASP A 1 335 ? 11.969 -18.797 -20.844 1 94.25 335 ASP A O 1
ATOM 2694 N N . PRO A 1 336 ? 9.797 -19.062 -21.312 1 93.75 336 PRO A N 1
ATOM 2695 C CA . PRO A 1 336 ? 9.391 -18.406 -20.062 1 93.75 336 PRO A CA 1
ATOM 2696 C C . PRO A 1 336 ? 9.961 -19.078 -18.828 1 93.75 336 PRO A C 1
ATOM 2698 O O . PRO A 1 336 ? 10.062 -18.453 -17.766 1 93.75 336 PRO A O 1
ATOM 2701 N N . PHE A 1 337 ? 10.398 -20.297 -18.891 1 92.62 337 PHE A N 1
ATOM 2702 C CA . PHE A 1 337 ? 10.945 -21.016 -17.75 1 92.62 337 PHE A CA 1
ATOM 2703 C C . PHE A 1 337 ? 12.469 -20.875 -17.703 1 92.62 337 PHE A C 1
ATOM 2705 O O . PHE A 1 337 ? 13.117 -21.422 -16.797 1 92.62 337 PHE A O 1
ATOM 2712 N N . ILE A 1 338 ? 13.023 -20.172 -18.703 1 92.88 338 ILE A N 1
ATOM 2713 C CA . ILE A 1 338 ? 14.445 -19.875 -18.75 1 92.88 338 ILE A CA 1
ATOM 2714 C C . ILE A 1 338 ? 15.25 -21.172 -18.766 1 92.88 338 ILE A C 1
ATOM 2716 O O . ILE A 1 338 ? 16.266 -21.281 -18.078 1 92.88 338 ILE A O 1
ATOM 2720 N N . LYS A 1 339 ? 14.773 -22.125 -19.422 1 91.69 339 LYS A N 1
ATOM 2721 C CA . LYS A 1 339 ? 15.367 -23.453 -19.469 1 91.69 339 LYS A CA 1
ATOM 2722 C C . LYS A 1 339 ? 16.703 -23.438 -20.219 1 91.69 339 LYS A C 1
ATOM 2724 O O . LYS A 1 339 ? 17.594 -24.234 -19.906 1 91.69 339 LYS A O 1
ATOM 2729 N N . ASN A 1 340 ? 16.844 -22.547 -21.125 1 93.12 340 ASN A N 1
ATOM 2730 C CA . ASN A 1 340 ? 18 -22.547 -22.016 1 93.12 340 ASN A CA 1
ATOM 2731 C C . ASN A 1 340 ? 19.141 -21.719 -21.438 1 93.12 340 ASN A C 1
ATOM 2733 O O . ASN A 1 340 ? 20.219 -21.641 -22.047 1 93.12 340 ASN A O 1
ATOM 2737 N N . LEU A 1 341 ? 18.969 -21.156 -20.297 1 91.25 341 LEU A N 1
ATOM 2738 C CA . LEU A 1 341 ? 19.953 -20.25 -19.719 1 91.25 341 LEU A CA 1
ATOM 2739 C C . LEU A 1 341 ? 21.297 -20.953 -19.516 1 91.25 341 LEU A C 1
ATOM 2741 O O . LEU A 1 341 ? 22.328 -20.422 -19.906 1 91.25 341 LEU A O 1
ATOM 2745 N N . PRO A 1 342 ? 21.328 -22.188 -18.938 1 88.56 342 PRO A N 1
ATOM 2746 C CA . PRO A 1 342 ? 22.625 -22.844 -18.75 1 88.56 342 PRO A CA 1
ATOM 2747 C C . PRO A 1 342 ? 23.375 -23.062 -20.062 1 88.56 342 PRO A C 1
ATOM 2749 O O . PRO A 1 342 ? 24.594 -22.859 -20.109 1 88.56 342 PRO A O 1
ATOM 2752 N N . SER A 1 343 ? 22.641 -23.422 -21.031 1 90.88 343 SER A N 1
ATOM 2753 C CA . SER A 1 343 ? 23.266 -23.625 -22.344 1 90.88 343 SER A CA 1
ATOM 2754 C C . SER A 1 343 ? 23.781 -22.328 -22.922 1 90.88 343 SER A C 1
ATOM 2756 O O . SER A 1 343 ? 24.844 -22.297 -23.547 1 90.88 343 SER A O 1
ATOM 2758 N N . LEU A 1 344 ? 23.016 -21.281 -22.781 1 89.75 344 LEU A N 1
ATOM 2759 C CA . LEU A 1 344 ? 23.438 -19.969 -23.281 1 89.75 344 LEU A CA 1
ATOM 2760 C C . LEU A 1 344 ? 24.719 -19.516 -22.594 1 89.75 344 LEU A C 1
ATOM 2762 O O . LEU A 1 344 ? 25.625 -18.984 -23.25 1 89.75 344 LEU A O 1
ATOM 2766 N N . ILE A 1 345 ? 24.781 -19.734 -21.312 1 86.81 345 ILE A N 1
ATOM 2767 C CA . ILE A 1 345 ? 25.953 -19.344 -20.531 1 86.81 345 ILE A CA 1
ATOM 2768 C C . ILE A 1 345 ? 27.156 -20.156 -20.984 1 86.81 345 ILE A C 1
ATOM 2770 O O . ILE A 1 345 ? 28.25 -19.625 -21.156 1 86.81 345 ILE A O 1
ATOM 2774 N N . SER A 1 346 ? 26.969 -21.453 -21.125 1 86.62 346 SER A N 1
ATOM 2775 C CA . SER A 1 346 ? 28.062 -22.359 -21.516 1 86.62 346 SER A CA 1
ATOM 2776 C C . SER A 1 346 ? 28.578 -22.016 -22.906 1 86.62 346 SER A C 1
ATOM 2778 O O . SER A 1 346 ? 29.781 -22.172 -23.188 1 86.62 346 SER A O 1
ATOM 2780 N N . ASN A 1 347 ? 27.781 -21.516 -23.703 1 85.75 347 ASN A N 1
ATOM 2781 C CA . ASN A 1 347 ? 28.141 -21.25 -25.078 1 85.75 347 ASN A CA 1
ATOM 2782 C C . ASN A 1 347 ? 28.703 -19.828 -25.25 1 85.75 347 ASN A C 1
ATOM 2784 O O . ASN A 1 347 ? 29.172 -19.469 -26.328 1 85.75 347 ASN A O 1
ATOM 2788 N N . ASP A 1 348 ? 28.484 -19.062 -24.156 1 79.38 348 ASP A N 1
ATOM 2789 C CA . ASP A 1 348 ? 28.938 -17.672 -24.25 1 79.38 348 ASP A CA 1
ATOM 2790 C C . ASP A 1 348 ? 30.453 -17.578 -24.125 1 79.38 348 ASP A C 1
ATOM 2792 O O . ASP A 1 348 ? 31.047 -18.141 -23.203 1 79.38 348 ASP A O 1
ATOM 2796 N N . LYS A 1 349 ? 31.297 -17.172 -25.219 1 68.5 349 LYS A N 1
ATOM 2797 C CA . LYS A 1 349 ? 32.75 -17.031 -25.328 1 68.5 349 LYS A CA 1
ATOM 2798 C C . LYS A 1 349 ? 33.281 -16.125 -24.219 1 68.5 349 LYS A C 1
ATOM 2800 O O . LYS A 1 349 ? 34.469 -16.188 -23.891 1 68.5 349 LYS A O 1
ATOM 2805 N N . LYS A 1 350 ? 32.531 -15.141 -23.781 1 61.81 350 LYS A N 1
ATOM 2806 C CA . LYS A 1 350 ? 33 -14.195 -22.781 1 61.81 350 LYS A CA 1
ATOM 2807 C C . LYS A 1 350 ? 32.656 -14.648 -21.375 1 61.81 350 LYS A C 1
ATOM 2809 O O . LYS A 1 350 ? 32.031 -13.914 -20.625 1 61.81 350 LYS A O 1
ATOM 2814 N N . LYS A 1 351 ? 33.094 -15.867 -20.984 1 59.53 351 LYS A N 1
ATOM 2815 C CA . LYS A 1 351 ? 32.719 -16.562 -19.766 1 59.53 351 LYS A CA 1
ATOM 2816 C C . LYS A 1 351 ? 33.156 -15.758 -18.531 1 59.53 351 LYS A C 1
ATOM 2818 O O . LYS A 1 351 ? 32.5 -15.836 -17.484 1 59.53 351 LYS A O 1
ATOM 2823 N N . ASN A 1 352 ? 34.062 -14.945 -18.641 1 59.78 352 ASN A N 1
ATOM 2824 C CA . ASN A 1 352 ? 34.688 -14.305 -17.5 1 59.78 352 ASN A CA 1
ATOM 2825 C C . ASN A 1 352 ? 33.844 -13.164 -16.953 1 59.78 352 ASN A C 1
ATOM 2827 O O . ASN A 1 352 ? 34.062 -12.688 -15.844 1 59.78 352 ASN A O 1
ATOM 2831 N N . ASP A 1 353 ? 32.781 -12.734 -17.703 1 73.25 353 ASP A N 1
ATOM 2832 C CA . ASP A 1 353 ? 31.984 -11.625 -17.172 1 73.25 353 ASP A CA 1
ATOM 2833 C C . ASP A 1 353 ? 30.5 -11.977 -17.156 1 73.25 353 ASP A C 1
ATOM 2835 O O . ASP A 1 353 ? 29.672 -11.188 -17.578 1 73.25 353 ASP A O 1
ATOM 2839 N N . ILE A 1 354 ? 30.297 -13.148 -16.672 1 70.75 354 ILE A N 1
ATOM 2840 C CA . ILE A 1 354 ? 28.969 -13.719 -16.703 1 70.75 354 ILE A CA 1
ATOM 2841 C C . ILE A 1 354 ? 28 -12.812 -15.945 1 70.75 354 ILE A C 1
ATOM 2843 O O . ILE A 1 354 ? 26.828 -12.68 -16.328 1 70.75 354 ILE A O 1
ATOM 2847 N N . LYS A 1 355 ? 28.484 -12.148 -14.984 1 75.56 355 LYS A N 1
ATOM 2848 C CA . LYS A 1 355 ? 27.672 -11.289 -14.133 1 75.56 355 LYS A CA 1
ATOM 2849 C C . LYS A 1 355 ? 27.016 -10.18 -14.945 1 75.56 355 LYS A C 1
ATOM 2851 O O . LYS A 1 355 ? 25.953 -9.68 -14.586 1 75.56 355 LYS A O 1
ATOM 2856 N N . ASN A 1 356 ? 27.547 -9.875 -16.062 1 81.81 356 ASN A N 1
ATOM 2857 C CA . ASN A 1 356 ? 27.094 -8.711 -16.812 1 81.81 356 ASN A CA 1
ATOM 2858 C C . ASN A 1 356 ? 26.375 -9.117 -18.094 1 81.81 356 ASN A C 1
ATOM 2860 O O . ASN A 1 356 ? 25.938 -8.266 -18.859 1 81.81 356 ASN A O 1
ATOM 2864 N N . HIS A 1 357 ? 26.266 -10.391 -18.266 1 88.38 357 HIS A N 1
ATOM 2865 C CA . HIS A 1 357 ? 25.594 -10.82 -19.5 1 88.38 357 HIS A CA 1
ATOM 2866 C C . HIS A 1 357 ? 24.078 -10.711 -19.375 1 88.38 357 HIS A C 1
ATOM 2868 O O . HIS A 1 357 ? 23.516 -11.031 -18.328 1 88.38 357 HIS A O 1
ATOM 2874 N N . PHE A 1 358 ? 23.516 -10.258 -20.422 1 93.88 358 PHE A N 1
ATOM 2875 C CA . PHE A 1 358 ? 22.078 -10.023 -20.5 1 93.88 358 PHE A CA 1
ATOM 2876 C C . PHE A 1 358 ? 21.422 -11.008 -21.469 1 93.88 358 PHE A C 1
ATOM 2878 O O . PHE A 1 358 ? 21.5 -10.844 -22.688 1 93.88 358 PHE A O 1
ATOM 2885 N N . TYR A 1 359 ? 20.766 -12.016 -20.875 1 94.81 359 TYR A N 1
ATOM 2886 C CA . TYR A 1 359 ? 20.141 -13.023 -21.719 1 94.81 359 TYR A CA 1
ATOM 2887 C C . TYR A 1 359 ? 18.609 -12.922 -21.656 1 94.81 359 TYR A C 1
ATOM 2889 O O . TYR A 1 359 ? 17.938 -13.031 -22.672 1 94.81 359 TYR A O 1
ATOM 2897 N N . TYR A 1 360 ? 18.141 -12.727 -20.438 1 97.12 360 TYR A N 1
ATOM 2898 C CA . TYR A 1 360 ? 16.703 -12.789 -20.203 1 97.12 360 TYR A CA 1
ATOM 2899 C C . TYR A 1 360 ? 16.234 -11.594 -19.391 1 97.12 360 TYR A C 1
ATOM 2901 O O . TYR A 1 360 ? 17.031 -10.945 -18.719 1 97.12 360 TYR A O 1
ATOM 2909 N N . VAL A 1 361 ? 15.008 -11.273 -19.547 1 98.06 361 VAL A N 1
ATOM 2910 C CA . VAL A 1 361 ? 14.242 -10.484 -18.594 1 98.06 361 VAL A CA 1
ATOM 2911 C C . VAL A 1 361 ? 13.32 -11.406 -17.781 1 98.06 361 VAL A C 1
ATOM 2913 O O . VAL A 1 361 ? 13.25 -12.609 -18.047 1 98.06 361 VAL A O 1
ATOM 2916 N N . PRO A 1 362 ? 12.68 -10.938 -16.75 1 97.38 362 PRO A N 1
ATOM 2917 C CA . PRO A 1 362 ? 11.758 -11.797 -16 1 97.38 362 PRO A CA 1
ATOM 2918 C C . PRO A 1 362 ? 10.648 -12.375 -16.875 1 97.38 362 PRO A C 1
ATOM 2920 O O . PRO A 1 362 ? 10.266 -11.758 -17.875 1 97.38 362 PRO A O 1
ATOM 2923 N N . PRO A 1 363 ? 10.102 -13.492 -16.469 1 96.88 363 PRO A N 1
ATOM 2924 C CA . PRO A 1 363 ? 9.078 -14.141 -17.281 1 96.88 363 PRO A CA 1
ATOM 2925 C C . PRO A 1 363 ? 7.809 -13.305 -17.422 1 96.88 363 PRO A C 1
ATOM 2927 O O . PRO A 1 363 ? 7.633 -12.32 -16.703 1 96.88 363 PRO A O 1
ATOM 2930 N N . PRO A 1 364 ? 6.93 -13.641 -18.312 1 96.69 364 PRO A N 1
ATOM 2931 C CA . PRO A 1 364 ? 5.812 -12.789 -18.734 1 96.69 364 PRO A CA 1
ATOM 2932 C C . PRO A 1 364 ? 4.812 -12.539 -17.609 1 96.69 364 PRO A C 1
ATOM 2934 O O . PRO A 1 364 ? 4.047 -11.57 -17.672 1 96.69 364 PRO A O 1
ATOM 2937 N N . GLY A 1 365 ? 4.793 -13.289 -16.594 1 96.81 365 GLY A N 1
ATOM 2938 C CA . GLY A 1 365 ? 3.873 -13.055 -15.5 1 96.81 365 GLY A CA 1
ATOM 2939 C C . GLY A 1 365 ? 4.328 -11.953 -14.562 1 96.81 365 GLY A C 1
ATOM 2940 O O . GLY A 1 365 ? 3.562 -11.5 -13.711 1 96.81 365 GLY A O 1
ATOM 2941 N N . ALA A 1 366 ? 5.527 -11.461 -14.75 1 97.25 366 ALA A N 1
ATOM 2942 C CA . ALA A 1 366 ? 6.098 -10.43 -13.891 1 97.25 366 ALA A CA 1
ATOM 2943 C C . ALA A 1 366 ? 5.754 -9.031 -14.406 1 97.25 366 ALA A C 1
ATOM 2945 O O . ALA A 1 366 ? 5.82 -8.781 -15.609 1 97.25 366 ALA A O 1
ATOM 2946 N N . LEU A 1 367 ? 5.422 -8.164 -13.508 1 97.94 367 LEU A N 1
ATOM 2947 C CA . LEU A 1 367 ? 5.199 -6.773 -13.883 1 97.94 367 LEU A CA 1
ATOM 2948 C C . LEU A 1 367 ? 6.422 -6.195 -14.594 1 97.94 367 LEU A C 1
ATOM 2950 O O . LEU A 1 367 ? 6.285 -5.414 -15.531 1 97.94 367 LEU A O 1
ATOM 2954 N N . ALA A 1 368 ? 7.598 -6.559 -14.164 1 98.25 368 ALA A N 1
ATOM 2955 C CA . ALA A 1 368 ? 8.836 -6.078 -14.773 1 98.25 368 ALA A CA 1
ATOM 2956 C C . ALA A 1 368 ? 8.906 -6.457 -16.25 1 98.25 368 ALA A C 1
ATOM 2958 O O . ALA A 1 368 ? 9.414 -5.691 -17.078 1 98.25 368 ALA A O 1
ATOM 2959 N N . PHE A 1 369 ? 8.469 -7.66 -16.594 1 98.31 369 PHE A N 1
ATOM 2960 C CA . PHE A 1 369 ? 8.43 -8.078 -17.984 1 98.31 369 PHE A CA 1
ATOM 2961 C C . PHE A 1 369 ? 7.609 -7.098 -18.828 1 98.31 369 PHE A C 1
ATOM 2963 O O . PHE A 1 369 ? 8.062 -6.633 -19.875 1 98.31 369 PHE A O 1
ATOM 2970 N N . ASN A 1 370 ? 6.418 -6.816 -18.344 1 97.31 370 ASN A N 1
ATOM 2971 C CA . ASN A 1 370 ? 5.523 -5.906 -19.062 1 97.31 370 ASN A CA 1
ATOM 2972 C C . ASN A 1 370 ? 6.16 -4.531 -19.25 1 97.31 370 ASN A C 1
ATOM 2974 O O . ASN A 1 370 ? 6.066 -3.947 -20.328 1 97.31 370 ASN A O 1
ATOM 2978 N N . LEU A 1 371 ? 6.727 -4.043 -18.203 1 97.88 371 LEU A N 1
ATOM 2979 C CA . LEU A 1 371 ? 7.34 -2.721 -18.234 1 97.88 371 LEU A CA 1
ATOM 2980 C C . LEU A 1 371 ? 8.469 -2.67 -19.266 1 97.88 371 LEU A C 1
ATOM 2982 O O . LEU A 1 371 ? 8.523 -1.751 -20.078 1 97.88 371 LEU A O 1
ATOM 2986 N N . ILE A 1 372 ? 9.336 -3.66 -19.219 1 98.62 372 ILE A N 1
ATOM 2987 C CA . ILE A 1 372 ? 10.484 -3.729 -20.125 1 98.62 372 ILE A CA 1
ATOM 2988 C C . ILE A 1 372 ? 10 -3.883 -21.562 1 98.62 372 ILE A C 1
ATOM 2990 O O . ILE A 1 372 ? 10.492 -3.203 -22.469 1 98.62 372 ILE A O 1
ATOM 2994 N N . LYS A 1 373 ? 9.062 -4.719 -21.734 1 98.38 373 LYS A N 1
ATOM 2995 C CA . LYS A 1 373 ? 8.508 -4.938 -23.062 1 98.38 373 LYS A CA 1
ATOM 2996 C C . LYS A 1 373 ? 7.859 -3.668 -23.609 1 98.38 373 LYS A C 1
ATOM 2998 O O . LYS A 1 373 ? 8.07 -3.299 -24.766 1 98.38 373 LYS A O 1
ATOM 3003 N N . MET A 1 374 ? 7.047 -3.018 -22.797 1 97.88 374 MET A N 1
ATOM 3004 C CA . MET A 1 374 ? 6.398 -1.774 -23.203 1 97.88 374 MET A CA 1
ATOM 3005 C C . MET A 1 374 ? 7.43 -0.75 -23.672 1 97.88 374 MET A C 1
ATOM 3007 O O . MET A 1 374 ? 7.227 -0.067 -24.672 1 97.88 374 MET A O 1
ATOM 3011 N N . TRP A 1 375 ? 8.469 -0.634 -22.906 1 98.06 375 TRP A N 1
ATOM 3012 C CA . TRP A 1 375 ? 9.516 0.303 -23.297 1 98.06 375 TRP A CA 1
ATOM 3013 C C . TRP A 1 375 ? 10.164 -0.117 -24.609 1 98.06 375 TRP A C 1
ATOM 3015 O O . TRP A 1 375 ? 10.328 0.702 -25.516 1 98.06 375 TRP A O 1
ATOM 3025 N N . ALA A 1 376 ? 10.516 -1.388 -24.688 1 98 376 ALA A N 1
ATOM 3026 C CA . ALA A 1 376 ? 11.219 -1.901 -25.859 1 98 376 ALA A CA 1
ATOM 3027 C C . ALA A 1 376 ? 10.375 -1.724 -27.125 1 98 376 ALA A C 1
ATOM 3029 O O . ALA A 1 376 ? 10.914 -1.536 -28.219 1 98 376 ALA A O 1
ATOM 3030 N N . GLU A 1 377 ? 9.102 -1.739 -26.953 1 96.94 377 GLU A N 1
ATOM 3031 C CA . GLU A 1 377 ? 8.18 -1.611 -28.078 1 96.94 377 GLU A CA 1
ATOM 3032 C C . GLU A 1 377 ? 7.73 -0.164 -28.266 1 96.94 377 GLU A C 1
ATOM 3034 O O . GLU A 1 377 ? 6.789 0.109 -29.016 1 96.94 377 GLU A O 1
ATOM 3039 N N . ASN A 1 378 ? 8.203 0.787 -27.562 1 94.19 378 ASN A N 1
ATOM 3040 C CA . ASN A 1 378 ? 7.984 2.227 -27.656 1 94.19 378 ASN A CA 1
ATOM 3041 C C . ASN A 1 378 ? 6.578 2.613 -27.203 1 94.19 378 ASN A C 1
ATOM 3043 O O . ASN A 1 378 ? 5.953 3.492 -27.812 1 94.19 378 ASN A O 1
ATOM 3047 N N . LEU A 1 379 ? 6.09 1.907 -26.234 1 90.88 379 LEU A N 1
ATOM 3048 C CA . LEU A 1 379 ? 4.762 2.215 -25.719 1 90.88 379 LEU A CA 1
ATOM 3049 C C . LEU A 1 379 ? 4.844 3.148 -24.516 1 90.88 379 LEU A C 1
ATOM 3051 O O . LEU A 1 379 ? 3.826 3.672 -24.062 1 90.88 379 LEU A O 1
ATOM 3055 N N . ILE A 1 380 ? 6.008 3.322 -24.016 1 89.75 380 ILE A N 1
ATOM 3056 C CA . ILE A 1 380 ? 6.23 4.301 -22.953 1 89.75 380 ILE A CA 1
ATOM 3057 C C . ILE A 1 380 ? 7.562 5.012 -23.188 1 89.75 380 ILE A C 1
ATOM 3059 O O . ILE A 1 380 ? 8.43 4.508 -23.906 1 89.75 380 ILE A O 1
ATOM 3063 N N . MET B 1 1 ? 41.688 10.68 27.109 1 26.36 1 MET B N 1
ATOM 3064 C CA . MET B 1 1 ? 41.688 9.594 26.141 1 26.36 1 MET B CA 1
ATOM 3065 C C . MET B 1 1 ? 40.312 9.492 25.469 1 26.36 1 MET B C 1
ATOM 3067 O O . MET B 1 1 ? 40.188 8.984 24.359 1 26.36 1 MET B O 1
ATOM 3071 N N . ARG B 1 2 ? 39.25 9.82 26.219 1 26.84 2 ARG B N 1
ATOM 3072 C CA . ARG B 1 2 ? 37.844 9.766 25.766 1 26.84 2 ARG B CA 1
ATOM 3073 C C . ARG B 1 2 ? 37.531 10.914 24.812 1 26.84 2 ARG B C 1
ATOM 3075 O O . ARG B 1 2 ? 36.688 10.781 23.953 1 26.84 2 ARG B O 1
ATOM 3082 N N . ILE B 1 3 ? 38.062 11.953 25.016 1 32.25 3 ILE B N 1
ATOM 3083 C CA . ILE B 1 3 ? 37.844 13.133 24.188 1 32.25 3 ILE B CA 1
ATOM 3084 C C . ILE B 1 3 ? 38.438 12.891 22.797 1 32.25 3 ILE B C 1
ATOM 3086 O O . ILE B 1 3 ? 37.844 13.297 21.781 1 32.25 3 ILE B O 1
ATOM 3090 N N . LEU B 1 4 ? 39.469 12.109 22.672 1 31.48 4 LEU B N 1
ATOM 3091 C CA . LEU B 1 4 ? 40.156 11.867 21.406 1 31.48 4 LEU B CA 1
ATOM 3092 C C . LEU B 1 4 ? 39.375 10.875 20.562 1 31.48 4 LEU B C 1
ATOM 3094 O O . LEU B 1 4 ? 39.375 10.984 19.328 1 31.48 4 LEU B O 1
ATOM 3098 N N . LYS B 1 5 ? 38.719 9.867 21.125 1 33.12 5 LYS B N 1
ATOM 3099 C CA . LYS B 1 5 ? 37.938 8.914 20.344 1 33.12 5 LYS B CA 1
ATOM 3100 C C . LYS B 1 5 ? 36.688 9.578 19.781 1 33.12 5 LYS B C 1
ATOM 3102 O O . LYS B 1 5 ? 36.188 9.164 18.75 1 33.12 5 LYS B O 1
ATOM 3107 N N . ILE B 1 6 ? 36.188 10.523 20.484 1 33.06 6 ILE B N 1
ATOM 3108 C CA . ILE B 1 6 ? 35.031 11.234 19.969 1 33.06 6 ILE B CA 1
ATOM 3109 C C . ILE B 1 6 ? 35.406 12.062 18.75 1 33.06 6 ILE B C 1
ATOM 3111 O O . ILE B 1 6 ? 34.688 12.094 17.75 1 33.06 6 ILE B O 1
ATOM 3115 N N . ASN B 1 7 ? 36.594 12.602 18.75 1 37.22 7 ASN B N 1
ATOM 3116 C CA . ASN B 1 7 ? 37.094 13.391 17.609 1 37.22 7 ASN B CA 1
ATOM 3117 C C . ASN B 1 7 ? 37.406 12.508 16.406 1 37.22 7 ASN B C 1
ATOM 3119 O O . ASN B 1 7 ? 37.125 12.898 15.273 1 37.22 7 ASN B O 1
ATOM 3123 N N . LEU B 1 8 ? 37.969 11.312 16.641 1 35.5 8 LEU B N 1
ATOM 3124 C CA . LEU B 1 8 ? 38.312 10.43 15.531 1 35.5 8 LEU B CA 1
ATOM 3125 C C . LEU B 1 8 ? 37.062 9.797 14.93 1 35.5 8 LEU B C 1
ATOM 3127 O O . LEU B 1 8 ? 36.969 9.6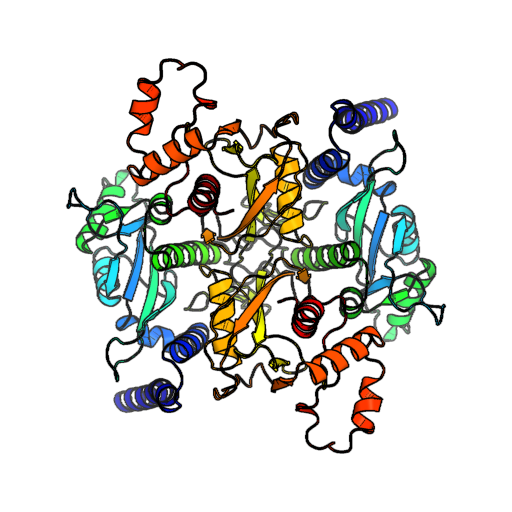8 13.703 1 35.5 8 LEU B O 1
ATOM 3131 N N . LEU B 1 9 ? 36.062 9.383 15.703 1 33.44 9 LEU B N 1
ATOM 3132 C CA . LEU B 1 9 ? 34.812 8.836 15.203 1 33.44 9 LEU B CA 1
ATOM 3133 C C . LEU B 1 9 ? 33.969 9.93 14.531 1 33.44 9 LEU B C 1
ATOM 3135 O O . LEU B 1 9 ? 33.312 9.672 13.539 1 33.44 9 LEU B O 1
ATOM 3139 N N . GLN B 1 10 ? 34 11.188 14.977 1 36.44 10 GLN B N 1
ATOM 3140 C CA . GLN B 1 10 ? 33.469 12.336 14.258 1 36.44 10 GLN B CA 1
ATOM 3141 C C . GLN B 1 10 ? 34.219 12.57 12.953 1 36.44 10 GLN B C 1
ATOM 3143 O O . GLN B 1 10 ? 33.594 12.922 11.938 1 36.44 10 GLN B O 1
ATOM 3148 N N . GLN B 1 11 ? 35.469 12.375 12.969 1 35.66 11 GLN B N 1
ATOM 3149 C CA . GLN B 1 11 ? 36.281 12.492 11.758 1 35.66 11 GLN B CA 1
ATOM 3150 C C . GLN B 1 11 ? 35.938 11.367 10.773 1 35.66 11 GLN B C 1
ATOM 3152 O O . GLN B 1 11 ? 35.875 11.602 9.562 1 35.66 11 GLN B O 1
ATOM 3157 N N . LEU B 1 12 ? 35.688 10.148 11.164 1 36.25 12 LEU B N 1
ATOM 3158 C CA . LEU B 1 12 ? 35.344 9.047 10.289 1 36.25 12 LEU B CA 1
ATOM 3159 C C . LEU B 1 12 ? 33.875 9.195 9.805 1 36.25 12 LEU B C 1
ATOM 3161 O O . LEU B 1 12 ? 33.594 8.922 8.641 1 36.25 12 LEU B O 1
ATOM 3165 N N . ASN B 1 13 ? 33 9.594 10.648 1 37.41 13 ASN B N 1
ATOM 3166 C CA . ASN B 1 13 ? 31.625 9.93 10.258 1 37.41 13 ASN B CA 1
ATOM 3167 C C . ASN B 1 13 ? 31.594 11.172 9.359 1 37.41 13 ASN B C 1
ATOM 3169 O O . ASN B 1 13 ? 30.797 11.234 8.422 1 37.41 13 ASN B O 1
ATOM 3173 N N . ASN B 1 14 ? 32.375 12.195 9.703 1 38.06 14 ASN B N 1
ATOM 3174 C CA . ASN B 1 14 ? 32.625 13.312 8.797 1 38.06 14 ASN B CA 1
ATOM 3175 C C . ASN B 1 14 ? 33.219 12.836 7.473 1 38.06 14 ASN B C 1
ATOM 3177 O O . ASN B 1 14 ? 33 13.438 6.426 1 38.06 14 ASN B O 1
ATOM 3181 N N . ASN B 1 15 ? 34.031 11.773 7.508 1 36.12 15 ASN B N 1
ATOM 3182 C CA . ASN B 1 15 ? 34.562 11.211 6.285 1 36.12 15 ASN B CA 1
ATOM 3183 C C . ASN B 1 15 ? 33.5 10.508 5.457 1 36.12 15 ASN B C 1
ATOM 3185 O O . ASN B 1 15 ? 33.594 10.438 4.23 1 36.12 15 ASN B O 1
ATOM 3189 N N . TYR B 1 16 ? 32.594 9.914 6.062 1 32.91 16 TYR B N 1
ATOM 3190 C CA . TYR B 1 16 ? 31.516 9.375 5.25 1 32.91 16 TYR B CA 1
ATOM 3191 C C . TYR B 1 16 ? 30.703 10.5 4.629 1 32.91 16 TYR B C 1
ATOM 3193 O O . TYR B 1 16 ? 30.344 10.438 3.447 1 32.91 16 TYR B O 1
ATOM 3201 N N . THR B 1 17 ? 30.375 11.555 5.445 1 37.34 17 THR B N 1
ATOM 3202 C CA . THR B 1 17 ? 29.625 12.695 4.945 1 37.34 17 THR B CA 1
ATOM 3203 C C . THR B 1 17 ? 30.406 13.422 3.848 1 37.34 17 THR B C 1
ATOM 3205 O O . THR B 1 17 ? 29.812 13.867 2.857 1 37.34 17 THR B O 1
ATOM 3208 N N . ARG B 1 18 ? 31.703 13.703 4.066 1 35 18 ARG B N 1
ATOM 3209 C CA . ARG B 1 18 ? 32.594 14.352 3.094 1 35 18 ARG B CA 1
ATOM 3210 C C . ARG B 1 18 ? 32.875 13.43 1.918 1 35 18 ARG B C 1
ATOM 3212 O O . ARG B 1 18 ? 33.031 13.883 0.784 1 35 18 ARG B O 1
ATOM 3219 N N . LEU B 1 19 ? 32.969 12.164 2.127 1 35.97 19 LEU B N 1
ATOM 3220 C CA . LEU B 1 19 ? 33.344 11.258 1.042 1 35.97 19 LEU B CA 1
ATOM 3221 C C . LEU B 1 19 ? 32.25 11.195 -0.011 1 35.97 19 LEU B C 1
ATOM 3223 O O . LEU B 1 19 ? 32.531 11.016 -1.198 1 35.97 19 LEU B O 1
ATOM 3227 N N . TYR B 1 20 ? 30.984 11.32 0.354 1 38.88 20 TYR B N 1
ATOM 3228 C CA . TYR B 1 20 ? 29.969 11.273 -0.693 1 38.88 20 TYR B CA 1
ATOM 3229 C C . TYR B 1 20 ? 29.922 12.578 -1.477 1 38.88 20 TYR B C 1
ATOM 3231 O O . TYR B 1 20 ? 29.562 12.594 -2.656 1 38.88 20 TYR B O 1
ATOM 3239 N N . SER B 1 21 ? 30.312 13.711 -0.848 1 39.81 21 SER B N 1
ATOM 3240 C CA . SER B 1 21 ? 30.344 14.977 -1.584 1 39.81 21 SER B CA 1
ATOM 3241 C C . SER B 1 21 ? 31.391 14.938 -2.695 1 39.81 21 SER B C 1
ATOM 3243 O O . SER B 1 21 ? 31.188 15.539 -3.756 1 39.81 21 SER B O 1
ATOM 3245 N N . SER B 1 22 ? 32.469 14.359 -2.416 1 38.31 22 SER B N 1
ATOM 3246 C CA . SER B 1 22 ? 33.562 14.492 -3.357 1 38.31 22 SER B CA 1
ATOM 3247 C C . SER B 1 22 ? 33.312 13.703 -4.637 1 38.31 22 SER B C 1
ATOM 3249 O O . SER B 1 22 ? 34 13.867 -5.629 1 38.31 22 SER B O 1
ATOM 3251 N N . LEU B 1 23 ? 32.469 12.695 -4.574 1 44.38 23 LEU B N 1
ATOM 3252 C CA . LEU B 1 23 ? 32.469 11.859 -5.77 1 44.38 23 LEU B CA 1
ATOM 3253 C C . LEU B 1 23 ? 31.391 12.32 -6.75 1 44.38 23 LEU B C 1
ATOM 3255 O O . LEU B 1 23 ? 30.922 11.539 -7.578 1 44.38 23 LEU B O 1
ATOM 3259 N N . GLY B 1 24 ? 31 13.672 -6.754 1 54.09 24 GLY B N 1
ATOM 3260 C CA . GLY B 1 24 ? 30.141 14.195 -7.797 1 54.09 24 GLY B CA 1
ATOM 3261 C C . GLY B 1 24 ? 28.688 13.781 -7.637 1 54.09 24 GLY B C 1
ATOM 3262 O O . GLY B 1 24 ? 27.906 13.891 -8.578 1 54.09 24 GLY B O 1
ATOM 3263 N N . GLN B 1 25 ? 28.406 13.219 -6.488 1 64.44 25 GLN B N 1
ATOM 3264 C CA . GLN B 1 25 ? 27.016 12.828 -6.289 1 64.44 25 GLN B CA 1
ATOM 3265 C C . GLN B 1 25 ? 26.156 14.031 -5.91 1 64.44 25 GLN B C 1
ATOM 3267 O O . GLN B 1 25 ? 26.641 14.977 -5.277 1 64.44 25 GLN B O 1
ATOM 3272 N N . SER B 1 26 ? 24.906 14.016 -6.422 1 84.12 26 SER B N 1
ATOM 3273 C CA . SER B 1 26 ? 23.984 15.102 -6.117 1 84.12 26 SER B CA 1
ATOM 3274 C C . SER B 1 26 ? 23.641 15.141 -4.633 1 84.12 26 SER B C 1
ATOM 3276 O O . SER B 1 26 ? 23.766 14.125 -3.936 1 84.12 26 SER B O 1
ATOM 3278 N N . LYS B 1 27 ? 23.438 16.281 -4.074 1 88.12 27 LYS B N 1
ATOM 3279 C CA . LYS B 1 27 ? 23.016 16.5 -2.693 1 88.12 27 LYS B CA 1
ATOM 3280 C C . LYS B 1 27 ? 21.859 15.578 -2.324 1 88.12 27 LYS B C 1
ATOM 3282 O O . LYS B 1 27 ? 21.781 15.086 -1.197 1 88.12 27 LYS B O 1
ATOM 3287 N N . TYR B 1 28 ? 21.109 15.289 -3.293 1 93.94 28 TYR B N 1
ATOM 3288 C CA . TYR B 1 28 ? 19.953 14.422 -3.041 1 93.94 28 TYR B CA 1
ATOM 3289 C C . TYR B 1 28 ? 20.391 12.992 -2.752 1 93.94 28 TYR B C 1
ATOM 3291 O O . TYR B 1 28 ? 19.906 12.367 -1.809 1 93.94 28 TYR B O 1
ATOM 3299 N N . VAL B 1 29 ? 21.25 12.422 -3.551 1 95.62 29 VAL B N 1
ATOM 3300 C CA . VAL B 1 29 ? 21.734 11.055 -3.371 1 95.62 29 VAL B CA 1
ATOM 3301 C C . VAL B 1 29 ? 22.422 10.93 -2.016 1 95.62 29 VAL B C 1
ATOM 3303 O O . VAL B 1 29 ? 22.219 9.938 -1.302 1 95.62 29 VAL B O 1
ATOM 3306 N N . GLU B 1 30 ? 23.203 11.922 -1.675 1 93.56 30 GLU B N 1
ATOM 3307 C CA . GLU B 1 30 ? 23.859 11.922 -0.375 1 93.56 30 GLU B CA 1
ATOM 3308 C C . GLU B 1 30 ? 22.844 11.891 0.765 1 93.56 30 GLU B C 1
ATOM 3310 O O . GLU B 1 30 ? 23.016 11.141 1.728 1 93.56 30 GLU B O 1
ATOM 3315 N N . LYS B 1 31 ? 21.891 12.727 0.618 1 96.06 31 LYS B N 1
ATOM 3316 C CA . LYS B 1 31 ? 20.812 12.781 1.607 1 96.06 31 LYS B CA 1
ATOM 3317 C C . LYS B 1 31 ? 20.156 11.414 1.784 1 96.06 31 LYS B C 1
ATOM 3319 O O . LYS B 1 31 ? 19.922 10.969 2.91 1 96.06 31 LYS B O 1
ATOM 3324 N N . VAL B 1 32 ? 19.891 10.742 0.71 1 96.75 32 VAL B N 1
ATOM 3325 C CA . VAL B 1 32 ? 19.219 9.453 0.724 1 96.75 32 VAL B CA 1
ATOM 3326 C C . VAL B 1 32 ? 20.109 8.406 1.399 1 96.75 32 VAL B C 1
ATOM 3328 O O . VAL B 1 32 ? 19.625 7.613 2.215 1 96.75 32 VAL B O 1
ATOM 3331 N N . HIS B 1 33 ? 21.344 8.367 1.083 1 95.56 33 HIS B N 1
ATOM 3332 C CA . HIS B 1 33 ? 22.266 7.41 1.684 1 95.56 33 HIS B CA 1
ATOM 3333 C C . HIS B 1 33 ? 22.406 7.641 3.186 1 95.56 33 HIS B C 1
ATOM 3335 O O . HIS B 1 33 ? 22.453 6.688 3.961 1 95.56 33 HIS B O 1
ATOM 3341 N N . LEU B 1 34 ? 22.469 8.906 3.551 1 95.94 34 LEU B N 1
ATOM 3342 C CA . LEU B 1 34 ? 22.562 9.227 4.973 1 95.94 34 LEU B CA 1
ATOM 3343 C C . LEU B 1 34 ? 21.281 8.812 5.703 1 95.94 34 LEU B C 1
ATOM 3345 O O . LEU B 1 34 ? 21.344 8.281 6.812 1 95.94 34 LEU B O 1
ATOM 3349 N N . TYR B 1 35 ? 20.203 9.125 5.129 1 97.44 35 TYR B N 1
ATOM 3350 C CA . TYR B 1 35 ? 18.938 8.688 5.703 1 97.44 35 TYR B CA 1
ATOM 3351 C C . TYR B 1 35 ? 18.938 7.184 5.938 1 97.44 35 TYR B C 1
ATOM 3353 O O . TYR B 1 35 ? 18.531 6.715 7.004 1 97.44 35 TYR B O 1
ATOM 3361 N N . ASN B 1 36 ? 19.312 6.434 4.898 1 95 36 ASN B N 1
ATOM 3362 C CA . ASN B 1 36 ? 19.375 4.98 5.004 1 95 36 ASN B CA 1
ATOM 3363 C C . ASN B 1 36 ? 20.328 4.539 6.105 1 95 36 ASN B C 1
ATOM 3365 O O . ASN B 1 36 ? 20.047 3.602 6.852 1 95 36 ASN B O 1
ATOM 3369 N N . TYR B 1 37 ? 21.469 5.203 6.199 1 95.44 37 TYR B N 1
ATOM 3370 C CA . TYR B 1 37 ? 22.469 4.898 7.223 1 95.44 37 TYR B CA 1
ATOM 3371 C C . TYR B 1 37 ? 21.906 5.156 8.617 1 95.44 37 TYR B C 1
ATOM 3373 O O . TYR B 1 37 ? 21.984 4.293 9.492 1 95.44 37 TYR B O 1
ATOM 3381 N N . TRP B 1 38 ? 21.25 6.336 8.805 1 96.75 38 TRP B N 1
ATOM 3382 C CA . TRP B 1 38 ? 20.688 6.699 10.102 1 96.75 38 TRP B CA 1
ATOM 3383 C C . TRP B 1 38 ? 19.516 5.797 10.461 1 96.75 38 TRP B C 1
ATOM 3385 O O . TRP B 1 38 ? 19.266 5.543 11.641 1 96.75 38 TRP B O 1
ATOM 3395 N N . SER B 1 39 ? 18.828 5.312 9.469 1 96.12 39 SER B N 1
ATOM 3396 C CA . SER B 1 39 ? 17.703 4.402 9.711 1 96.12 39 SER B CA 1
ATOM 3397 C C . SER B 1 39 ? 18.188 3.094 10.328 1 96.12 39 SER B C 1
ATOM 3399 O O . SER B 1 39 ? 17.453 2.445 11.078 1 96.12 39 SER B O 1
ATOM 3401 N N . ARG B 1 40 ? 19.438 2.768 10.055 1 93.31 40 ARG B N 1
ATOM 3402 C CA . ARG B 1 40 ? 19.969 1.482 10.492 1 93.31 40 ARG B CA 1
ATOM 3403 C C . ARG B 1 40 ? 20.859 1.648 11.727 1 93.31 40 ARG B C 1
ATOM 3405 O O . ARG B 1 40 ? 20.953 0.739 12.555 1 93.31 40 ARG B O 1
ATOM 3412 N N . SER B 1 41 ? 21.469 2.779 11.82 1 95.38 41 SER B N 1
ATOM 3413 C CA . SER B 1 41 ? 22.438 2.992 12.898 1 95.38 41 SER B CA 1
ATOM 3414 C C . SER B 1 41 ? 21.844 3.842 14.016 1 95.38 41 SER B C 1
ATOM 3416 O O . SER B 1 41 ? 22.016 5.062 14.031 1 95.38 41 SER B O 1
ATOM 3418 N N . CYS B 1 42 ? 21.375 3.23 15.023 1 95.75 42 CYS B N 1
ATOM 3419 C CA . CYS B 1 42 ? 20.703 3.924 16.109 1 95.75 42 CYS B CA 1
ATOM 3420 C C . CYS B 1 42 ? 21.672 4.84 16.859 1 95.75 42 CYS B C 1
ATOM 3422 O O . CYS B 1 42 ? 21.359 5.996 17.141 1 95.75 42 CYS B O 1
ATOM 3424 N N . ASN B 1 43 ? 22.812 4.316 17.125 1 95.56 43 ASN B N 1
ATOM 3425 C CA . ASN B 1 43 ? 23.797 5.07 17.906 1 95.56 43 ASN B CA 1
ATOM 3426 C C . ASN B 1 43 ? 24.234 6.336 17.172 1 95.56 43 ASN B C 1
ATOM 3428 O O . ASN B 1 43 ? 24.297 7.414 17.781 1 95.56 43 ASN B O 1
ATOM 3432 N N . ASP B 1 44 ? 24.484 6.176 15.938 1 96 44 ASP B N 1
ATOM 3433 C CA . ASP B 1 44 ? 24.938 7.328 15.164 1 96 44 ASP B CA 1
ATOM 3434 C C . ASP B 1 44 ? 23.812 8.352 15 1 96 44 ASP B C 1
ATOM 3436 O O . ASP B 1 44 ? 24.062 9.555 15.031 1 96 44 ASP B O 1
ATOM 3440 N N . LEU B 1 45 ? 22.641 7.883 14.766 1 97.69 45 LEU B N 1
ATOM 3441 C CA . LEU B 1 45 ? 21.5 8.797 14.688 1 97.69 45 LEU B CA 1
ATOM 3442 C C . LEU B 1 45 ? 21.344 9.57 15.992 1 97.69 45 LEU B C 1
ATOM 3444 O O . LEU B 1 45 ? 21.172 10.789 15.977 1 97.69 45 LEU B O 1
ATOM 3448 N N . GLU B 1 46 ? 21.438 8.883 17.078 1 96.88 46 GLU B N 1
ATOM 3449 C CA . GLU B 1 46 ? 21.234 9.492 18.375 1 96.88 46 GLU B CA 1
ATOM 3450 C C . GLU B 1 46 ? 22.266 10.594 18.641 1 96.88 46 GLU B C 1
ATOM 3452 O O . GLU B 1 46 ? 21.922 11.641 19.203 1 96.88 46 GLU B O 1
ATOM 3457 N N . LYS B 1 47 ? 23.469 10.375 18.219 1 96 47 LYS B N 1
ATOM 3458 C CA . LYS B 1 47 ? 24.547 11.344 18.406 1 96 47 LYS B CA 1
ATOM 3459 C C . LYS B 1 47 ? 24.25 12.648 17.672 1 96 47 LYS B C 1
ATOM 3461 O O . LYS B 1 47 ? 24.781 13.703 18.031 1 96 47 LYS B O 1
ATOM 3466 N N . ASN B 1 48 ? 23.422 12.562 16.672 1 96.31 48 ASN B N 1
ATOM 3467 C CA . ASN B 1 48 ? 23.156 13.742 15.859 1 96.31 48 ASN B CA 1
ATOM 3468 C C . ASN B 1 48 ? 21.859 14.43 16.266 1 96.31 48 ASN B C 1
ATOM 3470 O O . ASN B 1 48 ? 21.516 15.484 15.711 1 96.31 48 ASN B O 1
ATOM 3474 N N . TYR B 1 49 ? 21.109 13.984 17.234 1 96.81 49 TYR B N 1
ATOM 3475 C CA . TYR B 1 49 ? 19.828 14.531 17.641 1 96.81 49 TYR B CA 1
ATOM 3476 C C . TYR B 1 49 ? 19.969 15.977 18.094 1 96.81 49 TYR B C 1
ATOM 3478 O O . TYR B 1 49 ? 19.141 16.828 17.719 1 96.81 49 TYR B O 1
ATOM 3486 N N . SER B 1 50 ? 21.047 16.266 18.812 1 95.81 50 SER B N 1
ATOM 3487 C CA . SER B 1 50 ? 21.219 17.594 19.391 1 95.81 50 SER B CA 1
ATOM 3488 C C . SER B 1 50 ? 21.328 18.672 18.297 1 95.81 50 SER B C 1
ATOM 3490 O O . SER B 1 50 ? 20.969 19.828 18.516 1 95.81 50 SER B O 1
ATOM 3492 N N . ASN B 1 51 ? 21.781 18.25 17.156 1 94.31 51 ASN B N 1
ATOM 3493 C CA . ASN B 1 51 ? 21.938 19.188 16.062 1 94.31 51 ASN B CA 1
ATOM 3494 C C . ASN B 1 51 ? 20.719 19.219 15.156 1 94.31 51 ASN B C 1
ATOM 3496 O O . ASN B 1 51 ? 20.656 20 14.195 1 94.31 51 ASN B O 1
ATOM 3500 N N . GLY B 1 52 ? 19.734 18.453 15.508 1 97.25 52 GLY B N 1
ATOM 3501 C CA . GLY B 1 52 ? 18.625 18.266 14.602 1 97.25 52 GLY B CA 1
ATOM 3502 C C . GLY B 1 52 ? 17.5 19.266 14.805 1 97.25 52 GLY B C 1
ATOM 3503 O O . GLY B 1 52 ? 17.609 20.141 15.664 1 97.25 52 GLY B O 1
ATOM 3504 N N . LYS B 1 53 ? 16.562 19.25 13.891 1 98.12 53 LYS B N 1
ATOM 3505 C CA . LYS B 1 53 ? 15.297 19.953 14.008 1 98.12 53 LYS B CA 1
ATOM 3506 C C . LYS B 1 53 ? 14.164 19 14.375 1 98.12 53 LYS B C 1
ATOM 3508 O O . LYS B 1 53 ? 14.289 17.781 14.211 1 98.12 53 LYS B O 1
ATOM 3513 N N . ALA B 1 54 ? 13.078 19.594 14.898 1 98.44 54 ALA B N 1
ATOM 3514 C CA . ALA B 1 54 ? 12.031 18.703 15.383 1 98.44 54 ALA B CA 1
ATOM 3515 C C . ALA B 1 54 ? 10.648 19.25 15.031 1 98.44 54 ALA B C 1
ATOM 3517 O O . ALA B 1 54 ? 10.414 20.453 15.102 1 98.44 54 ALA B O 1
ATOM 3518 N N . ILE B 1 55 ? 9.805 18.406 14.602 1 98.31 55 ILE B N 1
ATOM 3519 C CA . ILE B 1 55 ? 8.367 18.609 14.508 1 98.31 55 ILE B CA 1
ATOM 3520 C C . ILE B 1 55 ? 7.672 17.938 15.695 1 98.31 55 ILE B C 1
ATOM 3522 O O . ILE B 1 55 ? 8.023 16.828 16.078 1 98.31 55 ILE B O 1
ATOM 3526 N N . VAL B 1 56 ? 6.652 18.641 16.281 1 98.31 56 VAL B N 1
ATOM 3527 C CA . VAL B 1 56 ? 6.113 18.141 17.547 1 98.31 56 VAL B CA 1
ATOM 3528 C C . VAL B 1 56 ? 4.609 17.906 17.406 1 98.31 56 VAL B C 1
ATOM 3530 O O . VAL B 1 56 ? 3.883 18.781 16.906 1 98.31 56 VAL B O 1
ATOM 3533 N N . LEU B 1 57 ? 4.172 16.781 17.75 1 97.81 57 LEU B N 1
ATOM 3534 C CA . LEU B 1 57 ? 2.775 16.484 18.047 1 97.81 57 LEU B CA 1
ATOM 3535 C C . LEU B 1 57 ? 2.537 16.422 19.547 1 97.81 57 LEU B C 1
ATOM 3537 O O . LEU B 1 57 ? 3.051 15.531 20.234 1 97.81 57 LEU B O 1
ATOM 3541 N N . LEU B 1 58 ? 1.796 17.344 20 1 95.75 58 LEU B N 1
ATOM 3542 C CA . LEU B 1 58 ? 1.377 17.344 21.406 1 95.75 58 LEU B CA 1
ATOM 3543 C C . LEU B 1 58 ? -0.06 16.844 21.547 1 95.75 58 LEU B C 1
ATOM 3545 O O . LEU B 1 58 ? -0.998 17.531 21.141 1 95.75 58 LEU B O 1
ATOM 3549 N N . ASP B 1 59 ? -0.264 15.672 22.094 1 93.25 59 ASP B N 1
ATOM 3550 C CA . ASP B 1 59 ? -1.573 15.023 22.141 1 93.25 59 ASP B CA 1
ATOM 3551 C C . ASP B 1 59 ? -2.225 14.984 20.766 1 93.25 59 ASP B C 1
ATOM 3553 O O . ASP B 1 59 ? -3.369 15.406 20.594 1 93.25 59 ASP B O 1
ATOM 3557 N N . LYS B 1 60 ? -1.468 14.555 19.797 1 93.44 60 LYS B N 1
ATOM 3558 C CA . LYS B 1 60 ? -1.886 14.336 18.422 1 93.44 60 LYS B CA 1
ATOM 3559 C C . LYS B 1 60 ? -2.176 15.656 17.719 1 93.44 60 LYS B C 1
ATOM 3561 O O . LYS B 1 60 ? -2.814 15.672 16.656 1 93.44 60 LYS B O 1
ATOM 3566 N N . HIS B 1 61 ? -1.758 16.797 18.359 1 96.75 61 HIS B N 1
ATOM 3567 C CA . HIS B 1 61 ? -1.901 18.109 17.734 1 96.75 61 HIS B CA 1
ATOM 3568 C C . HIS B 1 61 ? -0.545 18.688 17.344 1 96.75 61 HIS B C 1
ATOM 3570 O O . HIS B 1 61 ? 0.304 18.938 18.203 1 96.75 61 HIS B O 1
ATOM 3576 N N . PRO B 1 62 ? -0.366 18.906 16.094 1 97.88 62 PRO B N 1
ATOM 3577 C CA . PRO B 1 62 ? 0.884 19.562 15.68 1 97.88 62 PRO B CA 1
ATOM 3578 C C . PRO B 1 62 ? 1.004 20.984 16.203 1 97.88 62 PRO B C 1
ATOM 3580 O O . PRO B 1 62 ? -0.005 21.688 16.344 1 97.88 62 PRO B O 1
ATOM 3583 N N . ILE B 1 63 ? 2.201 21.406 16.453 1 97.44 63 ILE B N 1
ATOM 3584 C CA . ILE B 1 63 ? 2.449 22.797 16.812 1 97.44 63 ILE B CA 1
ATOM 3585 C C . ILE B 1 63 ? 2.754 23.609 15.555 1 97.44 63 ILE B C 1
ATOM 3587 O O . ILE B 1 63 ? 3.717 23.328 14.836 1 97.44 63 ILE B O 1
ATOM 3591 N N . ILE B 1 64 ? 1.948 24.562 15.305 1 96.38 64 ILE B N 1
ATOM 3592 C CA . ILE B 1 64 ? 2.098 25.422 14.141 1 96.38 64 ILE B CA 1
ATOM 3593 C C . ILE B 1 64 ? 2.484 26.828 14.586 1 96.38 64 ILE B C 1
ATOM 3595 O O . ILE B 1 64 ? 2.432 27.156 15.781 1 96.38 64 ILE B O 1
ATOM 3599 N N . LYS B 1 65 ? 2.881 27.656 13.602 1 93.56 65 LYS B N 1
ATOM 3600 C CA . LYS B 1 65 ? 3.135 29.062 13.891 1 93.56 65 LYS B CA 1
ATOM 3601 C C . LYS B 1 65 ? 1.86 29.766 14.336 1 93.56 65 LYS B C 1
ATOM 3603 O O . LYS B 1 65 ? 0.775 29.484 13.82 1 93.56 65 LYS B O 1
ATOM 3608 N N . LYS B 1 66 ? 2.033 30.656 15.273 1 88.38 66 LYS B N 1
ATOM 3609 C CA . LYS B 1 66 ? 0.887 31.438 15.734 1 88.38 66 LYS B CA 1
ATOM 3610 C C . LYS B 1 66 ? 0.238 32.188 14.586 1 88.38 66 LYS B C 1
ATOM 3612 O O . LYS B 1 66 ? 0.927 32.844 13.805 1 88.38 66 LYS B O 1
ATOM 3617 N N . MET B 1 67 ? -1.053 32 14.414 1 80 67 MET B N 1
ATOM 3618 C CA . MET B 1 67 ? -1.79 32.594 13.297 1 80 67 MET B CA 1
ATOM 3619 C C . MET B 1 67 ? -2.209 34.031 13.609 1 80 67 MET B C 1
ATOM 3621 O O . MET B 1 67 ? -3.342 34.25 14.023 1 80 67 MET B O 1
ATOM 3625 N N . LYS B 1 68 ? -1.564 34.938 14.359 1 66.75 68 LYS B N 1
ATOM 3626 C CA . LYS B 1 68 ? -1.989 36.281 14.703 1 66.75 68 LYS B CA 1
ATOM 3627 C C . LYS B 1 68 ? -2.404 37.062 13.461 1 66.75 68 LYS B C 1
ATOM 3629 O O . LYS B 1 68 ? -3.291 37.906 13.523 1 66.75 68 LYS B O 1
ATOM 3634 N N . ASP B 1 69 ? -1.687 36.75 12.328 1 59.09 69 ASP B N 1
ATOM 3635 C CA . ASP B 1 69 ? -1.858 37.625 11.188 1 59.09 69 ASP B CA 1
ATOM 3636 C C . ASP B 1 69 ? -3.125 37.281 10.406 1 59.09 69 ASP B C 1
ATOM 3638 O O . ASP B 1 69 ? -3.34 36.125 10.039 1 59.09 69 ASP B O 1
ATOM 3642 N N . LYS B 1 70 ? -4.188 38.188 10.445 1 58.16 70 LYS B N 1
ATOM 3643 C CA . LYS B 1 70 ? -5.438 38.156 9.688 1 58.16 70 LYS B CA 1
ATOM 3644 C C . LYS B 1 70 ? -5.203 37.719 8.25 1 58.16 70 LYS B C 1
ATOM 3646 O O . LYS B 1 70 ? -6.125 37.219 7.598 1 58.16 70 LYS B O 1
ATOM 3651 N N . ASN B 1 71 ? -3.846 37.75 7.848 1 58.12 71 ASN B N 1
ATOM 3652 C CA . ASN B 1 71 ? -3.578 37.5 6.438 1 58.12 71 ASN B CA 1
ATOM 3653 C C . ASN B 1 71 ? -3.176 36.062 6.195 1 58.12 71 ASN B C 1
ATOM 3655 O O . ASN B 1 71 ? -3.031 35.625 5.047 1 58.12 71 ASN B O 1
ATOM 3659 N N . ILE B 1 72 ? -2.877 35.281 7.355 1 61.28 72 ILE B N 1
ATOM 3660 C CA . ILE B 1 72 ? -2.432 33.906 7.125 1 61.28 72 ILE B CA 1
ATOM 3661 C C . ILE B 1 72 ? -3.641 33 6.918 1 61.28 72 ILE B C 1
ATOM 3663 O O . ILE B 1 72 ? -4.461 32.812 7.824 1 61.28 72 ILE B O 1
ATOM 3667 N N . THR B 1 73 ? -3.656 32.594 5.652 1 73.94 73 THR B N 1
ATOM 3668 C CA . THR B 1 73 ? -4.82 31.828 5.215 1 73.94 73 THR B CA 1
ATOM 3669 C C . THR B 1 73 ? -4.598 30.344 5.441 1 73.94 73 THR B C 1
ATOM 3671 O O . THR B 1 73 ? -5.559 29.578 5.543 1 73.94 73 THR B O 1
ATOM 3674 N N . THR B 1 74 ? -3.184 29.906 5.695 1 87.75 74 THR B N 1
ATOM 3675 C CA . THR B 1 74 ? -2.959 28.469 5.906 1 87.75 74 THR B CA 1
ATOM 3676 C C . THR B 1 74 ? -1.934 28.25 7.016 1 87.75 74 THR B C 1
ATOM 3678 O O . THR B 1 74 ? -0.991 29.031 7.164 1 87.75 74 THR B O 1
ATOM 3681 N N . PRO B 1 75 ? -2.068 27.281 7.824 1 92.94 75 PRO B N 1
ATOM 3682 C CA . PRO B 1 75 ? -1.12 26.984 8.898 1 92.94 75 PRO B CA 1
ATOM 3683 C C . PRO B 1 75 ? 0.27 26.625 8.383 1 92.94 75 PRO B C 1
ATOM 3685 O O . PRO B 1 75 ? 0.401 26.094 7.27 1 92.94 75 PRO B O 1
ATOM 3688 N N . GLU B 1 76 ? 1.246 27 9.195 1 93.69 76 GLU B N 1
ATOM 3689 C CA . GLU B 1 76 ? 2.631 26.656 8.898 1 93.69 76 GLU B CA 1
ATOM 3690 C C . GLU B 1 76 ? 3.244 25.828 10.023 1 93.69 76 GLU B C 1
ATOM 3692 O O . GLU B 1 76 ? 3.188 26.219 11.188 1 93.69 76 GLU B O 1
ATOM 3697 N N . LEU B 1 77 ? 3.805 24.781 9.633 1 94.94 77 LEU B N 1
ATOM 3698 C CA . LEU B 1 77 ? 4.438 23.906 10.617 1 94.94 77 LEU B CA 1
ATOM 3699 C C . LEU B 1 77 ? 5.738 24.531 11.125 1 94.94 77 LEU B C 1
ATOM 3701 O O . LEU B 1 77 ? 6.535 25.031 10.336 1 94.94 77 LEU B O 1
ATOM 3705 N N . VAL B 1 78 ? 5.957 24.453 12.414 1 94.69 78 VAL B N 1
ATOM 3706 C CA . VAL B 1 78 ? 7.203 24.953 12.992 1 94.69 78 VAL B CA 1
ATOM 3707 C C . VAL B 1 78 ? 8.211 23.812 13.102 1 94.69 78 VAL B C 1
ATOM 3709 O O . VAL B 1 78 ? 7.871 22.719 13.555 1 94.69 78 VAL B O 1
ATOM 3712 N N . LYS B 1 79 ? 9.383 24.031 12.656 1 97.12 79 LYS B N 1
ATOM 3713 C CA . LYS B 1 79 ? 10.508 23.125 12.883 1 97.12 79 LYS B CA 1
ATOM 3714 C C . LYS B 1 79 ? 11.469 23.703 13.922 1 97.12 79 LYS B C 1
ATOM 3716 O O . LYS B 1 79 ? 12.242 24.609 13.625 1 97.12 79 LYS B O 1
ATOM 3721 N N . PHE B 1 80 ? 11.461 23.109 15.078 1 97.75 80 PHE B N 1
ATOM 3722 C CA . PHE B 1 80 ? 12.195 23.609 16.234 1 97.75 80 PHE B CA 1
ATOM 3723 C C . PHE B 1 80 ? 13.602 23.016 16.266 1 97.75 80 PHE B C 1
ATOM 3725 O O . PHE B 1 80 ? 13.867 22 15.633 1 97.75 80 PHE B O 1
ATOM 3732 N N . ASP B 1 81 ? 14.43 23.734 17.031 1 97.56 81 ASP B N 1
ATOM 3733 C CA . ASP B 1 81 ? 15.656 23.062 17.438 1 97.56 81 ASP B CA 1
ATOM 3734 C C . ASP B 1 81 ? 15.367 21.922 18.422 1 97.56 81 ASP B C 1
ATOM 3736 O O . ASP B 1 81 ? 14.664 22.125 19.422 1 97.56 81 ASP B O 1
ATOM 3740 N N . TYR B 1 82 ? 15.906 20.828 18.156 1 97.88 82 TYR B N 1
ATOM 3741 C CA . TYR B 1 82 ? 15.617 19.641 18.969 1 97.88 82 TYR B CA 1
ATOM 3742 C C . TYR B 1 82 ? 15.93 19.906 20.438 1 97.88 82 TYR B C 1
ATOM 3744 O O . TYR B 1 82 ? 15.109 19.625 21.312 1 97.88 82 TYR B O 1
ATOM 3752 N N . ASP B 1 83 ? 17.047 20.516 20.719 1 97.25 83 ASP B N 1
ATOM 3753 C CA . ASP B 1 83 ? 17.484 20.75 22.109 1 97.25 83 ASP B CA 1
ATOM 3754 C C . ASP B 1 83 ? 16.547 21.719 22.812 1 97.25 83 ASP B C 1
ATOM 3756 O O . ASP B 1 83 ? 16.297 21.578 24.016 1 97.25 83 ASP B O 1
ATOM 3760 N N . ASN B 1 84 ? 16.094 22.656 22.062 1 97.12 84 ASN B N 1
ATOM 3761 C CA . ASN B 1 84 ? 15.141 23.609 22.641 1 97.12 84 ASN B CA 1
ATOM 3762 C C . ASN B 1 84 ? 13.852 22.906 23.078 1 97.12 84 ASN B C 1
ATOM 3764 O O . ASN B 1 84 ? 13.312 23.203 24.141 1 97.12 84 ASN B O 1
ATOM 3768 N N . VAL B 1 85 ? 13.359 22.016 22.25 1 97.88 85 VAL B N 1
ATOM 3769 C CA . VAL B 1 85 ? 12.156 21.266 22.578 1 97.88 85 VAL B CA 1
ATOM 3770 C C . VAL B 1 85 ? 12.406 20.406 23.812 1 97.88 85 VAL B C 1
ATOM 3772 O O . VAL B 1 85 ? 11.602 20.406 24.75 1 97.88 85 VAL B O 1
ATOM 3775 N N . LYS B 1 86 ? 13.5 19.719 23.781 1 97.19 86 LYS B N 1
ATOM 3776 C CA . LYS B 1 86 ? 13.859 18.828 24.891 1 97.19 86 LYS B CA 1
ATOM 3777 C C . LYS B 1 86 ? 13.93 19.594 26.203 1 97.19 86 LYS B C 1
ATOM 3779 O O . LYS B 1 86 ? 13.383 19.141 27.219 1 97.19 86 LYS B O 1
ATOM 3784 N N . GLU B 1 87 ? 14.562 20.75 26.219 1 97 87 GLU B N 1
ATOM 3785 C CA . GLU B 1 87 ? 14.711 21.562 27.422 1 97 87 GLU B CA 1
ATOM 3786 C C . GLU B 1 87 ? 13.359 22.078 27.906 1 97 87 GLU B C 1
ATOM 3788 O O . GLU B 1 87 ? 13.062 22.016 29.109 1 97 87 GLU B O 1
ATOM 3793 N N . THR B 1 88 ? 12.578 22.594 26.969 1 96.56 88 THR B N 1
ATOM 3794 C CA . THR B 1 88 ? 11.266 23.125 27.328 1 96.56 88 THR B CA 1
ATOM 3795 C C . THR B 1 88 ? 10.391 22.016 27.906 1 96.56 88 THR B C 1
ATOM 3797 O O . THR B 1 88 ? 9.703 22.234 28.906 1 96.56 88 THR B O 1
ATOM 3800 N N . PHE B 1 89 ? 10.398 20.859 27.281 1 95.88 89 PHE B N 1
ATOM 3801 C CA . PHE B 1 89 ? 9.602 19.734 27.781 1 95.88 89 PHE B CA 1
ATOM 3802 C C . PHE B 1 89 ? 10.062 19.328 29.172 1 95.88 89 PHE B C 1
ATOM 3804 O O . PHE B 1 89 ? 9.234 19.016 30.031 1 95.88 89 PHE B O 1
ATOM 3811 N N . LYS B 1 90 ? 11.328 19.375 29.406 1 95.06 90 LYS B N 1
ATOM 3812 C CA . LYS B 1 90 ? 11.875 19.016 30.719 1 95.06 90 LYS B CA 1
ATOM 3813 C C . LYS B 1 90 ? 11.336 19.953 31.812 1 95.06 90 LYS B C 1
ATOM 3815 O O . LYS B 1 90 ? 11.062 19.516 32.938 1 95.06 90 LYS B O 1
ATOM 3820 N N . GLU B 1 91 ? 11.18 21.172 31.516 1 93.62 91 GLU B N 1
ATOM 3821 C CA . GLU B 1 91 ? 10.625 22.141 32.438 1 93.62 91 GLU B CA 1
ATOM 3822 C C . GLU B 1 91 ? 9.203 21.781 32.844 1 93.62 91 GLU B C 1
ATOM 3824 O O . GLU B 1 91 ? 8.742 22.156 33.938 1 93.62 91 GLU B O 1
ATOM 3829 N N . TYR B 1 92 ? 8.547 21.094 32 1 91.31 92 TYR B N 1
ATOM 3830 C CA . TYR B 1 92 ? 7.18 20.672 32.281 1 91.31 92 TYR B CA 1
ATOM 3831 C C . TYR B 1 92 ? 7.145 19.25 32.844 1 91.31 92 TYR B C 1
ATOM 3833 O O . TYR B 1 92 ? 6.082 18.641 32.906 1 91.31 92 TYR B O 1
ATOM 3841 N N . GLY B 1 93 ? 8.328 18.641 33.031 1 90.75 93 GLY B N 1
ATOM 3842 C CA . GLY B 1 93 ? 8.422 17.297 33.594 1 90.75 93 GLY B CA 1
ATOM 3843 C C . GLY B 1 93 ? 8.258 16.203 32.562 1 90.75 93 GLY B C 1
ATOM 3844 O O . GLY B 1 93 ? 7.945 15.055 32.906 1 90.75 93 GLY B O 1
ATOM 3845 N N . LEU B 1 94 ? 8.352 16.562 31.328 1 93.31 94 LEU B N 1
ATOM 3846 C CA . LEU B 1 94 ? 8.227 15.609 30.234 1 93.31 94 LEU B CA 1
ATOM 3847 C C . LEU B 1 94 ? 9.586 15.25 29.672 1 93.31 94 LEU B C 1
ATOM 3849 O O . LEU B 1 94 ? 10.469 16.109 29.562 1 93.31 94 LEU B O 1
ATOM 3853 N N . ASP B 1 95 ? 9.75 13.984 29.297 1 94.69 95 ASP B N 1
ATOM 3854 C CA . ASP B 1 95 ? 11.023 13.508 28.766 1 94.69 95 ASP B CA 1
ATOM 3855 C C . ASP B 1 95 ? 10.914 13.203 27.266 1 94.69 95 ASP B C 1
ATOM 3857 O O . ASP B 1 95 ? 9.984 12.516 26.844 1 94.69 95 ASP B O 1
ATOM 3861 N N . VAL B 1 96 ? 11.789 13.727 26.531 1 96.19 96 VAL B N 1
ATOM 3862 C CA . VAL B 1 96 ? 11.922 13.414 25.109 1 96.19 96 VAL B CA 1
ATOM 3863 C C . VAL B 1 96 ? 13.055 12.414 24.906 1 96.19 96 VAL B C 1
ATOM 3865 O O . VAL B 1 96 ? 14.188 12.641 25.344 1 96.19 96 VAL B O 1
ATOM 3868 N N . GLY B 1 97 ? 12.758 11.336 24.281 1 92.81 97 GLY B N 1
ATOM 3869 C CA . GLY B 1 97 ? 13.766 10.312 24.094 1 92.81 97 GLY B CA 1
ATOM 3870 C C . GLY B 1 97 ? 13.375 9.266 23.062 1 92.81 97 GLY B C 1
ATOM 3871 O O . GLY B 1 97 ? 12.609 9.555 22.141 1 92.81 97 GLY B O 1
ATOM 3872 N N . ARG B 1 98 ? 13.914 8.125 23.203 1 92.81 98 ARG B N 1
ATOM 3873 C CA . ARG B 1 98 ? 13.812 7.047 22.234 1 92.81 98 ARG B CA 1
ATOM 3874 C C . ARG B 1 98 ? 12.367 6.605 22.047 1 92.81 98 ARG B C 1
ATOM 3876 O O . ARG B 1 98 ? 11.961 6.215 20.953 1 92.81 98 ARG B O 1
ATOM 3883 N N . GLU B 1 99 ? 11.602 6.75 23.031 1 94.19 99 GLU B N 1
ATOM 3884 C CA . GLU B 1 99 ? 10.25 6.191 23.016 1 94.19 99 GLU B CA 1
ATOM 3885 C C . GLU B 1 99 ? 9.297 7.086 22.219 1 94.19 99 GLU B C 1
ATOM 3887 O O . GLU B 1 99 ? 8.297 6.609 21.688 1 94.19 99 GLU B O 1
ATOM 3892 N N . ASN B 1 100 ? 9.609 8.344 22.156 1 97.44 100 ASN B N 1
ATOM 3893 C CA . ASN B 1 100 ? 8.609 9.227 21.578 1 97.44 100 ASN B CA 1
ATOM 3894 C C . ASN B 1 100 ? 9.188 10.047 20.422 1 97.44 100 ASN B C 1
ATOM 3896 O O . ASN B 1 100 ? 8.68 11.125 20.109 1 97.44 100 ASN B O 1
ATOM 3900 N N . THR B 1 101 ? 10.273 9.562 19.844 1 98.31 101 THR B N 1
ATOM 3901 C CA . THR B 1 101 ? 10.867 10.242 18.703 1 98.31 101 THR B CA 1
ATOM 3902 C C . THR B 1 101 ? 10.922 9.312 17.484 1 98.31 101 THR B C 1
ATOM 3904 O O . THR B 1 101 ? 10.883 8.094 17.625 1 98.31 101 THR B O 1
ATOM 3907 N N . VAL B 1 102 ? 10.977 9.883 16.312 1 98.38 102 VAL B N 1
ATOM 3908 C CA . VAL B 1 102 ? 11.078 9.164 15.047 1 98.38 102 VAL B CA 1
ATOM 3909 C C . VAL B 1 102 ? 11.922 9.969 14.055 1 98.38 102 VAL B C 1
ATOM 3911 O O . VAL B 1 102 ? 11.859 11.195 14.047 1 98.38 102 VAL B O 1
ATOM 3914 N N . LEU B 1 103 ? 12.758 9.344 13.289 1 98.69 103 LEU B N 1
ATOM 3915 C CA . LEU B 1 103 ? 13.469 10.008 12.211 1 98.69 103 LEU B CA 1
ATOM 3916 C C . LEU B 1 103 ? 12.539 10.297 11.031 1 98.69 103 LEU B C 1
ATOM 3918 O O . LEU B 1 103 ? 11.977 9.367 10.445 1 98.69 103 LEU B O 1
ATOM 3922 N N . LEU B 1 104 ? 12.383 11.531 10.664 1 98.56 104 LEU B N 1
ATOM 3923 C CA . LEU B 1 104 ? 11.484 11.898 9.57 1 98.56 104 LEU B CA 1
ATOM 3924 C C . LEU B 1 104 ? 12.25 12.062 8.266 1 98.56 104 LEU B C 1
ATOM 3926 O O . LEU B 1 104 ? 11.773 11.656 7.203 1 98.56 104 LEU B O 1
ATOM 3930 N N . ASP B 1 105 ? 13.352 12.703 8.359 1 98.12 105 ASP B N 1
ATOM 3931 C CA . ASP B 1 105 ? 14.102 13.055 7.156 1 98.12 105 ASP B CA 1
ATOM 3932 C C . ASP B 1 105 ? 15.516 13.523 7.504 1 98.12 105 ASP B C 1
ATOM 3934 O O . ASP B 1 105 ? 15.914 13.492 8.672 1 98.12 105 ASP B O 1
ATOM 3938 N N . VAL B 1 106 ? 16.297 13.797 6.461 1 97.75 106 VAL B N 1
ATOM 3939 C CA . VAL B 1 106 ? 17.609 14.422 6.562 1 97.75 106 VAL B CA 1
ATOM 3940 C C . VAL B 1 106 ? 17.562 15.828 5.957 1 97.75 106 VAL B C 1
ATOM 3942 O O . VAL B 1 106 ? 17.062 16.016 4.848 1 97.75 106 VAL B O 1
ATOM 3945 N N . ILE B 1 107 ? 17.969 16.75 6.684 1 96.25 107 ILE B N 1
ATOM 3946 C CA . ILE B 1 107 ? 18.016 18.141 6.227 1 96.25 107 ILE B CA 1
ATOM 3947 C C . ILE B 1 107 ? 19.359 18.422 5.578 1 96.25 107 ILE B C 1
ATOM 3949 O O . ILE B 1 107 ? 20.406 18.281 6.215 1 96.25 107 ILE B O 1
ATOM 3953 N N . SER B 1 108 ? 19.297 18.859 4.336 1 91.94 108 SER B N 1
ATOM 3954 C CA . SER B 1 108 ? 20.531 19.203 3.629 1 91.94 108 SER B CA 1
ATOM 3955 C C . SER B 1 108 ? 21.109 20.516 4.137 1 91.94 108 SER B C 1
ATOM 3957 O O . SER B 1 108 ? 20.359 21.453 4.445 1 91.94 108 SER B O 1
ATOM 3959 N N . PRO B 1 109 ? 22.406 20.625 4.152 1 90.12 109 PRO B N 1
ATOM 3960 C CA . PRO B 1 109 ? 23.016 21.891 4.586 1 90.12 109 PRO B CA 1
ATOM 3961 C C . PRO B 1 109 ? 22.797 23.016 3.582 1 90.12 109 PRO B C 1
ATOM 3963 O O . PRO B 1 109 ? 22.75 22.766 2.373 1 90.12 109 PRO B O 1
ATOM 3966 N N . GLU B 1 110 ? 22.547 24.188 4.078 1 82.06 110 GLU B N 1
ATOM 3967 C CA . GLU B 1 110 ? 22.391 25.359 3.221 1 82.06 110 GLU B CA 1
ATOM 3968 C C . GLU B 1 110 ? 23.688 25.719 2.523 1 82.06 110 GLU B C 1
ATOM 3970 O O . GLU B 1 110 ? 23.688 26.141 1.364 1 82.06 110 GLU B O 1
ATOM 3975 N N . LYS B 1 111 ? 24.75 25.594 3.264 1 80.69 111 LYS B N 1
ATOM 3976 C CA . LYS B 1 111 ? 26.062 25.953 2.727 1 80.69 111 LYS B CA 1
ATOM 3977 C C . LYS B 1 111 ? 26.969 24.734 2.602 1 80.69 111 LYS B C 1
ATOM 3979 O O . LYS B 1 111 ? 26.844 23.781 3.377 1 80.69 111 LYS B O 1
ATOM 3984 N N . GLU B 1 112 ? 27.766 24.891 1.604 1 76.75 112 GLU B N 1
ATOM 3985 C CA . GLU B 1 112 ? 28.734 23.828 1.408 1 76.75 112 GLU B CA 1
ATOM 3986 C C . GLU B 1 112 ? 29.625 23.656 2.629 1 76.75 112 GLU B C 1
ATOM 3988 O O . GLU B 1 112 ? 30.062 24.656 3.225 1 76.75 112 GLU B O 1
ATOM 3993 N N . GLY B 1 113 ? 29.891 22.516 3.039 1 71.94 113 GLY B N 1
ATOM 3994 C CA . GLY B 1 113 ? 30.766 22.25 4.168 1 71.94 113 GLY B CA 1
ATOM 3995 C C . GLY B 1 113 ? 30.016 22.031 5.469 1 71.94 113 GLY B C 1
ATOM 3996 O O . GLY B 1 113 ? 30.609 21.609 6.469 1 71.94 113 GLY B O 1
ATOM 3997 N N . HIS B 1 114 ? 28.781 22.422 5.434 1 78.12 114 HIS B N 1
ATOM 3998 C CA . HIS B 1 114 ? 27.969 22.188 6.629 1 78.12 114 HIS B CA 1
ATOM 3999 C C . HIS B 1 114 ? 27.422 20.766 6.652 1 78.12 114 HIS B C 1
ATOM 4001 O O . HIS B 1 114 ? 27.375 20.094 5.617 1 78.12 114 HIS B O 1
ATOM 4007 N N . ASP B 1 115 ? 27.094 20.328 7.871 1 88 115 ASP B N 1
ATOM 4008 C CA . ASP B 1 115 ? 26.672 18.938 8.055 1 88 115 ASP B CA 1
ATOM 4009 C C . ASP B 1 115 ? 25.172 18.781 7.832 1 88 115 ASP B C 1
ATOM 4011 O O . ASP B 1 115 ? 24.406 19.719 8.07 1 88 115 ASP B O 1
ATOM 4015 N N . TYR B 1 116 ? 24.812 17.625 7.32 1 94.38 116 TYR B N 1
ATOM 4016 C CA . TYR B 1 116 ? 23.422 17.219 7.305 1 94.38 116 TYR B CA 1
ATOM 4017 C C . TYR B 1 116 ? 22.875 17.062 8.727 1 94.38 116 TYR B C 1
ATOM 4019 O O . TYR B 1 116 ? 23.641 16.797 9.656 1 94.38 116 TYR B O 1
ATOM 4027 N N . LYS B 1 117 ? 21.641 17.375 8.898 1 96.62 117 LYS B N 1
ATOM 4028 C CA . LYS B 1 117 ? 20.984 17.266 10.195 1 96.62 117 LYS B CA 1
ATOM 4029 C C . LYS B 1 117 ? 19.75 16.375 10.109 1 96.62 117 LYS B C 1
ATOM 4031 O O . LYS B 1 117 ? 19.078 16.344 9.07 1 96.62 117 LYS B O 1
ATOM 4036 N N . PRO B 1 118 ? 19.5 15.695 11.219 1 98.19 118 PRO B N 1
ATOM 4037 C CA . PRO B 1 118 ? 18.266 14.922 11.195 1 98.19 118 PRO B CA 1
ATOM 4038 C C . PRO B 1 118 ? 17.031 15.789 11.469 1 98.19 118 PRO B C 1
ATOM 4040 O O . PRO B 1 118 ? 17.094 16.734 12.25 1 98.19 118 PRO B O 1
ATOM 4043 N N . LEU B 1 119 ? 16 15.594 10.75 1 98.69 119 LEU B N 1
ATOM 4044 C CA . LEU B 1 119 ? 14.672 16.062 11.125 1 98.69 119 LEU B CA 1
ATOM 4045 C C . LEU B 1 119 ? 13.945 15.008 11.961 1 98.69 119 LEU B C 1
ATOM 4047 O O . LEU B 1 119 ? 13.703 13.891 11.484 1 98.69 119 LEU B O 1
ATOM 4051 N N . ILE B 1 120 ? 13.586 15.359 13.18 1 98.75 120 ILE B N 1
ATOM 4052 C CA . ILE B 1 120 ? 13.07 14.414 14.164 1 98.75 120 ILE B CA 1
ATOM 4053 C C . ILE B 1 120 ? 11.609 14.742 14.477 1 98.75 120 ILE B C 1
ATOM 4055 O O . ILE B 1 120 ? 11.25 15.914 14.617 1 98.75 120 ILE B O 1
ATOM 4059 N N . GLY B 1 121 ? 10.766 13.734 14.438 1 98.81 121 GLY B N 1
ATOM 4060 C CA . GLY B 1 121 ? 9.422 13.883 14.961 1 98.81 121 GLY B CA 1
ATOM 4061 C C . GLY B 1 121 ? 9.305 13.523 16.438 1 98.81 121 GLY B C 1
ATOM 4062 O O . GLY B 1 121 ? 9.898 12.547 16.891 1 98.81 121 GLY B O 1
ATOM 4063 N N . ILE B 1 122 ? 8.609 14.312 17.188 1 98.56 122 ILE B N 1
ATOM 4064 C CA . ILE B 1 122 ? 8.352 14.055 18.594 1 98.56 122 ILE B CA 1
ATOM 4065 C C . ILE B 1 122 ? 6.852 13.93 18.828 1 98.56 122 ILE B C 1
ATOM 4067 O O . ILE B 1 122 ? 6.078 14.812 18.438 1 98.56 122 ILE B O 1
ATOM 4071 N N . SER B 1 123 ? 6.422 12.891 19.344 1 98.06 123 SER B N 1
ATOM 4072 C CA . SER B 1 123 ? 5.031 12.68 19.734 1 98.06 123 SER B CA 1
ATOM 4073 C C . SER B 1 123 ? 4.902 12.539 21.25 1 98.06 123 SER B C 1
ATOM 4075 O O . SER B 1 123 ? 5.352 11.547 21.828 1 98.06 123 SER B O 1
ATOM 4077 N N . MET B 1 124 ? 4.234 13.523 21.891 1 95.31 124 MET B N 1
ATOM 4078 C CA . MET B 1 124 ? 4.133 13.555 23.359 1 95.31 124 MET B CA 1
ATOM 4079 C C . MET B 1 124 ? 2.676 13.562 23.797 1 95.31 124 MET B C 1
ATOM 4081 O O . MET B 1 124 ? 1.864 14.32 23.266 1 95.31 124 MET B O 1
ATOM 4085 N N . SER B 1 125 ? 2.328 12.648 24.625 1 90.69 125 SER B N 1
ATOM 4086 C CA . SER B 1 125 ? 1.022 12.648 25.281 1 90.69 125 SER B CA 1
ATOM 4087 C C . SER B 1 125 ? 1.105 13.234 26.688 1 90.69 125 SER B C 1
ATOM 4089 O O . SER B 1 125 ? 2.025 12.922 27.438 1 90.69 125 SER B O 1
ATOM 4091 N N . LEU B 1 126 ? 0.198 14.109 26.938 1 84.81 126 LEU B N 1
ATOM 4092 C CA . LEU B 1 126 ? 0.161 14.703 28.266 1 84.81 126 LEU B CA 1
ATOM 4093 C C . LEU B 1 126 ? -0.763 13.914 29.188 1 84.81 126 LEU B C 1
ATOM 4095 O O . LEU B 1 126 ? -1.786 13.383 28.734 1 84.81 126 LEU B O 1
ATOM 4099 N N . ILE B 1 127 ? -0.268 13.453 30.297 1 69.69 127 ILE B N 1
ATOM 4100 C CA . ILE B 1 127 ? -1.064 12.719 31.266 1 69.69 127 ILE B CA 1
ATOM 4101 C C . ILE B 1 127 ? -2.197 13.609 31.781 1 69.69 127 ILE B C 1
ATOM 4103 O O . ILE B 1 127 ? -1.965 14.758 32.188 1 69.69 127 ILE B O 1
ATOM 4107 N N . LYS B 1 128 ? -3.441 13.078 31.562 1 65.81 128 LYS B N 1
ATOM 4108 C CA . LYS B 1 128 ? -4.582 13.805 32.125 1 65.81 128 LYS B CA 1
ATOM 4109 C C . LYS B 1 128 ? -4.523 13.836 33.656 1 65.81 128 LYS B C 1
ATOM 4111 O O . LYS B 1 128 ? -4.438 12.789 34.281 1 65.81 128 LYS B O 1
ATOM 4116 N N . PRO B 1 129 ? -4.195 15.023 34.125 1 59.47 129 PRO B N 1
ATOM 4117 C CA . PRO B 1 129 ? -4.168 15.078 35.594 1 59.47 129 PRO B CA 1
ATOM 4118 C C . PRO B 1 129 ? -5.473 14.602 36.219 1 59.47 129 PRO B C 1
ATOM 4120 O O . PRO B 1 129 ? -6.5 14.523 35.531 1 59.47 129 PRO B O 1
ATOM 4123 N N . ASP B 1 130 ? -5.309 13.984 37.375 1 61.81 130 ASP B N 1
ATOM 4124 C CA . ASP B 1 130 ? -6.504 13.688 38.156 1 61.81 130 ASP B CA 1
ATOM 4125 C C . ASP B 1 130 ? -7.469 14.867 38.156 1 61.81 130 ASP B C 1
ATOM 4127 O O . ASP B 1 130 ? -7.047 16.016 38.281 1 61.81 130 ASP B O 1
ATOM 4131 N N . PRO B 1 131 ? -8.727 14.617 37.688 1 61.69 131 PRO B N 1
ATOM 4132 C CA . PRO B 1 131 ? -9.719 15.695 37.656 1 61.69 131 PRO B CA 1
ATOM 4133 C C . PRO B 1 131 ? -9.656 16.578 38.906 1 61.69 131 PRO B C 1
ATOM 4135 O O . PRO B 1 131 ? -9.945 17.781 38.844 1 61.69 131 PRO B O 1
ATOM 4138 N N . ASP B 1 132 ? -9.273 15.992 39.969 1 60.94 132 ASP B N 1
ATOM 4139 C CA . ASP B 1 132 ? -9.289 16.703 41.25 1 60.94 132 ASP B CA 1
ATOM 4140 C C . ASP B 1 132 ? -8.047 17.578 41.406 1 60.94 132 ASP B C 1
ATOM 4142 O O . ASP B 1 132 ? -7.938 18.344 42.375 1 60.94 132 ASP B O 1
ATOM 4146 N N . SER B 1 133 ? -7.215 17.438 40.438 1 56.28 133 SER B N 1
ATOM 4147 C CA . SER B 1 133 ? -5.938 18.125 40.594 1 56.28 133 SER B CA 1
ATOM 4148 C C . SER B 1 133 ? -6.062 19.609 40.281 1 56.28 133 SER B C 1
ATOM 4150 O O . SER B 1 133 ? -5.191 20.406 40.656 1 56.28 133 SER B O 1
ATOM 4152 N N . GLY B 1 134 ? -7.207 20.062 39.844 1 56.28 134 GLY B N 1
ATOM 4153 C CA . GLY B 1 134 ? -7.418 21.453 39.469 1 56.28 134 GLY B CA 1
ATOM 4154 C C . GLY B 1 134 ? -6.609 21.891 38.281 1 56.28 134 GLY B C 1
ATOM 4155 O O . GLY B 1 134 ? -6.672 23.047 37.844 1 56.28 134 GLY B O 1
ATOM 4156 N N . ILE B 1 135 ? -5.699 21.031 37.781 1 58.84 135 ILE B N 1
ATOM 4157 C CA . ILE B 1 135 ? -4.875 21.406 36.625 1 58.84 135 ILE B CA 1
ATOM 4158 C C . ILE B 1 135 ? -5.66 21.172 35.344 1 58.84 135 ILE B C 1
ATOM 4160 O O . ILE B 1 135 ? -6.184 20.078 35.125 1 58.84 135 ILE B O 1
ATOM 4164 N N . ASP B 1 136 ? -5.891 22.219 34.594 1 66.88 136 ASP B N 1
ATOM 4165 C CA . ASP B 1 136 ? -6.566 22.156 33.281 1 66.88 136 ASP B CA 1
ATOM 4166 C C . ASP B 1 136 ? -5.637 21.594 32.219 1 66.88 136 ASP B C 1
ATOM 4168 O O . ASP B 1 136 ? -4.66 22.25 31.828 1 66.88 136 ASP B O 1
ATOM 4172 N N . PHE B 1 137 ? -5.777 20.406 31.828 1 71.88 137 PHE B N 1
ATOM 4173 C CA . PHE B 1 137 ? -5.023 19.672 30.828 1 71.88 137 PHE B CA 1
ATOM 4174 C C . PHE B 1 137 ? -4.84 20.484 29.562 1 71.88 137 PHE B C 1
ATOM 4176 O O . PHE B 1 137 ? -3.746 20.547 29 1 71.88 137 PHE B O 1
ATOM 4183 N N . LEU B 1 138 ? -5.848 21.109 29.188 1 74.81 138 LEU B N 1
ATOM 4184 C CA . LEU B 1 138 ? -5.824 21.938 27.984 1 74.81 138 LEU B CA 1
ATOM 4185 C C . LEU B 1 138 ? -4.934 23.156 28.188 1 74.81 138 LEU B C 1
ATOM 4187 O O . LEU B 1 138 ? -4.23 23.578 27.266 1 74.81 138 LEU B O 1
ATOM 4191 N N . GLU B 1 139 ? -4.961 23.609 29.375 1 80.56 139 GLU B N 1
ATOM 4192 C CA . GLU B 1 139 ? -4.148 24.781 29.688 1 80.56 139 GLU B CA 1
ATOM 4193 C C . GLU B 1 139 ? -2.66 24.453 29.641 1 80.56 139 GLU B C 1
ATOM 4195 O O . GLU B 1 139 ? -1.858 25.234 29.125 1 80.56 139 GLU B O 1
ATOM 4200 N N . ALA B 1 140 ? -2.344 23.297 30.109 1 82.25 140 ALA B N 1
ATOM 4201 C CA . ALA B 1 140 ? -0.947 22.859 30.094 1 82.25 140 ALA B CA 1
ATOM 4202 C C . ALA B 1 140 ? -0.438 22.703 28.672 1 82.25 140 ALA B C 1
ATOM 4204 O O . ALA B 1 140 ? 0.681 23.109 28.344 1 82.25 140 ALA B O 1
ATOM 4205 N N . ARG B 1 141 ? -1.246 22.094 27.844 1 88.81 141 ARG B N 1
ATOM 4206 C CA . ARG B 1 141 ? -0.894 21.906 26.438 1 88.81 141 ARG B CA 1
ATOM 4207 C C . ARG B 1 141 ? -0.668 23.234 25.734 1 88.81 141 ARG B C 1
ATOM 4209 O O . ARG B 1 141 ? 0.339 23.422 25.047 1 88.81 141 ARG B O 1
ATOM 4216 N N . ASN B 1 142 ? -1.585 24.141 26 1 91 142 ASN B N 1
ATOM 4217 C CA . ASN B 1 142 ? -1.491 25.453 25.359 1 91 142 ASN B CA 1
ATOM 4218 C C . ASN B 1 142 ? -0.283 26.234 25.875 1 91 142 ASN B C 1
ATOM 4220 O O . ASN B 1 142 ? 0.387 26.922 25.094 1 91 142 ASN B O 1
ATOM 4224 N N . SER B 1 143 ? -0.067 26.141 27.109 1 91.75 143 SER B N 1
ATOM 4225 C CA . SER B 1 143 ? 1.078 26.828 27.703 1 91.75 143 SER B CA 1
ATOM 4226 C C . SER B 1 143 ? 2.391 26.312 27.125 1 91.75 143 SER B C 1
ATOM 4228 O O . SER B 1 143 ? 3.27 27.094 26.766 1 91.75 143 SER B O 1
ATOM 4230 N N . LEU B 1 144 ? 2.463 25.047 27.094 1 93.06 144 LEU B N 1
ATOM 4231 C CA . LEU B 1 144 ? 3.664 24.438 26.547 1 93.06 144 LEU B CA 1
ATOM 4232 C C . LEU B 1 144 ? 3.879 24.844 25.094 1 93.06 144 LEU B C 1
ATOM 4234 O O . LEU B 1 144 ? 4.988 25.219 24.703 1 93.06 144 LEU B O 1
ATOM 4238 N N . ALA B 1 145 ? 2.854 24.75 24.297 1 94.75 145 ALA B N 1
ATOM 4239 C CA . ALA B 1 145 ? 2.939 25.156 22.891 1 94.75 145 ALA B CA 1
ATOM 4240 C C . ALA B 1 145 ? 3.33 26.625 22.766 1 94.75 145 ALA B C 1
ATOM 4242 O O . ALA B 1 145 ? 4.148 27 21.922 1 94.75 145 ALA B O 1
ATOM 4243 N N . ASN B 1 146 ? 2.773 27.453 23.609 1 94.31 146 ASN B N 1
ATOM 4244 C CA . ASN B 1 146 ? 3.088 28.875 23.625 1 94.31 146 ASN B CA 1
ATOM 4245 C C . ASN B 1 146 ? 4.547 29.109 23.984 1 94.31 146 ASN B C 1
ATOM 4247 O O . ASN B 1 146 ? 5.203 29.984 23.406 1 94.31 146 ASN B O 1
ATOM 4251 N N . ASP B 1 147 ? 5.008 28.438 24.938 1 95 147 ASP B N 1
ATOM 4252 C CA . ASP B 1 147 ? 6.391 28.578 25.375 1 95 147 ASP B CA 1
ATOM 4253 C C . ASP B 1 147 ? 7.363 28.188 24.266 1 95 147 ASP B C 1
ATOM 4255 O O . ASP B 1 147 ? 8.469 28.719 24.172 1 95 147 ASP B O 1
ATOM 4259 N N . LEU B 1 148 ? 6.91 27.266 23.453 1 94.81 148 LEU B N 1
ATOM 4260 C CA . LEU B 1 148 ? 7.727 26.875 22.312 1 94.81 148 LEU B CA 1
ATOM 4261 C C . LEU B 1 148 ? 7.586 27.875 21.172 1 94.81 148 LEU B C 1
ATOM 4263 O O . LEU B 1 148 ? 8.344 27.828 20.203 1 94.81 148 LEU B O 1
ATOM 4267 N N . GLY B 1 149 ? 6.645 28.75 21.312 1 92.19 149 GLY B N 1
ATOM 4268 C CA . GLY B 1 149 ? 6.445 29.781 20.312 1 92.19 149 GLY B CA 1
ATOM 4269 C C . GLY B 1 149 ? 5.422 29.406 19.266 1 92.19 149 GLY B C 1
ATOM 4270 O O . GLY B 1 149 ? 5.426 29.953 18.156 1 92.19 149 GLY B O 1
ATOM 4271 N N . GLY B 1 150 ? 4.594 28.438 19.562 1 94.75 150 GLY B N 1
ATOM 4272 C CA . GLY B 1 150 ? 3.568 28.031 18.609 1 94.75 150 GLY B CA 1
ATOM 4273 C C . GLY B 1 150 ? 2.225 27.766 19.266 1 94.75 150 GLY B C 1
ATOM 4274 O O . GLY B 1 150 ? 1.967 28.25 20.375 1 94.75 150 GLY B O 1
ATOM 4275 N N . GLU B 1 151 ? 1.359 27.203 18.547 1 95.06 151 GLU B N 1
ATOM 4276 C CA . GLU B 1 151 ? 0.055 26.797 19.062 1 95.06 151 GLU B CA 1
ATOM 4277 C C . GLU B 1 151 ? -0.359 25.438 18.5 1 95.06 151 GLU B C 1
ATOM 4279 O O . GLU B 1 151 ? 0.025 25.078 17.391 1 95.06 151 GLU B O 1
ATOM 4284 N N . CYS B 1 152 ? -1.109 24.734 19.266 1 94.94 152 CYS B N 1
ATOM 4285 C CA . CYS B 1 152 ? -1.6 23.422 18.859 1 94.94 152 CYS B CA 1
ATOM 4286 C C . CYS B 1 152 ? -2.732 23.547 17.844 1 94.94 152 CYS B C 1
ATOM 4288 O O . CYS B 1 152 ? -3.572 24.453 17.969 1 94.94 152 CYS B O 1
ATOM 4290 N N . PHE B 1 153 ? -2.701 22.703 16.938 1 94.31 153 PHE B N 1
ATOM 4291 C CA . PHE B 1 153 ? -3.721 22.688 15.891 1 94.31 153 PHE B CA 1
ATOM 4292 C C . PHE B 1 153 ? -4.168 21.25 15.594 1 94.31 153 PHE B C 1
ATOM 4294 O O . PHE B 1 153 ? -3.42 20.297 15.812 1 94.31 153 PHE B O 1
ATOM 4301 N N . SER B 1 154 ? -5.414 21.078 15.133 1 94.69 154 SER B N 1
ATOM 4302 C CA . SER B 1 154 ? -5.941 19.766 14.781 1 94.69 154 SER B CA 1
ATOM 4303 C C . SER B 1 154 ? -5.082 19.094 13.719 1 94.69 154 SER B C 1
ATOM 4305 O O . SER B 1 154 ? -4.797 19.688 12.672 1 94.69 154 SER B O 1
ATOM 4307 N N . LEU B 1 155 ? -4.695 17.859 14.016 1 96.69 155 LEU B N 1
ATOM 4308 C CA . LEU B 1 155 ? -3.871 17.125 13.055 1 96.69 155 LEU B CA 1
ATOM 4309 C C . LEU B 1 155 ? -4.566 17.031 11.703 1 96.69 155 LEU B C 1
ATOM 4311 O O . LEU B 1 155 ? -3.965 17.328 10.672 1 96.69 155 LEU B O 1
ATOM 4315 N N . ARG B 1 156 ? -5.793 16.641 11.734 1 95.06 156 ARG B N 1
ATOM 4316 C CA . ARG B 1 156 ? -6.559 16.469 10.5 1 95.06 156 ARG B CA 1
ATOM 4317 C C . ARG B 1 156 ? -6.625 17.781 9.727 1 95.06 156 ARG B C 1
ATOM 4319 O O . ARG B 1 156 ? -6.367 17.812 8.516 1 95.06 156 ARG B O 1
ATOM 4326 N N . MET B 1 157 ? -6.938 18.859 10.414 1 93.69 157 MET B N 1
ATOM 4327 C CA . MET B 1 157 ? -7.078 20.141 9.742 1 93.69 157 MET B CA 1
ATOM 4328 C C . MET B 1 157 ? -5.73 20.641 9.219 1 93.69 157 MET B C 1
ATOM 4330 O O . MET B 1 157 ? -5.664 21.281 8.172 1 93.69 157 MET B O 1
ATOM 4334 N N . CYS B 1 158 ? -4.684 20.328 9.93 1 95.25 158 CYS B N 1
ATOM 4335 C CA . CYS B 1 158 ? -3.348 20.688 9.469 1 95.25 158 CYS B CA 1
ATOM 4336 C C . CYS B 1 158 ? -3.041 20.031 8.125 1 95.25 158 CYS B C 1
ATOM 4338 O O . CYS B 1 158 ? -2.66 20.703 7.172 1 95.25 158 CYS B O 1
ATOM 4340 N N . ILE B 1 159 ? -3.27 18.781 8.047 1 96.25 159 ILE B N 1
ATOM 4341 C CA . ILE B 1 159 ? -2.957 18.047 6.828 1 96.25 159 ILE B CA 1
ATOM 4342 C C . ILE B 1 159 ? -3.852 18.531 5.691 1 96.25 159 ILE B C 1
ATOM 4344 O O . ILE B 1 159 ? -3.402 18.656 4.547 1 96.25 159 ILE B O 1
ATOM 4348 N N . LEU B 1 160 ? -5.047 18.906 6.031 1 96.25 160 LEU B N 1
ATOM 4349 C CA . LEU B 1 160 ? -6.031 19.297 5.02 1 96.25 160 LEU B CA 1
ATOM 4350 C C . LEU B 1 160 ? -5.797 20.719 4.547 1 96.25 160 LEU B C 1
ATOM 4352 O O . LEU B 1 160 ? -6.32 21.125 3.508 1 96.25 160 LEU B O 1
ATOM 4356 N N . THR B 1 161 ? -4.965 21.516 5.312 1 95.44 161 THR B N 1
ATOM 4357 C CA . THR B 1 161 ? -4.969 22.938 4.973 1 95.44 161 THR B CA 1
ATOM 4358 C C . THR B 1 161 ? -3.547 23.453 4.766 1 95.44 161 THR B C 1
ATOM 4360 O O . THR B 1 161 ? -3.344 24.516 4.18 1 95.44 161 THR B O 1
ATOM 4363 N N . ILE B 1 162 ? -2.521 22.734 5.223 1 94.88 162 ILE B N 1
ATOM 4364 C CA . ILE B 1 162 ? -1.144 23.141 4.98 1 94.88 162 ILE B CA 1
ATOM 4365 C C . ILE B 1 162 ? -0.844 23.094 3.484 1 94.88 162 ILE B C 1
ATOM 4367 O O . ILE B 1 162 ? -1.199 22.125 2.805 1 94.88 162 ILE B O 1
ATOM 4371 N N . ASN B 1 163 ? -0.24 24.094 2.99 1 92 163 ASN B N 1
ATOM 4372 C CA . ASN B 1 163 ? 0.041 24.188 1.562 1 92 163 ASN B CA 1
ATOM 4373 C C . ASN B 1 163 ? 1.23 23.312 1.167 1 92 163 ASN B C 1
ATOM 4375 O O . ASN B 1 163 ? 1.226 22.703 0.102 1 92 163 ASN B O 1
ATOM 4379 N N . ASN B 1 164 ? 2.186 23.312 2.043 1 94.44 164 ASN B N 1
ATOM 4380 C CA . ASN B 1 164 ? 3.408 22.578 1.746 1 94.44 164 ASN B CA 1
ATOM 4381 C C . ASN B 1 164 ? 3.195 21.078 1.851 1 94.44 164 ASN B C 1
ATOM 4383 O O . ASN B 1 164 ? 2.967 20.547 2.941 1 94.44 164 ASN B O 1
ATOM 4387 N N . GLU B 1 165 ? 3.324 20.406 0.748 1 95.44 165 GLU B N 1
ATOM 4388 C CA . GLU B 1 165 ? 3.086 18.953 0.703 1 95.44 165 GLU B CA 1
ATOM 4389 C C . GLU B 1 165 ? 4.102 18.203 1.559 1 95.44 165 GLU B C 1
ATOM 4391 O O . GLU B 1 165 ? 3.756 17.219 2.213 1 95.44 165 GLU B O 1
ATOM 4396 N N . GLU B 1 166 ? 5.324 18.594 1.553 1 96.19 166 GLU B N 1
ATOM 4397 C CA . GLU B 1 166 ? 6.359 17.938 2.338 1 96.19 166 GLU B CA 1
ATOM 4398 C C . GLU B 1 166 ? 6.016 17.938 3.824 1 96.19 166 GLU B C 1
ATOM 4400 O O . GLU B 1 166 ? 6.184 16.938 4.512 1 96.19 166 GLU B O 1
ATOM 4405 N N . ASP B 1 167 ? 5.508 19.094 4.277 1 97.31 167 ASP B N 1
ATOM 4406 C CA . ASP B 1 167 ? 5.121 19.219 5.68 1 97.31 167 ASP B CA 1
ATOM 4407 C C . ASP B 1 167 ? 3.955 18.281 6.008 1 97.31 167 ASP B C 1
ATOM 4409 O O . ASP B 1 167 ? 3.941 17.641 7.062 1 97.31 167 ASP B O 1
ATOM 4413 N N . ARG B 1 168 ? 2.984 18.25 5.109 1 97.31 168 ARG B N 1
ATOM 4414 C CA . ARG B 1 168 ? 1.87 17.328 5.309 1 97.31 168 ARG B CA 1
ATOM 4415 C C . ARG B 1 168 ? 2.361 15.891 5.406 1 97.31 168 ARG B C 1
ATOM 4417 O O . ARG B 1 168 ? 1.9 15.125 6.258 1 97.31 168 ARG B O 1
ATOM 4424 N N . ASN B 1 169 ? 3.318 15.555 4.562 1 98 169 ASN B N 1
ATOM 4425 C CA . ASN B 1 169 ? 3.873 14.211 4.539 1 98 169 ASN B CA 1
ATOM 4426 C C . ASN B 1 169 ? 4.641 13.891 5.82 1 98 169 ASN B C 1
ATOM 4428 O O . ASN B 1 169 ? 4.602 12.766 6.309 1 98 169 ASN B O 1
ATOM 4432 N N . TYR B 1 170 ? 5.379 14.883 6.355 1 98.44 170 TYR B N 1
ATOM 4433 C CA . TYR B 1 170 ? 6.078 14.688 7.621 1 98.44 170 TYR B CA 1
ATOM 4434 C C . TYR B 1 170 ? 5.094 14.367 8.742 1 98.44 170 TYR B C 1
ATOM 4436 O O . TYR B 1 170 ? 5.34 13.469 9.547 1 98.44 170 TYR B O 1
ATOM 4444 N N . LEU B 1 171 ? 4.016 15.094 8.75 1 98.38 171 LEU B N 1
ATOM 4445 C CA . LEU B 1 171 ? 3.004 14.852 9.766 1 98.38 171 LEU B CA 1
ATOM 4446 C C . LEU B 1 171 ? 2.406 13.453 9.617 1 98.38 171 LEU B C 1
ATOM 4448 O O . LEU B 1 171 ? 2.186 12.766 10.617 1 98.38 171 LEU B O 1
ATOM 4452 N N . ALA B 1 172 ? 2.16 13.109 8.391 1 98.31 172 ALA B N 1
ATOM 4453 C CA . ALA B 1 172 ? 1.628 11.773 8.133 1 98.31 172 ALA B CA 1
ATOM 4454 C C . ALA B 1 172 ? 2.594 10.695 8.617 1 98.31 172 ALA B C 1
ATOM 4456 O O . ALA B 1 172 ? 2.182 9.727 9.258 1 98.31 172 ALA B O 1
ATOM 4457 N N . LYS B 1 173 ? 3.82 10.852 8.297 1 98.5 173 LYS B N 1
ATOM 4458 C CA . LYS B 1 173 ? 4.84 9.906 8.734 1 98.5 173 LYS B CA 1
ATOM 4459 C C . LYS B 1 173 ? 4.898 9.836 10.258 1 98.5 173 LYS B C 1
ATOM 4461 O O . LYS B 1 173 ? 4.875 8.742 10.836 1 98.5 173 LYS B O 1
ATOM 4466 N N . LEU B 1 174 ? 4.984 11 10.859 1 98.56 174 LEU B N 1
ATOM 4467 C CA . LEU B 1 174 ? 5.105 11.078 12.312 1 98.56 174 LEU B CA 1
ATOM 4468 C C . LEU B 1 174 ? 3.936 10.383 13 1 98.56 174 LEU B C 1
ATOM 4470 O O . LEU B 1 174 ? 4.133 9.484 13.812 1 98.56 174 LEU B O 1
ATOM 4474 N N . GLN B 1 175 ? 2.775 10.734 12.609 1 98.25 175 GLN B N 1
ATOM 4475 C CA . GLN B 1 175 ? 1.581 10.195 13.25 1 98.25 175 GLN B CA 1
ATOM 4476 C C . GLN B 1 175 ? 1.455 8.695 13.008 1 98.25 175 GLN B C 1
ATOM 4478 O O . GLN B 1 175 ? 1.218 7.926 13.938 1 98.25 175 GLN B O 1
ATOM 4483 N N . SER B 1 176 ? 1.63 8.281 11.766 1 97.88 176 SER B N 1
ATOM 4484 C CA . SER B 1 176 ? 1.425 6.883 11.406 1 97.88 176 SER B CA 1
ATOM 4485 C C . SER B 1 176 ? 2.469 5.988 12.062 1 97.88 176 SER B C 1
ATOM 4487 O O . SER B 1 176 ? 2.139 4.922 12.586 1 97.88 176 SER B O 1
ATOM 4489 N N . THR B 1 177 ? 3.693 6.391 12.023 1 97.94 177 THR B N 1
ATOM 4490 C CA . THR B 1 177 ? 4.781 5.586 12.57 1 97.94 177 THR B CA 1
ATOM 4491 C C . THR B 1 177 ? 4.652 5.465 14.086 1 97.94 177 THR B C 1
ATOM 4493 O O . THR B 1 177 ? 4.785 4.371 14.641 1 97.94 177 THR B O 1
ATOM 4496 N N . MET B 1 178 ? 4.375 6.57 14.727 1 97.38 178 MET B N 1
ATOM 4497 C CA . MET B 1 178 ? 4.258 6.547 16.188 1 97.38 178 MET B CA 1
ATOM 4498 C C . MET B 1 178 ? 3.059 5.711 16.625 1 97.38 178 MET B C 1
ATOM 4500 O O . MET B 1 178 ? 3.139 4.965 17.594 1 97.38 178 MET B O 1
ATOM 4504 N N . LYS B 1 179 ? 1.998 5.883 15.898 1 96.75 179 LYS B N 1
ATOM 4505 C CA . LYS B 1 179 ? 0.828 5.07 16.219 1 96.75 179 LYS B CA 1
ATOM 4506 C C . LYS B 1 179 ? 1.13 3.584 16.062 1 96.75 179 LYS B C 1
ATOM 4508 O O . LYS B 1 179 ? 0.741 2.77 16.891 1 96.75 179 LYS B O 1
ATOM 4513 N N . TRP B 1 180 ? 1.792 3.221 14.969 1 97.5 180 TRP B N 1
ATOM 4514 C CA . TRP B 1 180 ? 2.164 1.83 14.734 1 97.5 180 TRP B CA 1
ATOM 4515 C C . TRP B 1 180 ? 3.018 1.293 15.883 1 97.5 180 TRP B C 1
ATOM 4517 O O . TRP B 1 180 ? 2.773 0.194 16.375 1 97.5 180 TRP B O 1
ATOM 4527 N N . HIS B 1 181 ? 3.941 2.043 16.359 1 96.75 181 HIS B N 1
ATOM 4528 C CA . HIS B 1 181 ? 4.867 1.596 17.406 1 96.75 181 HIS B CA 1
ATOM 4529 C C . HIS B 1 181 ? 4.176 1.518 18.75 1 96.75 181 HIS B C 1
ATOM 4531 O O . HIS B 1 181 ? 4.602 0.756 19.625 1 96.75 181 HIS B O 1
ATOM 4537 N N . ARG B 1 182 ? 3.137 2.316 18.922 1 95.5 182 ARG B N 1
ATOM 4538 C CA . ARG B 1 182 ? 2.352 2.201 20.141 1 95.5 182 ARG B CA 1
ATOM 4539 C C . ARG B 1 182 ? 1.522 0.921 20.141 1 95.5 182 ARG B C 1
ATOM 4541 O O . ARG B 1 182 ? 1.196 0.385 21.203 1 95.5 182 ARG B O 1
ATOM 4548 N N . THR B 1 183 ? 1.216 0.49 19 1 96.44 183 THR B N 1
ATOM 4549 C CA . THR B 1 183 ? 0.405 -0.713 18.859 1 96.44 183 THR B CA 1
ATOM 4550 C C . THR B 1 183 ? 1.283 -1.962 18.875 1 96.44 183 THR B C 1
ATOM 4552 O O . THR B 1 183 ? 0.948 -2.959 19.516 1 96.44 183 THR B O 1
ATOM 4555 N N . PHE B 1 184 ? 2.412 -1.929 18.188 1 97.25 184 PHE B N 1
ATOM 4556 C CA . PHE B 1 184 ? 3.291 -3.082 18.016 1 97.25 184 PHE B CA 1
ATOM 4557 C C . PHE B 1 184 ? 4.316 -3.143 19.141 1 97.25 184 PHE B C 1
ATOM 4559 O O . PHE B 1 184 ? 5.488 -2.807 18.938 1 97.25 184 PHE B O 1
ATOM 4566 N N . ARG B 1 185 ? 3.91 -3.688 20.219 1 97.75 185 ARG B N 1
ATOM 4567 C CA . ARG B 1 185 ? 4.746 -3.82 21.406 1 97.75 185 ARG B CA 1
ATOM 4568 C C . ARG B 1 185 ? 5.23 -5.254 21.578 1 97.75 185 ARG B C 1
ATOM 4570 O O . ARG B 1 185 ? 6.32 -5.488 22.094 1 97.75 185 ARG B O 1
ATOM 4577 N N . LEU B 1 186 ? 4.387 -6.086 21.125 1 98.75 186 LEU B N 1
ATOM 4578 C CA . LEU B 1 186 ? 4.664 -7.512 21.25 1 98.75 186 LEU B CA 1
ATOM 4579 C C . LEU B 1 186 ? 4.664 -8.195 19.891 1 98.75 186 LEU B C 1
ATOM 4581 O O . LEU B 1 186 ? 3.904 -7.812 19 1 98.75 186 LEU B O 1
ATOM 4585 N N . CYS B 1 187 ? 5.512 -9.195 19.797 1 98.69 187 CYS B N 1
ATOM 4586 C CA . CYS B 1 187 ? 5.602 -9.961 18.547 1 98.69 187 CYS B CA 1
ATOM 4587 C C . CYS B 1 187 ? 4.32 -10.742 18.297 1 98.69 187 CYS B C 1
ATOM 4589 O O . CYS B 1 187 ? 3.922 -11.57 19.125 1 98.69 187 CYS B O 1
ATOM 4591 N N . PRO B 1 188 ? 3.688 -10.523 17.203 1 98.5 188 PRO B N 1
ATOM 4592 C CA . PRO B 1 188 ? 2.439 -11.242 16.922 1 98.5 188 PRO B CA 1
ATOM 4593 C C . PRO B 1 188 ? 2.658 -12.727 16.656 1 98.5 188 PRO B C 1
ATOM 4595 O O . PRO B 1 188 ? 1.698 -13.5 16.641 1 98.5 188 PRO B O 1
ATOM 4598 N N . TYR B 1 189 ? 3.816 -13.117 16.438 1 98.31 189 TYR B N 1
ATOM 4599 C CA . TYR B 1 189 ? 4.141 -14.508 16.141 1 98.31 189 TYR B CA 1
ATOM 4600 C C . TYR B 1 189 ? 4.406 -15.289 17.422 1 98.31 189 TYR B C 1
ATOM 4602 O O . TYR B 1 189 ? 3.857 -16.375 17.609 1 98.31 189 TYR B O 1
ATOM 4610 N N . CYS B 1 190 ? 5.18 -14.711 18.406 1 98.38 190 CYS B N 1
ATOM 4611 C CA . CYS B 1 190 ? 5.602 -15.531 19.531 1 98.38 190 CYS B CA 1
ATOM 4612 C C . CYS B 1 190 ? 5.297 -14.836 20.859 1 98.38 190 CYS B C 1
ATOM 4614 O O . CYS B 1 190 ? 5.5 -15.414 21.922 1 98.38 190 CYS B O 1
ATOM 4616 N N . GLY B 1 191 ? 4.926 -13.57 20.797 1 98 191 GLY B N 1
ATOM 4617 C CA . GLY B 1 191 ? 4.566 -12.852 22.016 1 98 191 GLY B CA 1
ATOM 4618 C C . GLY B 1 191 ? 5.738 -12.148 22.656 1 98 191 GLY B C 1
ATOM 4619 O O . GLY B 1 191 ? 5.574 -11.445 23.656 1 98 191 GLY B O 1
ATOM 4620 N N . GLY B 1 192 ? 6.914 -12.273 22.062 1 98.44 192 GLY B N 1
ATOM 4621 C CA . GLY B 1 192 ? 8.086 -11.594 22.594 1 98.44 192 GLY B CA 1
ATOM 4622 C C . GLY B 1 192 ? 8.016 -10.086 22.453 1 98.44 192 GLY B C 1
ATOM 4623 O O . GLY B 1 192 ? 7.234 -9.562 21.656 1 98.44 192 GLY B O 1
ATOM 4624 N N . VAL B 1 193 ? 8.883 -9.445 23.219 1 98.44 193 VAL B N 1
ATOM 4625 C CA . VAL B 1 193 ? 8.922 -7.984 23.203 1 98.44 193 VAL B CA 1
ATOM 4626 C C . VAL B 1 193 ? 9.562 -7.504 21.891 1 98.44 193 VAL B C 1
ATOM 4628 O O . VAL B 1 193 ? 10.578 -8.047 21.453 1 98.44 193 VAL B O 1
ATOM 4631 N N . LEU B 1 194 ? 8.953 -6.523 21.297 1 98.38 194 LEU B N 1
ATOM 4632 C CA . LEU B 1 194 ? 9.516 -5.918 20.094 1 98.38 194 LEU B CA 1
ATOM 4633 C C . LEU B 1 194 ? 10.422 -4.746 20.438 1 98.38 194 LEU B C 1
ATOM 4635 O O . LEU B 1 194 ? 9.992 -3.801 21.109 1 98.38 194 LEU B O 1
ATOM 4639 N N . LYS B 1 195 ? 11.656 -4.824 20.016 1 97.88 195 LYS B N 1
ATOM 4640 C CA . LYS B 1 195 ? 12.594 -3.721 20.172 1 97.88 195 LYS B CA 1
ATOM 4641 C C . LYS B 1 195 ? 12.555 -2.775 18.984 1 97.88 195 LYS B C 1
ATOM 4643 O O . LYS B 1 195 ? 12.828 -3.186 17.844 1 97.88 195 LYS B O 1
ATOM 4648 N N . LYS B 1 196 ? 12.305 -1.545 19.297 1 96.94 196 LYS B N 1
ATOM 4649 C CA . LYS B 1 196 ? 12.164 -0.544 18.234 1 96.94 196 LYS B CA 1
ATOM 4650 C C . LYS B 1 196 ? 13.516 0.059 17.875 1 96.94 196 LYS B C 1
ATOM 4652 O O . LYS B 1 196 ? 14.344 0.31 18.75 1 96.94 196 LYS B O 1
ATOM 4657 N N . LYS B 1 197 ? 13.727 0.271 16.609 1 97.31 197 LYS B N 1
ATOM 4658 C CA . LYS B 1 197 ? 14.844 1.122 16.188 1 97.31 197 LYS B CA 1
ATOM 4659 C C . LYS B 1 197 ? 14.602 2.576 16.594 1 97.31 197 LYS B C 1
ATOM 4661 O O . LYS B 1 197 ? 13.453 3.018 16.672 1 97.31 197 LYS B O 1
ATOM 4666 N N . LEU B 1 198 ? 15.734 3.299 16.781 1 97.75 198 LEU B N 1
ATOM 4667 C CA . LEU B 1 198 ? 15.586 4.715 17.094 1 97.75 198 LEU B CA 1
ATOM 4668 C C . LEU B 1 198 ? 14.859 5.449 15.977 1 97.75 198 LEU B C 1
ATOM 4670 O O . LEU B 1 198 ? 14.023 6.32 16.234 1 97.75 198 LEU B O 1
ATOM 4674 N N . SER B 1 199 ? 15.141 5.086 14.727 1 98.06 199 SER B N 1
ATOM 4675 C CA . SER B 1 199 ? 14.523 5.715 13.562 1 98.06 199 SER B CA 1
ATOM 4676 C C . SER B 1 199 ? 13.055 5.332 13.438 1 98.06 199 SER B C 1
ATOM 4678 O O . SER B 1 199 ? 12.305 5.957 12.68 1 98.06 199 SER B O 1
ATOM 4680 N N . LYS B 1 200 ? 12.641 4.215 14.141 1 98.06 200 LYS B N 1
ATOM 4681 C CA . LYS B 1 200 ? 11.305 3.629 14.078 1 98.06 200 LYS B CA 1
ATOM 4682 C C . LYS B 1 200 ? 11.023 3.035 12.703 1 98.06 200 LYS B C 1
ATOM 4684 O O . LYS B 1 200 ? 9.867 2.881 12.305 1 98.06 200 LYS B O 1
ATOM 4689 N N . ALA B 1 201 ? 12.078 2.756 11.984 1 97.12 201 ALA B N 1
ATOM 4690 C CA . ALA B 1 201 ? 11.93 2.141 10.672 1 97.12 201 ALA B CA 1
ATOM 4691 C C . ALA B 1 201 ? 11.391 0.72 10.789 1 97.12 201 ALA B C 1
ATOM 4693 O O . ALA B 1 201 ? 10.711 0.232 9.883 1 97.12 201 ALA B O 1
ATOM 4694 N N . SER B 1 202 ? 11.719 0.066 11.852 1 97.62 202 SER B N 1
ATOM 4695 C CA . SER B 1 202 ? 11.312 -1.316 12.086 1 97.62 202 SER B CA 1
ATOM 4696 C C . SER B 1 202 ? 11.445 -1.688 13.562 1 97.62 202 SER B C 1
ATOM 4698 O O . SER B 1 202 ? 11.93 -0.891 14.367 1 97.62 202 SER B O 1
ATOM 4700 N N . CYS B 1 203 ? 10.938 -2.783 13.898 1 97.94 203 CYS B N 1
ATOM 4701 C CA . CYS B 1 203 ? 11.18 -3.379 15.203 1 97.94 203 CYS B CA 1
ATOM 4702 C C . CYS B 1 203 ? 11.523 -4.859 15.078 1 97.94 203 CYS B C 1
ATOM 4704 O O . CYS B 1 203 ? 11.203 -5.488 14.062 1 97.94 203 CYS B O 1
ATOM 4706 N N . THR B 1 204 ? 12.219 -5.355 16 1 98.25 204 THR B N 1
ATOM 4707 C CA . THR B 1 204 ? 12.695 -6.738 15.977 1 98.25 204 THR B CA 1
ATOM 4708 C C . THR B 1 204 ? 12.305 -7.461 17.266 1 98.25 204 THR B C 1
ATOM 4710 O O . THR B 1 204 ? 12.445 -6.914 18.359 1 98.25 204 THR B O 1
ATOM 4713 N N . CYS B 1 205 ? 11.773 -8.633 17.094 1 98.62 205 CYS B N 1
ATOM 4714 C CA . CYS B 1 205 ? 11.438 -9.438 18.266 1 98.62 205 CYS B CA 1
ATOM 4715 C C . CYS B 1 205 ? 12.688 -9.891 19 1 98.62 205 CYS B C 1
ATOM 4717 O O . CYS B 1 205 ? 13.625 -10.398 18.375 1 98.62 205 CYS B O 1
ATOM 4719 N N . THR B 1 206 ? 12.695 -9.789 20.25 1 98.31 206 THR B N 1
ATOM 4720 C CA . THR B 1 206 ? 13.852 -10.164 21.047 1 98.31 206 THR B CA 1
ATOM 4721 C C . THR B 1 206 ? 13.914 -11.68 21.234 1 98.31 206 THR B C 1
ATOM 4723 O O . THR B 1 206 ? 14.945 -12.219 21.625 1 98.31 206 THR B O 1
ATOM 4726 N N . ASN B 1 207 ? 12.812 -12.305 20.969 1 98.25 207 ASN B N 1
ATOM 4727 C CA . ASN B 1 207 ? 12.727 -13.75 21.156 1 98.25 207 ASN B CA 1
ATOM 4728 C C . ASN B 1 207 ? 12.961 -14.5 19.844 1 98.25 207 ASN B C 1
ATOM 4730 O O . ASN B 1 207 ? 13.992 -15.164 19.688 1 98.25 207 ASN B O 1
ATOM 4734 N N . CYS B 1 208 ? 12.18 -14.344 18.844 1 98.12 208 CYS B N 1
ATOM 4735 C CA . CYS B 1 208 ? 12.273 -15.125 17.609 1 98.12 208 CYS B CA 1
ATOM 4736 C C . CYS B 1 208 ? 13.055 -14.375 16.547 1 98.12 208 CYS B C 1
ATOM 4738 O O . CYS B 1 208 ? 13.336 -14.922 15.469 1 98.12 208 CYS B O 1
ATOM 4740 N N . HIS B 1 209 ? 13.297 -13.047 16.625 1 98.06 209 HIS B N 1
ATOM 4741 C CA . HIS B 1 209 ? 14.172 -12.203 15.812 1 98.06 209 HIS B CA 1
ATOM 4742 C C . HIS B 1 209 ? 13.5 -11.812 14.5 1 98.06 209 HIS B C 1
ATOM 4744 O O . HIS B 1 209 ? 14.156 -11.273 13.602 1 98.06 209 HIS B O 1
ATOM 4750 N N . LYS B 1 210 ? 12.211 -12.117 14.453 1 97.75 210 LYS B N 1
ATOM 4751 C CA . LYS B 1 210 ? 11.484 -11.594 13.305 1 97.75 210 LYS B CA 1
ATOM 4752 C C . LYS B 1 210 ? 11.477 -10.07 13.305 1 97.75 210 LYS B C 1
ATOM 4754 O O . LYS B 1 210 ? 11.453 -9.445 14.367 1 97.75 210 LYS B O 1
ATOM 4759 N N . ILE B 1 211 ? 11.547 -9.539 12.102 1 97.75 211 ILE B N 1
ATOM 4760 C CA . ILE B 1 211 ? 11.539 -8.094 11.922 1 97.75 211 ILE B CA 1
ATOM 4761 C C . ILE B 1 211 ? 10.195 -7.641 11.367 1 97.75 211 ILE B C 1
ATOM 4763 O O . ILE B 1 211 ? 9.641 -8.281 10.461 1 97.75 211 ILE B O 1
ATOM 4767 N N . PHE B 1 212 ? 9.609 -6.637 11.93 1 97.69 212 PHE B N 1
ATOM 4768 C CA . PHE B 1 212 ? 8.352 -6.07 11.469 1 97.69 212 PHE B CA 1
ATOM 4769 C C . PHE B 1 212 ? 8.531 -4.617 11.047 1 97.69 212 PHE B C 1
ATOM 4771 O O . PHE B 1 212 ? 9.367 -3.904 11.609 1 97.69 212 PHE B O 1
ATOM 4778 N N . TYR B 1 213 ? 7.812 -4.188 10.086 1 97.44 213 TYR B N 1
ATOM 4779 C CA . TYR B 1 213 ? 7.836 -2.838 9.539 1 97.44 213 TYR B CA 1
ATOM 4780 C C . TYR B 1 213 ? 6.465 -2.182 9.641 1 97.44 213 TYR B C 1
ATOM 4782 O O . TYR B 1 213 ? 5.441 -2.869 9.648 1 97.44 213 TYR B O 1
ATOM 4790 N N . PRO B 1 214 ? 6.438 -0.815 9.711 1 97.19 214 PRO B N 1
ATOM 4791 C CA . PRO B 1 214 ? 5.137 -0.137 9.727 1 97.19 214 PRO B CA 1
ATOM 4792 C C . PRO B 1 214 ? 4.277 -0.48 8.516 1 97.19 214 PRO B C 1
ATOM 4794 O O . PRO B 1 214 ? 4.77 -0.465 7.383 1 97.19 214 PRO B O 1
ATOM 4797 N N . ASN B 1 215 ? 3.037 -0.738 8.789 1 95 215 ASN B N 1
ATOM 4798 C CA . ASN B 1 215 ? 2.086 -1.087 7.742 1 95 215 ASN B CA 1
ATOM 4799 C C . ASN B 1 215 ? 1.646 0.142 6.953 1 95 215 ASN B C 1
ATOM 4801 O O . ASN B 1 215 ? 1.409 1.204 7.531 1 95 215 ASN B O 1
ATOM 4805 N N . ILE B 1 216 ? 1.573 0.023 5.688 1 98.06 216 ILE B N 1
ATOM 4806 C CA . ILE B 1 216 ? 0.963 1.028 4.824 1 98.06 216 ILE B CA 1
ATOM 4807 C C . ILE B 1 216 ? -0.165 0.395 4.012 1 98.06 216 ILE B C 1
ATOM 4809 O O . ILE B 1 216 ? 0.067 -0.537 3.238 1 98.06 216 ILE B O 1
ATOM 4813 N N . SER B 1 217 ? -1.348 0.859 4.137 1 98.12 217 SER B N 1
ATOM 4814 C CA . SER B 1 217 ? -2.498 0.303 3.434 1 98.12 217 SER B CA 1
ATOM 4815 C C . SER B 1 217 ? -2.783 1.074 2.148 1 98.12 217 SER B C 1
ATOM 4817 O O . SER B 1 217 ? -3.133 2.256 2.191 1 98.12 217 SER B O 1
ATOM 4819 N N . PRO B 1 218 ? -2.615 0.44 1.03 1 98.44 218 PRO B N 1
ATOM 4820 C CA . PRO B 1 218 ? -3.045 1.119 -0.194 1 98.44 218 PRO B CA 1
ATOM 4821 C C . PRO B 1 218 ? -4.559 1.321 -0.255 1 98.44 218 PRO B C 1
ATOM 4823 O O . PRO B 1 218 ? -5.32 0.452 0.178 1 98.44 218 PRO B O 1
ATOM 4826 N N . VAL B 1 219 ? -4.965 2.459 -0.741 1 98.5 219 VAL B N 1
ATOM 4827 C CA . VAL B 1 219 ? -6.363 2.852 -0.849 1 98.5 219 VAL B CA 1
ATOM 4828 C C . VAL B 1 219 ? -6.637 3.416 -2.242 1 98.5 219 VAL B C 1
ATOM 4830 O O . VAL B 1 219 ? -5.879 4.254 -2.738 1 98.5 219 VAL B O 1
ATOM 4833 N N . SER B 1 220 ? -7.656 2.908 -2.865 1 98.44 220 SER B N 1
ATOM 4834 C CA . SER B 1 220 ? -8.086 3.52 -4.121 1 98.44 220 SER B CA 1
ATOM 4835 C C . SER B 1 220 ? -9.062 4.664 -3.869 1 98.44 220 SER B C 1
ATOM 4837 O O . SER B 1 220 ? -9.867 4.609 -2.938 1 98.44 220 SER B O 1
ATOM 4839 N N . MET B 1 221 ? -8.938 5.676 -4.574 1 98.56 221 MET B N 1
ATOM 4840 C CA . MET B 1 221 ? -9.867 6.805 -4.59 1 98.56 221 MET B CA 1
ATOM 4841 C C . MET B 1 221 ? -10.344 7.098 -6.008 1 98.56 221 MET B C 1
ATOM 4843 O O . MET B 1 221 ? -9.531 7.242 -6.922 1 98.56 221 MET B O 1
ATOM 4847 N N . VAL B 1 222 ? -11.672 7.262 -6.242 1 98.5 222 VAL B N 1
ATOM 4848 C CA . VAL B 1 222 ? -12.188 7.316 -7.605 1 98.5 222 VAL B CA 1
ATOM 4849 C C . VAL B 1 222 ? -13.117 8.516 -7.758 1 98.5 222 VAL B C 1
ATOM 4851 O O . VAL B 1 222 ? -14.07 8.68 -6.984 1 98.5 222 VAL B O 1
ATOM 4854 N N . ILE B 1 223 ? -12.836 9.344 -8.672 1 98.69 223 ILE B N 1
ATOM 4855 C CA . ILE B 1 223 ? -13.828 10.32 -9.109 1 98.69 223 ILE B CA 1
ATOM 4856 C C . ILE B 1 223 ? -14.625 9.758 -10.289 1 98.69 223 ILE B C 1
ATOM 4858 O O . ILE B 1 223 ? -14.047 9.273 -11.266 1 98.69 223 ILE B O 1
ATOM 4862 N N . ILE B 1 224 ? -15.859 9.773 -10.219 1 98.62 224 ILE B N 1
ATOM 4863 C CA . ILE B 1 224 ? -16.75 9.188 -11.211 1 98.62 224 ILE B CA 1
ATOM 4864 C C . ILE B 1 224 ? -17.391 10.289 -12.055 1 98.62 224 ILE B C 1
ATOM 4866 O O . ILE B 1 224 ? -17.953 11.242 -11.516 1 98.62 224 ILE B O 1
ATOM 4870 N N . ARG B 1 225 ? -17.297 10.172 -13.312 1 98.25 225 ARG B N 1
ATOM 4871 C CA . ARG B 1 225 ? -17.875 11.156 -14.227 1 98.25 225 ARG B CA 1
ATOM 4872 C C . ARG B 1 225 ? -18.844 10.492 -15.195 1 98.25 225 ARG B C 1
ATOM 4874 O O . ARG B 1 225 ? -18.812 9.281 -15.391 1 98.25 225 ARG B O 1
ATOM 4881 N N . ASP B 1 226 ? -19.719 11.227 -15.758 1 96.81 226 ASP B N 1
ATOM 4882 C CA . ASP B 1 226 ? -20.578 10.711 -16.812 1 96.81 226 ASP B CA 1
ATOM 4883 C C . ASP B 1 226 ? -19.844 10.695 -18.156 1 96.81 226 ASP B C 1
ATOM 4885 O O . ASP B 1 226 ? -18.812 11.352 -18.328 1 96.81 226 ASP B O 1
ATOM 4889 N N . PRO B 1 227 ? -20.359 10.023 -19.125 1 95.25 227 PRO B N 1
ATOM 4890 C CA . PRO B 1 227 ? -19.688 9.891 -20.422 1 95.25 227 PRO B CA 1
ATOM 4891 C C . PRO B 1 227 ? -19.469 11.234 -21.109 1 95.25 227 PRO B C 1
ATOM 4893 O O . PRO B 1 227 ? -18.516 11.391 -21.875 1 95.25 227 PRO B O 1
ATOM 4896 N N . THR B 1 228 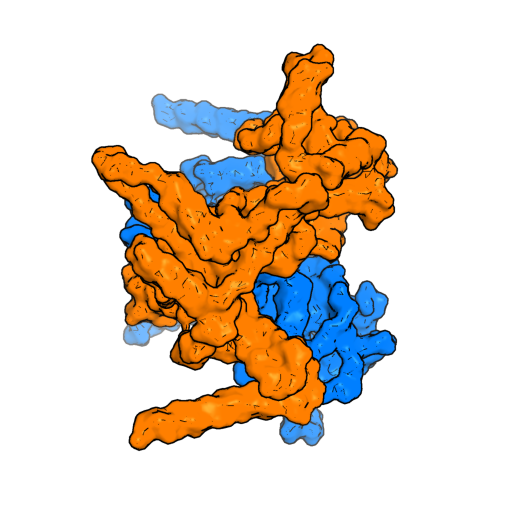? -20.281 12.219 -20.875 1 95.62 228 THR B N 1
ATOM 4897 C CA . THR B 1 228 ? -20.156 13.523 -21.531 1 95.62 228 THR B CA 1
ATOM 4898 C C . THR B 1 228 ? -19.141 14.391 -20.797 1 95.62 228 THR B C 1
ATOM 4900 O O . THR B 1 228 ? -18.766 15.453 -21.281 1 95.62 228 THR B O 1
ATOM 4903 N N . ASN B 1 229 ? -18.766 13.914 -19.578 1 96.69 229 ASN B N 1
ATOM 4904 C CA . ASN B 1 229 ? -17.828 14.625 -18.703 1 96.69 229 ASN B CA 1
ATOM 4905 C C . ASN B 1 229 ? -18.406 15.969 -18.25 1 96.69 229 ASN B C 1
ATOM 4907 O O . ASN B 1 229 ? -17.656 16.938 -18.062 1 96.69 229 ASN B O 1
ATOM 4911 N N . GLN B 1 230 ? -19.688 16.094 -18.125 1 96.88 230 GLN B N 1
ATOM 4912 C CA . GLN B 1 230 ? -20.344 17.328 -17.688 1 96.88 230 GLN B CA 1
ATOM 4913 C C . GLN B 1 230 ? -20.812 17.234 -16.25 1 96.88 230 GLN B C 1
ATOM 4915 O O . GLN B 1 230 ? -21.109 18.234 -15.609 1 96.88 230 GLN B O 1
ATOM 4920 N N . TYR B 1 231 ? -20.891 15.992 -15.766 1 97.88 231 TYR B N 1
ATOM 4921 C CA . TYR B 1 231 ? -21.328 15.734 -14.398 1 97.88 231 TYR B CA 1
ATOM 4922 C C . TYR B 1 231 ? -20.375 14.789 -13.688 1 97.88 231 TYR B C 1
ATOM 4924 O O . TYR B 1 231 ? -19.75 13.93 -14.32 1 97.88 231 TYR B O 1
ATOM 4932 N N . CYS B 1 232 ? -20.234 14.961 -12.477 1 98 232 CYS B N 1
ATOM 4933 C CA . CYS B 1 232 ? -19.5 13.992 -11.664 1 98 232 CYS B CA 1
ATOM 4934 C C . CYS B 1 232 ? -20.344 13.523 -10.484 1 98 232 CYS B C 1
ATOM 4936 O O . CYS B 1 232 ? -21.203 14.266 -10 1 98 232 CYS B O 1
ATOM 4938 N N . LEU B 1 233 ? -20.219 12.297 -10.133 1 98.38 233 LEU B N 1
ATOM 4939 C CA . LEU B 1 233 ? -20.891 11.688 -9 1 98.38 233 LEU B CA 1
ATOM 4940 C C . LEU B 1 233 ? -20.047 11.789 -7.734 1 98.38 233 LEU B C 1
ATOM 4942 O O . LEU B 1 233 ? -18.938 11.258 -7.684 1 98.38 233 LEU B O 1
ATOM 4946 N N . LEU B 1 234 ? -20.484 12.539 -6.715 1 98.25 234 LEU B N 1
ATOM 4947 C CA . LEU B 1 234 ? -19.797 12.688 -5.434 1 98.25 234 LEU B CA 1
ATOM 4948 C C . LEU B 1 234 ? -20.641 12.102 -4.301 1 98.25 234 LEU B C 1
ATOM 4950 O O . LEU B 1 234 ? -21.844 11.898 -4.457 1 98.25 234 LEU B O 1
ATOM 4954 N N . VAL B 1 235 ? -19.922 11.82 -3.242 1 97.62 235 VAL B N 1
ATOM 4955 C CA . VAL B 1 235 ? -20.625 11.125 -2.166 1 97.62 235 VAL B CA 1
ATOM 4956 C C . VAL B 1 235 ? -20.359 11.836 -0.838 1 97.62 235 VAL B C 1
ATOM 4958 O O . VAL B 1 235 ? -19.438 12.633 -0.725 1 97.62 235 VAL B O 1
ATOM 4961 N N . ARG B 1 236 ? -21.203 11.594 0.107 1 95.25 236 ARG B N 1
ATOM 4962 C CA . ARG B 1 236 ? -21.031 11.961 1.51 1 95.25 236 ARG B CA 1
ATOM 4963 C C . ARG B 1 236 ? -21.141 10.734 2.41 1 95.25 236 ARG B C 1
ATOM 4965 O O . ARG B 1 236 ? -22.109 9.984 2.34 1 95.25 236 ARG B O 1
ATOM 4972 N N . HIS B 1 237 ? -20.062 10.469 3.162 1 90.75 237 HIS B N 1
ATOM 4973 C CA . HIS B 1 237 ? -20.062 9.336 4.074 1 90.75 237 HIS B CA 1
ATOM 4974 C C . HIS B 1 237 ? -20.922 9.602 5.305 1 90.75 237 HIS B C 1
ATOM 4976 O O . HIS B 1 237 ? -21.188 10.758 5.633 1 90.75 237 HIS B O 1
ATOM 4982 N N . LEU B 1 238 ? -21.047 8.438 6.055 1 83.56 238 LEU B N 1
ATOM 4983 C CA . LEU B 1 238 ? -21.766 8.539 7.32 1 83.56 238 LEU B CA 1
ATOM 4984 C C . LEU B 1 238 ? -20.938 9.289 8.359 1 83.56 238 LEU B C 1
ATOM 4986 O O . LEU B 1 238 ? -19.719 9.133 8.406 1 83.56 238 LEU B O 1
ATOM 4990 N N . ASN B 1 239 ? -21.234 10.383 8.852 1 79.31 239 ASN B N 1
ATOM 4991 C CA . ASN B 1 239 ? -20.625 11.141 9.938 1 79.31 239 ASN B CA 1
ATOM 4992 C C . ASN B 1 239 ? -19.672 12.203 9.414 1 79.31 239 ASN B C 1
ATOM 4994 O O . ASN B 1 239 ? -18.844 12.742 10.164 1 79.31 239 ASN B O 1
ATOM 4998 N N . SER B 1 240 ? -19.75 12.266 8.156 1 84.56 240 SER B N 1
ATOM 4999 C CA . SER B 1 240 ? -18.953 13.359 7.602 1 84.56 240 SER B CA 1
ATOM 5000 C C . SER B 1 240 ? -19.625 14.703 7.809 1 84.56 240 SER B C 1
ATOM 5002 O O . SER B 1 240 ? -20.781 14.766 8.258 1 84.56 240 SER B O 1
ATOM 5004 N N . VAL B 1 241 ? -18.891 15.711 7.594 1 85.31 241 VAL B N 1
ATOM 5005 C CA . VAL B 1 241 ? -19.422 17.062 7.707 1 85.31 241 VAL B CA 1
ATOM 5006 C C . VAL B 1 241 ? -20.516 17.281 6.66 1 85.31 241 VAL B C 1
ATOM 5008 O O . VAL B 1 241 ? -20.297 17.062 5.465 1 85.31 241 VAL B O 1
ATOM 5011 N N . LYS B 1 242 ? -21.625 17.688 7.164 1 87.12 242 LYS B N 1
ATOM 5012 C CA . LYS B 1 242 ? -22.719 17.938 6.234 1 87.12 242 LYS B CA 1
ATOM 5013 C C . LYS B 1 242 ? -22.359 19.031 5.238 1 87.12 242 LYS B C 1
ATOM 5015 O O . LYS B 1 242 ? -21.703 20.016 5.602 1 87.12 242 LYS B O 1
ATOM 5020 N N . GLY B 1 243 ? -22.734 18.875 4.027 1 91.38 243 GLY B N 1
ATOM 5021 C CA . GLY B 1 243 ? -22.516 19.875 2.998 1 91.38 243 GLY B CA 1
ATOM 5022 C C . GLY B 1 243 ? -21.188 19.703 2.268 1 91.38 243 GLY B C 1
ATOM 5023 O O . GLY B 1 243 ? -20.906 20.422 1.304 1 91.38 243 GLY B O 1
ATOM 5024 N N . VAL B 1 244 ? -20.422 18.781 2.721 1 95.25 244 VAL B N 1
ATOM 5025 C CA . VAL B 1 244 ? -19.141 18.516 2.064 1 95.25 244 VAL B CA 1
ATOM 5026 C C . VAL B 1 244 ? -19.219 17.172 1.33 1 95.25 244 VAL B C 1
ATOM 5028 O O . VAL B 1 244 ? -19.406 16.125 1.953 1 95.25 244 VAL B O 1
ATOM 5031 N N . PHE B 1 245 ? -19.094 17.172 0.043 1 97.38 245 PHE B N 1
ATOM 5032 C CA . PHE B 1 245 ? -19.078 15.961 -0.764 1 97.38 245 PHE B CA 1
ATOM 5033 C C . PHE B 1 245 ? -17.672 15.617 -1.204 1 97.38 245 PHE B C 1
ATOM 5035 O O . PHE B 1 245 ? -16.828 16.5 -1.395 1 97.38 245 PHE B O 1
ATOM 5042 N N . THR B 1 246 ? -17.406 14.383 -1.298 1 97.81 246 THR B N 1
ATOM 5043 C CA . THR B 1 246 ? -16.094 13.867 -1.65 1 97.81 246 THR B CA 1
ATOM 5044 C C . THR B 1 246 ? -16.219 12.711 -2.639 1 97.81 246 THR B C 1
ATOM 5046 O O . THR B 1 246 ? -17.25 12.547 -3.289 1 97.81 246 THR B O 1
ATOM 5049 N N . THR B 1 247 ? -15.117 11.969 -2.852 1 98.06 247 THR B N 1
ATOM 5050 C CA . THR B 1 247 ? -15.062 10.867 -3.805 1 98.06 247 THR B CA 1
ATOM 5051 C C . THR B 1 247 ? -15.164 9.523 -3.086 1 98.06 247 THR B C 1
ATOM 5053 O O . THR B 1 247 ? -15.164 9.477 -1.854 1 98.06 247 THR B O 1
ATOM 5056 N N . VAL B 1 248 ? -15.312 8.469 -3.885 1 97.75 248 VAL B N 1
ATOM 5057 C CA . VAL B 1 248 ? -15.375 7.109 -3.352 1 97.75 248 VAL B CA 1
ATOM 5058 C C . VAL B 1 248 ? -13.961 6.594 -3.096 1 97.75 248 VAL B C 1
ATOM 5060 O O . VAL B 1 248 ? -13.055 6.816 -3.904 1 97.75 248 VAL B O 1
ATOM 5063 N N . ALA B 1 249 ? -13.758 6.004 -1.979 1 97.25 249 ALA B N 1
ATOM 5064 C CA . ALA B 1 249 ? -12.445 5.449 -1.648 1 97.25 249 ALA B CA 1
ATOM 5065 C C . ALA B 1 249 ? -12.586 4.176 -0.816 1 97.25 249 ALA B C 1
ATOM 5067 O O . ALA B 1 249 ? -13.609 3.965 -0.162 1 97.25 249 ALA B O 1
ATOM 5068 N N . GLY B 1 250 ? -11.547 3.33 -0.86 1 97.19 250 GLY B N 1
ATOM 5069 C CA . GLY B 1 250 ? -11.547 2.123 -0.05 1 97.19 250 GLY B CA 1
ATOM 5070 C C . GLY B 1 250 ? -10.219 1.389 -0.077 1 97.19 250 GLY B C 1
ATOM 5071 O O . GLY B 1 250 ? -9.398 1.608 -0.972 1 97.19 250 GLY B O 1
ATOM 5072 N N . PHE B 1 251 ? -10.094 0.468 0.811 1 97.94 251 PHE B N 1
ATOM 5073 C CA . PHE B 1 251 ? -8.836 -0.246 1.005 1 97.94 251 PHE B CA 1
ATOM 5074 C C . PHE B 1 251 ? -8.688 -1.367 -0.018 1 97.94 251 PHE B C 1
ATOM 5076 O O . PHE B 1 251 ? -9.672 -2.021 -0.376 1 97.94 251 PHE B O 1
ATOM 5083 N N . VAL B 1 252 ? -7.449 -1.577 -0.384 1 98.31 252 VAL B N 1
ATOM 5084 C CA . VAL B 1 252 ? -7.121 -2.703 -1.255 1 98.31 252 VAL B CA 1
ATOM 5085 C C . VAL B 1 252 ? -7.105 -3.996 -0.444 1 98.31 252 VAL B C 1
ATOM 5087 O O . VAL B 1 252 ? -6.59 -4.027 0.677 1 98.31 252 VAL B O 1
ATOM 5090 N N . ASN B 1 253 ? -7.672 -5.078 -1.006 1 97.56 253 ASN B N 1
ATOM 5091 C CA . ASN B 1 253 ? -7.578 -6.41 -0.417 1 97.56 253 ASN B CA 1
ATOM 5092 C C . ASN B 1 253 ? -6.355 -7.164 -0.927 1 97.56 253 ASN B C 1
ATOM 5094 O O . ASN B 1 253 ? -5.848 -6.875 -2.012 1 97.56 253 ASN B O 1
ATOM 5098 N N . PRO B 1 254 ? -5.918 -8.164 -0.159 1 97.69 254 PRO B N 1
ATOM 5099 C CA . PRO B 1 254 ? -4.82 -8.992 -0.664 1 97.69 254 PRO B CA 1
ATOM 5100 C C . PRO B 1 254 ? -5.121 -9.602 -2.033 1 97.69 254 PRO B C 1
ATOM 5102 O O . PRO B 1 254 ? -6.242 -10.055 -2.277 1 97.69 254 PRO B O 1
ATOM 5105 N N . GLY B 1 255 ? -4.098 -9.539 -2.9 1 97.75 255 GLY B N 1
ATOM 5106 C CA . GLY B 1 255 ? -4.234 -10.156 -4.211 1 97.75 255 GLY B CA 1
ATOM 5107 C C . GLY B 1 255 ? -5.035 -9.312 -5.184 1 97.75 255 GLY B C 1
ATOM 5108 O O . GLY B 1 255 ? -5.277 -9.734 -6.32 1 97.75 255 GLY B O 1
ATOM 5109 N N . GLU B 1 256 ? -5.406 -8.172 -4.789 1 97.31 256 GLU B N 1
ATOM 5110 C CA . GLU B 1 256 ? -6.211 -7.27 -5.605 1 97.31 256 GLU B CA 1
ATOM 5111 C C . GLU B 1 256 ? -5.355 -6.16 -6.211 1 97.31 256 GLU B C 1
ATOM 5113 O O . GLU B 1 256 ? -4.512 -5.578 -5.527 1 97.31 256 GLU B O 1
ATOM 5118 N N . THR B 1 257 ? -5.5 -5.91 -7.523 1 97.75 257 THR B N 1
ATOM 5119 C CA . THR B 1 257 ? -4.883 -4.711 -8.086 1 97.75 257 THR B CA 1
ATOM 5120 C C . THR B 1 257 ? -5.605 -3.455 -7.605 1 97.75 257 THR B C 1
ATOM 5122 O O . THR B 1 257 ? -6.75 -3.527 -7.156 1 97.75 257 THR B O 1
ATOM 5125 N N . ILE B 1 258 ? -4.973 -2.361 -7.703 1 98 258 ILE B N 1
ATOM 5126 C CA . ILE B 1 258 ? -5.582 -1.112 -7.262 1 98 258 ILE B CA 1
ATOM 5127 C C . ILE B 1 258 ? -6.793 -0.79 -8.133 1 98 258 ILE B C 1
ATOM 5129 O O . ILE B 1 258 ? -7.781 -0.231 -7.656 1 98 258 ILE B O 1
ATOM 5133 N N . LYS B 1 259 ? -6.688 -1.111 -9.414 1 97.69 259 LYS B N 1
ATOM 5134 C CA . LYS B 1 259 ? -7.797 -0.892 -10.336 1 97.69 259 LYS B CA 1
ATOM 5135 C C . LYS B 1 259 ? -9 -1.751 -9.969 1 97.69 259 LYS B C 1
ATOM 5137 O O . LYS B 1 259 ? -10.141 -1.271 -9.977 1 97.69 259 LYS B O 1
ATOM 5142 N N . GLU B 1 260 ? -8.75 -3.014 -9.688 1 97.62 260 GLU B N 1
ATOM 5143 C CA . GLU B 1 260 ? -9.82 -3.891 -9.219 1 97.62 260 GLU B CA 1
ATOM 5144 C C . GLU B 1 260 ? -10.445 -3.363 -7.938 1 97.62 260 GLU B C 1
ATOM 5146 O O . GLU B 1 260 ? -11.664 -3.445 -7.754 1 97.62 260 GLU B O 1
ATOM 5151 N N . CYS B 1 261 ? -9.648 -2.859 -7.062 1 98.44 261 CYS B N 1
ATOM 5152 C CA . CYS B 1 261 ? -10.141 -2.262 -5.828 1 98.44 261 CYS B CA 1
ATOM 5153 C C . CYS B 1 261 ? -11.086 -1.105 -6.121 1 98.44 261 CYS B C 1
ATOM 5155 O O . CYS B 1 261 ? -12.172 -1.02 -5.539 1 98.44 261 CYS B O 1
ATOM 5157 N N . ALA B 1 262 ? -10.625 -0.243 -7.012 1 98.44 262 ALA B N 1
ATOM 5158 C CA . ALA B 1 262 ? -11.445 0.904 -7.387 1 98.44 262 ALA B CA 1
ATOM 5159 C C . ALA B 1 262 ? -12.82 0.456 -7.887 1 98.44 262 ALA B C 1
ATOM 5161 O O . ALA B 1 262 ? -13.844 0.981 -7.453 1 98.44 262 ALA B O 1
ATOM 5162 N N . LYS B 1 263 ? -12.82 -0.517 -8.742 1 97.94 263 LYS B N 1
ATOM 5163 C CA . LYS B 1 263 ? -14.07 -1.054 -9.281 1 97.94 263 LYS B CA 1
ATOM 5164 C C . LYS B 1 263 ? -14.93 -1.659 -8.172 1 97.94 263 LYS B C 1
ATOM 5166 O O . LYS B 1 263 ? -16.141 -1.429 -8.125 1 97.94 263 LYS B O 1
ATOM 5171 N N . ARG B 1 264 ? -14.289 -2.398 -7.336 1 97.94 264 ARG B N 1
ATOM 5172 C CA . ARG B 1 264 ? -14.992 -3.078 -6.254 1 97.94 264 ARG B CA 1
ATOM 5173 C C . ARG B 1 264 ? -15.641 -2.076 -5.305 1 97.94 264 ARG B C 1
ATOM 5175 O O . ARG B 1 264 ? -16.797 -2.227 -4.926 1 97.94 264 ARG B O 1
ATOM 5182 N N . GLU B 1 265 ? -14.875 -1.038 -4.898 1 97.88 265 GLU B N 1
ATOM 5183 C CA . GLU B 1 265 ? -15.375 -0.061 -3.936 1 97.88 265 GLU B CA 1
ATOM 5184 C C . GLU B 1 265 ? -16.578 0.698 -4.488 1 97.88 265 GLU B C 1
ATOM 5186 O O . GLU B 1 265 ? -17.516 1.014 -3.752 1 97.88 265 GLU B O 1
ATOM 5191 N N . VAL B 1 266 ? -16.562 1.025 -5.762 1 98.12 266 VAL B N 1
ATOM 5192 C CA . VAL B 1 266 ? -17.688 1.695 -6.395 1 98.12 266 VAL B CA 1
ATOM 5193 C C . VAL B 1 266 ? -18.906 0.78 -6.367 1 98.12 266 VAL B C 1
ATOM 5195 O O . VAL B 1 266 ? -20.016 1.221 -6.043 1 98.12 266 VAL B O 1
ATOM 5198 N N . ALA B 1 267 ? -18.719 -0.489 -6.707 1 97.88 267 ALA B N 1
ATOM 5199 C CA . ALA B 1 267 ? -19.797 -1.462 -6.676 1 97.88 267 ALA B CA 1
ATOM 5200 C C . ALA B 1 267 ? -20.344 -1.639 -5.258 1 97.88 267 ALA B C 1
ATOM 5202 O O . ALA B 1 267 ? -21.562 -1.704 -5.051 1 97.88 267 ALA B O 1
ATOM 5203 N N . GLU B 1 268 ? -19.438 -1.688 -4.301 1 97.06 268 GLU B N 1
ATOM 5204 C CA . GLU B 1 268 ? -19.828 -1.89 -2.91 1 97.06 268 GLU B CA 1
ATOM 5205 C C . GLU B 1 268 ? -20.625 -0.699 -2.379 1 97.06 268 GLU B C 1
ATOM 5207 O O . GLU B 1 268 ? -21.703 -0.869 -1.817 1 97.06 268 GLU B O 1
ATOM 5212 N N . GLU B 1 269 ? -20.109 0.489 -2.576 1 97 269 GLU B N 1
ATOM 5213 C CA . GLU B 1 269 ? -20.641 1.671 -1.899 1 97 269 GLU B CA 1
ATOM 5214 C C . GLU B 1 269 ? -21.828 2.248 -2.65 1 97 269 GLU B C 1
ATOM 5216 O O . GLU B 1 269 ? -22.734 2.82 -2.039 1 97 269 GLU B O 1
ATOM 5221 N N . LEU B 1 270 ? -21.844 2.088 -4.027 1 97.38 270 LEU B N 1
ATOM 5222 C CA . LEU B 1 270 ? -22.844 2.799 -4.816 1 97.38 270 LEU B CA 1
ATOM 5223 C C . LEU B 1 270 ? -23.75 1.819 -5.543 1 97.38 270 LEU B C 1
ATOM 5225 O O . LEU B 1 270 ? -24.75 2.225 -6.137 1 97.38 270 LEU B O 1
ATOM 5229 N N . GLY B 1 271 ? -23.422 0.521 -5.594 1 96.88 271 GLY B N 1
ATOM 5230 C CA . GLY B 1 271 ? -24.25 -0.501 -6.215 1 96.88 271 GLY B CA 1
ATOM 5231 C C . GLY B 1 271 ? -24.25 -0.427 -7.73 1 96.88 271 GLY B C 1
ATOM 5232 O O . GLY B 1 271 ? -25.25 -0.76 -8.367 1 96.88 271 GLY B O 1
ATOM 5233 N N . ILE B 1 272 ? -23.172 0.099 -8.289 1 96.31 272 ILE B N 1
ATOM 5234 C CA . ILE B 1 272 ? -23.094 0.238 -9.734 1 96.31 272 ILE B CA 1
ATOM 5235 C C . ILE B 1 272 ? -21.719 -0.205 -10.227 1 96.31 272 ILE B C 1
ATOM 5237 O O . ILE B 1 272 ? -20.781 -0.311 -9.438 1 96.31 272 ILE B O 1
ATOM 5241 N N . GLU B 1 273 ? -21.641 -0.471 -11.523 1 95.94 273 GLU B N 1
ATOM 5242 C CA . GLU B 1 273 ? -20.375 -0.774 -12.18 1 95.94 273 GLU B CA 1
ATOM 5243 C C . GLU B 1 273 ? -19.797 0.457 -12.883 1 95.94 273 GLU B C 1
ATOM 5245 O O . GLU B 1 273 ? -20.547 1.214 -13.508 1 95.94 273 GLU B O 1
ATOM 5250 N N . CYS B 1 274 ? -18.547 0.695 -12.68 1 96.12 274 CYS B N 1
ATOM 5251 C CA . CYS B 1 274 ? -17.906 1.786 -13.406 1 96.12 274 CYS B CA 1
ATOM 5252 C C . CYS B 1 274 ? -17 1.251 -14.5 1 96.12 274 CYS B C 1
ATOM 5254 O O . CYS B 1 274 ? -16.641 0.071 -14.5 1 96.12 274 CYS B O 1
ATOM 5256 N N . HIS B 1 275 ? -16.703 2.133 -15.43 1 95.56 275 HIS B N 1
ATOM 5257 C CA . HIS B 1 275 ? -15.93 1.761 -16.609 1 95.56 275 HIS B CA 1
ATOM 5258 C C . HIS B 1 275 ? -14.836 2.781 -16.906 1 95.56 275 HIS B C 1
ATOM 5260 O O . HIS B 1 275 ? -14.758 3.814 -16.234 1 95.56 275 HIS B O 1
ATOM 5266 N N . ASN B 1 276 ? -13.922 2.385 -17.797 1 96 276 ASN B N 1
ATOM 5267 C CA . ASN B 1 276 ? -12.867 3.268 -18.281 1 96 276 ASN B CA 1
ATOM 5268 C C . ASN B 1 276 ? -12.047 3.834 -17.125 1 96 276 ASN B C 1
ATOM 5270 O O . ASN B 1 276 ? -11.859 5.047 -17.016 1 96 276 ASN B O 1
ATOM 5274 N N . LEU B 1 277 ? -11.664 3.016 -16.297 1 97.31 277 LEU B N 1
ATOM 5275 C CA . LEU B 1 277 ? -10.852 3.451 -15.156 1 97.31 277 LEU B CA 1
ATOM 5276 C C . LEU B 1 277 ? -9.469 3.885 -15.617 1 97.31 277 LEU B C 1
ATOM 5278 O O . LEU B 1 277 ? -8.805 3.172 -16.375 1 97.31 277 LEU B O 1
ATOM 5282 N N . LYS B 1 278 ? -9.086 5.012 -15.188 1 96.5 278 LYS B N 1
ATOM 5283 C CA . LYS B 1 278 ? -7.762 5.551 -15.5 1 96.5 278 LYS B CA 1
ATOM 5284 C C . LYS B 1 278 ? -7.031 5.98 -14.234 1 96.5 278 LYS B C 1
ATOM 5286 O O . LYS B 1 278 ? -7.574 6.738 -13.422 1 96.5 278 LYS B O 1
ATOM 5291 N N . LEU B 1 279 ? -5.863 5.465 -14.156 1 97.5 279 LEU B N 1
ATOM 5292 C CA . LEU B 1 279 ? -5.004 5.855 -13.039 1 97.5 279 LEU B CA 1
ATOM 5293 C C . LEU B 1 279 ? -4.508 7.285 -13.211 1 97.5 279 LEU B C 1
ATOM 5295 O O . LEU B 1 279 ? -4.105 7.68 -14.312 1 97.5 279 LEU B O 1
ATOM 5299 N N . ILE B 1 280 ? -4.621 8.094 -12.164 1 97 280 ILE B N 1
ATOM 5300 C CA . ILE B 1 280 ? -4.145 9.477 -12.188 1 97 280 ILE B CA 1
ATOM 5301 C C . ILE B 1 280 ? -2.793 9.562 -11.477 1 97 280 ILE B C 1
ATOM 5303 O O . ILE B 1 280 ? -2.598 8.961 -10.422 1 97 280 ILE B O 1
ATOM 5307 N N . ASP B 1 281 ? -1.857 10.281 -12.07 1 95.69 281 ASP B N 1
ATOM 5308 C CA . ASP B 1 281 ? -0.498 10.391 -11.547 1 95.69 281 ASP B CA 1
ATOM 5309 C C . ASP B 1 281 ? -0.448 11.312 -10.328 1 95.69 281 ASP B C 1
ATOM 5311 O O . ASP B 1 281 ? 0.051 12.438 -10.414 1 95.69 281 ASP B O 1
ATOM 5315 N N . ASP B 1 282 ? -0.953 10.875 -9.266 1 94.88 282 ASP B N 1
ATOM 5316 C CA . ASP B 1 282 ? -0.995 11.531 -7.961 1 94.88 282 ASP B CA 1
ATOM 5317 C C . ASP B 1 282 ? -1.065 10.5 -6.832 1 94.88 282 ASP B C 1
ATOM 5319 O O . ASP B 1 282 ? -1.19 9.305 -7.086 1 94.88 282 ASP B O 1
ATOM 5323 N N . CYS B 1 283 ? -0.773 10.836 -5.672 1 96.88 283 CYS B N 1
ATOM 5324 C CA . CYS B 1 283 ? -0.841 9.961 -4.504 1 96.88 283 CYS B CA 1
ATOM 5325 C C . CYS B 1 283 ? -0.691 10.766 -3.217 1 96.88 283 CYS B C 1
ATOM 5327 O O . CYS B 1 283 ? -0.137 11.867 -3.229 1 96.88 283 CYS B O 1
ATOM 5329 N N . GLN B 1 284 ? -1.208 10.273 -2.135 1 98 284 GLN B N 1
ATOM 5330 C CA . GLN B 1 284 ? -1.105 11.016 -0.882 1 98 284 GLN B CA 1
ATOM 5331 C C . GLN B 1 284 ? -1.018 10.062 0.311 1 98 284 GLN B C 1
ATOM 5333 O O . GLN B 1 284 ? -1.882 9.203 0.493 1 98 284 GLN B O 1
ATOM 5338 N N . PRO B 1 285 ? 0.024 10.195 1.122 1 98.44 285 PRO B N 1
ATOM 5339 C CA . PRO B 1 285 ? -0.007 9.539 2.43 1 98.44 285 PRO B CA 1
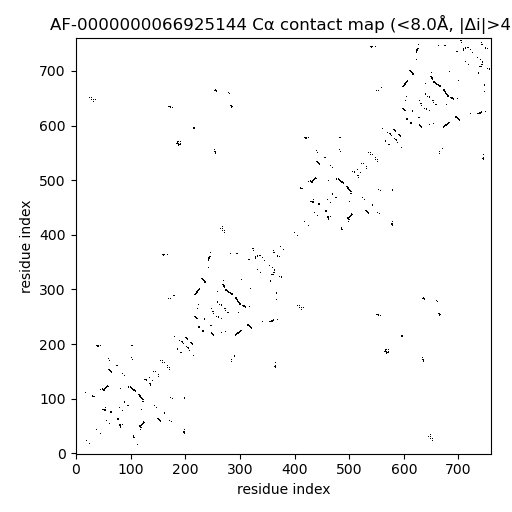ATOM 5340 C C . PRO B 1 285 ? -1.081 10.109 3.354 1 98.44 285 PRO B C 1
ATOM 5342 O O . PRO B 1 285 ? -1.28 11.328 3.396 1 98.44 285 PRO B O 1
ATOM 5345 N N . TRP B 1 286 ? -1.821 9.281 4.012 1 97.81 286 TRP B N 1
ATOM 5346 C CA . TRP B 1 286 ? -2.895 9.695 4.906 1 97.81 286 TRP B CA 1
ATOM 5347 C C . TRP B 1 286 ? -2.842 8.93 6.219 1 97.81 286 TRP B C 1
ATOM 5349 O O . TRP B 1 286 ? -2.938 7.695 6.227 1 97.81 286 TRP B O 1
ATOM 5359 N N . PRO B 1 287 ? -2.713 9.578 7.344 1 97.44 287 PRO B N 1
ATOM 5360 C CA . PRO B 1 287 ? -2.414 8.898 8.609 1 97.44 287 PRO B CA 1
ATOM 5361 C C . PRO B 1 287 ? -3.648 8.727 9.492 1 97.44 287 PRO B C 1
ATOM 5363 O O . PRO B 1 287 ? -3.523 8.422 10.68 1 97.44 287 PRO B O 1
ATOM 5366 N N . ILE B 1 288 ? -4.895 8.969 9.047 1 93.06 288 ILE B N 1
ATOM 5367 C CA . ILE B 1 288 ? -6.105 8.883 9.859 1 93.06 288 ILE B CA 1
ATOM 5368 C C . ILE B 1 288 ? -7.098 7.926 9.195 1 93.06 288 ILE B C 1
ATOM 5370 O O . ILE B 1 288 ? -7.586 8.195 8.102 1 93.06 288 ILE B O 1
ATOM 5374 N N . PRO B 1 289 ? -7.434 6.902 9.914 1 89.44 289 PRO B N 1
ATOM 5375 C CA . PRO B 1 289 ? -7.07 6.582 11.297 1 89.44 289 PRO B CA 1
ATOM 5376 C C . PRO B 1 289 ? -5.684 5.953 11.406 1 89.44 289 PRO B C 1
ATOM 5378 O O . PRO B 1 289 ? -5.055 6.02 12.469 1 89.44 289 PRO B O 1
ATOM 5381 N N . ASP B 1 290 ? -5.316 5.238 10.352 1 92 290 ASP B N 1
ATOM 5382 C CA . ASP B 1 290 ? -4.012 4.586 10.375 1 92 290 ASP B CA 1
ATOM 5383 C C . ASP B 1 290 ? -3.139 5.055 9.219 1 92 290 ASP B C 1
ATOM 5385 O O . ASP B 1 290 ? -3.215 6.215 8.805 1 92 290 ASP B O 1
ATOM 5389 N N . ASN B 1 291 ? -2.275 4.289 8.797 1 96.69 291 ASN B N 1
ATOM 5390 C CA . ASN B 1 291 ? -1.314 4.609 7.75 1 96.69 291 ASN B CA 1
ATOM 5391 C C . ASN B 1 291 ? -1.781 4.102 6.391 1 96.69 291 ASN B C 1
ATOM 5393 O O . ASN B 1 291 ? -1.727 2.898 6.117 1 96.69 291 ASN B O 1
ATOM 5397 N N . SER B 1 292 ? -2.23 5.074 5.551 1 97.88 292 SER B N 1
ATOM 5398 C CA . SER B 1 292 ? -2.723 4.691 4.23 1 97.88 292 SER B CA 1
ATOM 5399 C C . SER B 1 292 ? -1.991 5.445 3.127 1 97.88 292 SER B C 1
ATOM 5401 O O . SER B 1 292 ? -1.338 6.457 3.389 1 97.88 292 SER B O 1
ATOM 5403 N N . LEU B 1 293 ? -2.014 4.895 2.014 1 98.62 293 LEU B N 1
ATOM 5404 C CA . LEU B 1 293 ? -1.547 5.527 0.783 1 98.62 293 LEU B CA 1
ATOM 5405 C C . LEU B 1 293 ? -2.668 5.598 -0.25 1 98.62 293 LEU B C 1
ATOM 5407 O O . LEU B 1 293 ? -3.096 4.57 -0.779 1 98.62 293 LEU B O 1
ATOM 5411 N N . LEU B 1 294 ? -3.166 6.809 -0.531 1 98.62 294 LEU B N 1
ATOM 5412 C CA . LEU B 1 294 ? -4.289 7.023 -1.438 1 98.62 294 LEU B CA 1
ATOM 5413 C C . LEU B 1 294 ? -3.811 7.094 -2.885 1 98.62 294 LEU B C 1
ATOM 5415 O O . LEU B 1 294 ? -2.881 7.84 -3.201 1 98.62 294 LEU B O 1
ATOM 5419 N N . ILE B 1 295 ? -4.398 6.305 -3.756 1 98.5 295 ILE B N 1
ATOM 5420 C CA . ILE B 1 295 ? -4.086 6.266 -5.18 1 98.5 295 ILE B CA 1
ATOM 5421 C C . ILE B 1 295 ? -5.344 6.566 -5.992 1 98.5 295 ILE B C 1
ATOM 5423 O O . ILE B 1 295 ? -6.328 5.828 -5.926 1 98.5 295 ILE B O 1
ATOM 5427 N N . PRO B 1 296 ? -5.336 7.598 -6.785 1 98.44 296 PRO B N 1
ATOM 5428 C CA . PRO B 1 296 ? -6.574 8.094 -7.391 1 98.44 296 PRO B CA 1
ATOM 5429 C C . PRO B 1 296 ? -6.805 7.539 -8.797 1 98.44 296 PRO B C 1
ATOM 5431 O O . PRO B 1 296 ? -5.848 7.297 -9.531 1 98.44 296 PRO B O 1
ATOM 5434 N N . PHE B 1 297 ? -8.055 7.426 -9.141 1 98.44 297 PHE B N 1
ATOM 5435 C CA . PHE B 1 297 ? -8.547 7.012 -10.453 1 98.44 297 PHE B CA 1
ATOM 5436 C C . PHE B 1 297 ? -9.68 7.922 -10.914 1 98.44 297 PHE B C 1
ATOM 5438 O O . PHE B 1 297 ? -10.336 8.57 -10.094 1 98.44 297 PHE B O 1
ATOM 5445 N N . SER B 1 298 ? -9.867 8.016 -12.156 1 98.19 298 SER B N 1
ATOM 5446 C CA . SER B 1 298 ? -11.133 8.461 -12.75 1 98.19 298 SER B CA 1
ATOM 5447 C C . SER B 1 298 ? -11.867 7.305 -13.414 1 98.19 298 SER B C 1
ATOM 5449 O O . SER B 1 298 ? -11.25 6.344 -13.867 1 98.19 298 SER B O 1
ATOM 5451 N N . ALA B 1 299 ? -13.125 7.352 -13.391 1 98.25 299 ALA B N 1
ATOM 5452 C CA . ALA B 1 299 ? -13.961 6.328 -14.016 1 98.25 299 ALA B CA 1
ATOM 5453 C C . ALA B 1 299 ? -15.234 6.941 -14.594 1 98.25 299 ALA B C 1
ATOM 5455 O O . ALA B 1 299 ? -15.57 8.086 -14.289 1 98.25 299 ALA B O 1
ATOM 5456 N N . THR B 1 300 ? -15.922 6.184 -15.453 1 97.94 300 THR B N 1
ATOM 5457 C CA . THR B 1 300 ? -17.141 6.664 -16.094 1 97.94 300 THR B CA 1
ATOM 5458 C C . THR B 1 300 ? -18.328 5.766 -15.734 1 97.94 300 THR B C 1
ATOM 5460 O O . THR B 1 300 ? -18.188 4.543 -15.672 1 97.94 300 THR B O 1
ATOM 5463 N N . VAL B 1 301 ? -19.406 6.379 -15.469 1 96.88 301 VAL B N 1
ATOM 5464 C CA . VAL B 1 301 ? -20.688 5.715 -15.234 1 96.88 301 VAL B CA 1
ATOM 5465 C C . VAL B 1 301 ? -21.812 6.492 -15.93 1 96.88 301 VAL B C 1
ATOM 5467 O O . VAL B 1 301 ? -21.797 7.727 -15.938 1 96.88 301 VAL B O 1
ATOM 5470 N N . ASP B 1 302 ? -22.75 5.73 -16.516 1 94.19 302 ASP B N 1
ATOM 5471 C CA . ASP B 1 302 ? -23.922 6.383 -17.078 1 94.19 302 ASP B CA 1
ATOM 5472 C C . ASP B 1 302 ? -24.734 7.082 -15.992 1 94.19 302 ASP B C 1
ATOM 5474 O O . ASP B 1 302 ? -25.078 6.473 -14.977 1 94.19 302 ASP B O 1
ATOM 5478 N N . LYS B 1 303 ? -25.031 8.289 -16.234 1 93.25 303 LYS B N 1
ATOM 5479 C CA . LYS B 1 303 ? -25.719 9.109 -15.219 1 93.25 303 LYS B CA 1
ATOM 5480 C C . LYS B 1 303 ? -27.109 8.578 -14.938 1 93.25 303 LYS B C 1
ATOM 5482 O O . LYS B 1 303 ? -27.688 8.867 -13.883 1 93.25 303 LYS B O 1
ATOM 5487 N N . ASN B 1 304 ? -27.656 7.746 -15.797 1 92.5 304 ASN B N 1
ATOM 5488 C CA . ASN B 1 304 ? -29.016 7.262 -15.672 1 92.5 304 ASN B CA 1
ATOM 5489 C C . ASN B 1 304 ? -29.078 5.957 -14.883 1 92.5 304 ASN B C 1
ATOM 5491 O O . ASN B 1 304 ? -30.172 5.457 -14.578 1 92.5 304 ASN B O 1
ATOM 5495 N N . VAL B 1 305 ? -27.938 5.523 -14.539 1 91.44 305 VAL B N 1
ATOM 5496 C CA . VAL B 1 305 ? -27.922 4.273 -13.789 1 91.44 305 VAL B CA 1
ATOM 5497 C C . VAL B 1 305 ? -28.531 4.492 -12.398 1 91.44 305 VAL B C 1
ATOM 5499 O O . VAL B 1 305 ? -28.359 5.559 -11.805 1 91.44 305 VAL B O 1
ATOM 5502 N N . LYS B 1 306 ? -29.25 3.551 -11.891 1 92.5 306 LYS B N 1
ATOM 5503 C CA . LYS B 1 306 ? -29.828 3.615 -10.555 1 92.5 306 LYS B CA 1
ATOM 5504 C C . LYS B 1 306 ? -28.812 3.24 -9.484 1 92.5 306 LYS B C 1
ATOM 5506 O O . LYS B 1 306 ? -28.25 2.141 -9.5 1 92.5 306 LYS B O 1
ATOM 5511 N N . LEU B 1 307 ? -28.656 4.125 -8.555 1 94.44 307 LEU B N 1
ATOM 5512 C CA . LEU B 1 307 ? -27.719 3.891 -7.457 1 94.44 307 LEU B CA 1
ATOM 5513 C C . LEU B 1 307 ? -28.375 3.057 -6.359 1 94.44 307 LEU B C 1
ATOM 5515 O O . LEU B 1 307 ? -29.562 3.217 -6.078 1 94.44 307 LEU B O 1
ATOM 5519 N N . LYS B 1 308 ? -27.703 2.154 -5.812 1 94.25 308 LYS B N 1
ATOM 5520 C CA . LYS B 1 308 ? -28.062 1.44 -4.59 1 94.25 308 LYS B CA 1
ATOM 5521 C C . LYS B 1 308 ? -26.984 1.601 -3.521 1 94.25 308 LYS B C 1
ATOM 5523 O O . LYS B 1 308 ? -26.062 0.784 -3.432 1 94.25 308 LYS B O 1
ATOM 5528 N N . LEU B 1 309 ? -27.172 2.576 -2.697 1 94.44 309 LEU B N 1
ATOM 5529 C CA . LEU B 1 309 ? -26.141 2.98 -1.747 1 94.44 309 LEU B CA 1
ATOM 5530 C C . LEU B 1 309 ? -26.047 1.98 -0.601 1 94.44 309 LEU B C 1
ATOM 5532 O O . LEU B 1 309 ? -27.062 1.473 -0.12 1 94.44 309 LEU B O 1
ATOM 5536 N N . GLU B 1 310 ? -24.844 1.67 -0.263 1 92.06 310 GLU B N 1
ATOM 5537 C CA . GLU B 1 310 ? -24.625 1.013 1.021 1 92.06 310 GLU B CA 1
ATOM 5538 C C . GLU B 1 310 ? -24.859 1.974 2.182 1 92.06 310 GLU B C 1
ATOM 5540 O O . GLU B 1 310 ? -23.953 2.699 2.59 1 92.06 310 GLU B O 1
ATOM 5545 N N . THR B 1 311 ? -25.859 1.922 2.826 1 88.75 311 THR B N 1
ATOM 5546 C CA . THR B 1 311 ? -26.344 2.953 3.738 1 88.75 311 THR B CA 1
ATOM 5547 C C . THR B 1 311 ? -25.562 2.922 5.051 1 88.75 311 THR B C 1
ATOM 5549 O O . THR B 1 311 ? -25.625 3.871 5.836 1 88.75 311 THR B O 1
ATOM 5552 N N . ASN B 1 312 ? -24.875 1.856 5.258 1 87.88 312 ASN B N 1
ATOM 5553 C CA . ASN B 1 312 ? -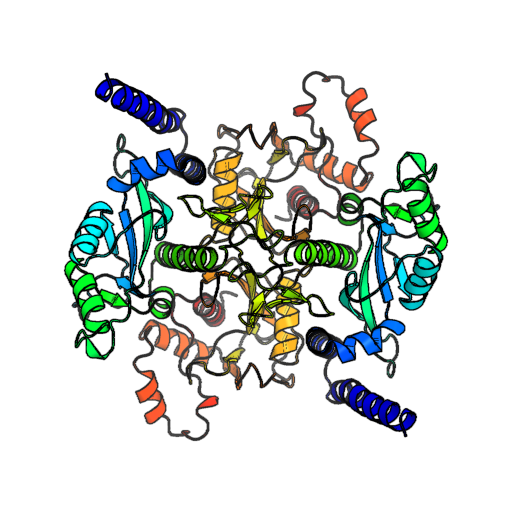24.047 1.812 6.449 1 87.88 312 ASN B CA 1
ATOM 5554 C C . ASN B 1 312 ? -22.766 2.629 6.266 1 87.88 312 ASN B C 1
ATOM 5556 O O . ASN B 1 312 ? -22.047 2.889 7.23 1 87.88 312 ASN B O 1
ATOM 5560 N N . GLU B 1 313 ? -22.547 3.127 5.094 1 90.19 313 GLU B N 1
ATOM 5561 C CA . GLU B 1 313 ? -21.297 3.838 4.805 1 90.19 313 GLU B CA 1
ATOM 5562 C C . GLU B 1 313 ? -21.578 5.188 4.148 1 90.19 313 GLU B C 1
ATOM 5564 O O . GLU B 1 313 ? -20.953 6.191 4.496 1 90.19 313 GLU B O 1
ATOM 5569 N N . ILE B 1 314 ? -22.516 5.145 3.217 1 93.62 314 ILE B N 1
ATOM 5570 C CA . ILE B 1 314 ? -22.766 6.324 2.396 1 93.62 314 ILE B CA 1
ATOM 5571 C C . ILE B 1 314 ? -24.125 6.926 2.76 1 93.62 314 ILE B C 1
ATOM 5573 O O . ILE B 1 314 ? -25.141 6.246 2.695 1 93.62 314 ILE B O 1
ATOM 5577 N N . GLU B 1 315 ? -24.125 8.195 3.055 1 93.12 315 GLU B N 1
ATOM 5578 C CA . GLU B 1 315 ? -25.344 8.914 3.396 1 93.12 315 GLU B CA 1
ATOM 5579 C C . GLU B 1 315 ? -26.016 9.484 2.152 1 93.12 315 GLU B C 1
ATOM 5581 O O . GLU B 1 315 ? -27.25 9.508 2.055 1 93.12 315 GLU B O 1
ATOM 5586 N N . SER B 1 316 ? -25.188 9.961 1.286 1 94.56 316 SER B N 1
ATOM 5587 C CA . SER B 1 316 ? -25.719 10.578 0.077 1 94.56 316 SER B CA 1
ATOM 5588 C C . SER B 1 316 ? -24.75 10.438 -1.091 1 94.56 316 SER B C 1
ATOM 5590 O O . SER B 1 316 ? -23.531 10.375 -0.891 1 94.56 316 SER B O 1
ATOM 5592 N N . ALA B 1 317 ? -25.281 10.273 -2.25 1 96.38 317 ALA B N 1
ATOM 5593 C CA . ALA B 1 317 ? -24.562 10.266 -3.523 1 96.38 317 ALA B CA 1
ATOM 5594 C C . ALA B 1 317 ? -25.344 11.016 -4.598 1 96.38 317 ALA B C 1
ATOM 5596 O O . ALA B 1 317 ? -26.516 10.719 -4.836 1 96.38 317 ALA B O 1
ATOM 5597 N N . ARG B 1 318 ? -24.688 11.977 -5.246 1 95.62 318 ARG B N 1
ATOM 5598 C CA . ARG B 1 318 ? -25.422 12.812 -6.195 1 95.62 318 ARG B CA 1
ATOM 5599 C C . ARG B 1 318 ? -24.531 13.234 -7.359 1 95.62 318 ARG B C 1
ATOM 5601 O O . ARG B 1 318 ? -23.312 13.383 -7.195 1 95.62 318 ARG B O 1
ATOM 5608 N N . TRP B 1 319 ? -25.219 13.414 -8.445 1 97.44 319 TRP B N 1
ATOM 5609 C CA . TRP B 1 319 ? -24.562 13.992 -9.617 1 97.44 319 TRP B CA 1
ATOM 5610 C C . TRP B 1 319 ? -24.547 15.516 -9.523 1 97.44 319 TRP B C 1
ATOM 5612 O O . TRP B 1 319 ? -25.562 16.141 -9.234 1 97.44 319 TRP B O 1
ATOM 5622 N N . PHE B 1 320 ? -23.406 16.078 -9.727 1 97.94 320 PHE B N 1
ATOM 5623 C CA . PHE B 1 320 ? -23.281 17.531 -9.75 1 97.94 320 PHE B CA 1
ATOM 5624 C C . PHE B 1 320 ? -22.703 18 -11.086 1 97.94 320 PHE B C 1
ATOM 5626 O O . PHE B 1 320 ? -21.828 17.344 -11.656 1 97.94 320 PHE B O 1
ATOM 5633 N N . SER B 1 321 ? -23.203 19.094 -11.547 1 97.81 321 SER B N 1
ATOM 5634 C CA . SER B 1 321 ? -22.688 19.672 -12.789 1 97.81 321 SER B CA 1
ATOM 5635 C C . SER B 1 321 ? -21.312 20.297 -12.586 1 97.81 321 SER B C 1
ATOM 5637 O O . SER B 1 321 ? -20.906 20.562 -11.453 1 97.81 321 SER B O 1
ATOM 5639 N N . LYS B 1 322 ? -20.656 20.5 -13.688 1 97.69 322 LYS B N 1
ATOM 5640 C CA . LYS B 1 322 ? -19.344 21.125 -13.648 1 97.69 322 LYS B CA 1
ATOM 5641 C C . LYS B 1 322 ? -19.406 22.5 -12.992 1 97.69 322 LYS B C 1
ATOM 5643 O O . LYS B 1 322 ? -18.516 22.875 -12.227 1 97.69 322 LYS B O 1
ATOM 5648 N N . LYS B 1 323 ? -20.422 23.25 -13.289 1 97.5 323 LYS B N 1
ATOM 5649 C CA . LYS B 1 323 ? -20.609 24.594 -12.727 1 97.5 323 LYS B CA 1
ATOM 5650 C C . LYS B 1 323 ? -20.75 24.531 -11.211 1 97.5 323 LYS B C 1
ATOM 5652 O O . LYS B 1 323 ? -20.109 25.312 -10.492 1 97.5 323 LYS B O 1
ATOM 5657 N N . GLU B 1 324 ? -21.578 23.609 -10.719 1 97.69 324 GLU B N 1
ATOM 5658 C CA . GLU B 1 324 ? -21.766 23.438 -9.289 1 97.69 324 GLU B CA 1
ATOM 5659 C C . GLU B 1 324 ? -20.469 23.078 -8.594 1 97.69 324 GLU B C 1
ATOM 5661 O O . GLU B 1 324 ? -20.156 23.609 -7.52 1 97.69 324 GLU B O 1
ATOM 5666 N N . VAL B 1 325 ? -19.719 22.172 -9.195 1 98.56 325 VAL B N 1
ATOM 5667 C CA . VAL B 1 325 ? -18.469 21.688 -8.594 1 98.56 325 VAL B CA 1
ATOM 5668 C C . VAL B 1 325 ? -17.422 22.797 -8.594 1 98.56 325 VAL B C 1
ATOM 5670 O O . VAL B 1 325 ? -16.703 22.984 -7.609 1 98.56 325 VAL B O 1
ATOM 5673 N N . LEU B 1 326 ? -17.375 23.562 -9.68 1 98.38 326 LEU B N 1
ATOM 5674 C CA . LEU B 1 326 ? -16.438 24.688 -9.734 1 98.38 326 LEU B CA 1
ATOM 5675 C C . LEU B 1 326 ? -16.734 25.688 -8.633 1 98.38 326 LEU B C 1
ATOM 5677 O O . LEU B 1 326 ? -15.812 26.234 -8.023 1 98.38 326 LEU B O 1
ATOM 5681 N N . GLU B 1 327 ? -17.984 25.969 -8.406 1 97.88 327 GLU B N 1
ATOM 5682 C CA . GLU B 1 327 ? -18.375 26.891 -7.348 1 97.88 327 GLU B CA 1
ATOM 5683 C C . GLU B 1 327 ? -17.953 26.359 -5.977 1 97.88 327 GLU B C 1
ATOM 5685 O O . GLU B 1 327 ? -17.438 27.125 -5.152 1 97.88 327 GLU B O 1
ATOM 5690 N N . ALA B 1 328 ? -18.188 25.094 -5.73 1 98.06 328 ALA B N 1
ATOM 5691 C CA . ALA B 1 328 ? -17.797 24.484 -4.461 1 98.06 328 ALA B CA 1
ATOM 5692 C C . ALA B 1 328 ? -16.297 24.516 -4.277 1 98.06 328 ALA B C 1
ATOM 5694 O O . ALA B 1 328 ? -15.797 24.766 -3.176 1 98.06 328 ALA B O 1
ATOM 5695 N N . VAL B 1 329 ? -15.547 24.234 -5.359 1 98.44 329 VAL B N 1
ATOM 5696 C CA . VAL B 1 329 ? -14.086 24.25 -5.328 1 98.44 329 VAL B CA 1
ATOM 5697 C C . VAL B 1 329 ? -13.602 25.656 -4.973 1 98.44 329 VAL B C 1
ATOM 5699 O O . VAL B 1 329 ? -12.758 25.828 -4.09 1 98.44 329 VAL B O 1
ATOM 5702 N N . ARG B 1 330 ? -14.156 26.688 -5.621 1 97.81 330 ARG B N 1
ATOM 5703 C CA . ARG B 1 330 ? -13.781 28.062 -5.352 1 97.81 330 ARG B CA 1
ATOM 5704 C C . ARG B 1 330 ? -14.102 28.453 -3.91 1 97.81 330 ARG B C 1
ATOM 5706 O O . ARG B 1 330 ? -13.289 29.094 -3.242 1 97.81 330 ARG B O 1
ATOM 5713 N N . ARG B 1 331 ? -15.258 28.078 -3.469 1 97.25 331 ARG B N 1
ATOM 5714 C CA . ARG B 1 331 ? -15.648 28.359 -2.092 1 97.25 331 ARG B CA 1
ATOM 5715 C C . ARG B 1 331 ? -14.68 27.734 -1.103 1 97.25 331 ARG B C 1
ATOM 5717 O O . ARG B 1 331 ? -14.273 28.359 -0.128 1 97.25 331 ARG B O 1
ATOM 5724 N N . THR B 1 332 ? -14.32 26.484 -1.386 1 97.31 332 THR B N 1
ATOM 5725 C CA . THR B 1 332 ? -13.406 25.766 -0.51 1 97.31 332 THR B CA 1
ATOM 5726 C C . THR B 1 332 ? -12.023 26.422 -0.508 1 97.31 332 THR B C 1
ATOM 5728 O O . THR B 1 332 ? -11.391 26.547 0.543 1 97.31 332 THR B O 1
ATOM 5731 N N . GLU B 1 333 ? -11.562 26.828 -1.66 1 95.75 333 GLU B N 1
ATOM 5732 C CA . GLU B 1 333 ? -10.281 27.5 -1.766 1 95.75 333 GLU B CA 1
ATOM 5733 C C . GLU B 1 333 ? -10.266 28.781 -0.935 1 95.75 333 GLU B C 1
ATOM 5735 O O . GLU B 1 333 ? -9.25 29.109 -0.31 1 95.75 333 GLU B O 1
ATOM 5740 N N . ASN B 1 334 ? -11.375 29.469 -0.917 1 94.69 334 ASN B N 1
ATOM 5741 C CA . ASN B 1 334 ? -11.477 30.75 -0.213 1 94.69 334 ASN B CA 1
ATOM 5742 C C . ASN B 1 334 ? -11.766 30.547 1.271 1 94.69 334 ASN B C 1
ATOM 5744 O O . ASN B 1 334 ? -11.594 31.469 2.072 1 94.69 334 ASN B O 1
ATOM 5748 N N . ASP B 1 335 ? -12.25 29.406 1.62 1 94.38 335 ASP B N 1
ATOM 5749 C CA . ASP B 1 335 ? -12.602 29.062 2.994 1 94.38 335 ASP B CA 1
ATOM 5750 C C . ASP B 1 335 ? -12.156 27.641 3.338 1 94.38 335 ASP B C 1
ATOM 5752 O O . ASP B 1 335 ? -12.992 26.781 3.641 1 94.38 335 ASP B O 1
ATOM 5756 N N . PRO B 1 336 ? -10.875 27.453 3.324 1 93.75 336 PRO B N 1
ATOM 5757 C CA . PRO B 1 336 ? -10.352 26.094 3.496 1 93.75 336 PRO B CA 1
ATOM 5758 C C . PRO B 1 336 ? -10.727 25.484 4.844 1 93.75 336 PRO B C 1
ATOM 5760 O O . PRO B 1 336 ? -10.727 24.25 4.996 1 93.75 336 PRO B O 1
ATOM 5763 N N . PHE B 1 337 ? -11.094 26.25 5.816 1 92.62 337 PHE B N 1
ATOM 5764 C CA . PHE B 1 337 ? -11.453 25.766 7.141 1 92.62 337 PHE B CA 1
ATOM 5765 C C . PHE B 1 337 ? -12.961 25.531 7.242 1 92.62 337 PHE B C 1
ATOM 5767 O O . PHE B 1 337 ? -13.461 25.109 8.289 1 92.62 337 PHE B O 1
ATOM 5774 N N . ILE B 1 338 ? -13.688 25.859 6.16 1 93.12 338 ILE B N 1
ATOM 5775 C CA . ILE B 1 338 ? -15.125 25.625 6.062 1 93.12 338 ILE B CA 1
ATOM 5776 C C . ILE B 1 338 ? -15.844 26.375 7.18 1 93.12 338 ILE B C 1
ATOM 5778 O O . ILE B 1 338 ? -16.75 25.844 7.812 1 93.12 338 ILE B O 1
ATOM 5782 N N . LYS B 1 339 ? -15.391 27.516 7.484 1 91.75 339 LYS B N 1
ATOM 5783 C CA . LYS B 1 339 ? -15.906 28.328 8.586 1 91.75 339 LYS B CA 1
ATOM 5784 C C . LYS B 1 339 ? -17.312 28.828 8.289 1 91.75 339 LYS B C 1
ATOM 5786 O O . LYS B 1 339 ? -18.125 29.016 9.211 1 91.75 339 LYS B O 1
ATOM 5791 N N . ASN B 1 340 ? -17.625 28.984 7.055 1 93.25 340 ASN B N 1
ATOM 5792 C CA . ASN B 1 340 ? -18.891 29.625 6.668 1 93.25 340 ASN B CA 1
ATOM 5793 C C . ASN B 1 340 ? -20 28.594 6.5 1 93.25 340 ASN B C 1
ATOM 5795 O O . ASN B 1 340 ? -21.141 28.953 6.199 1 93.25 340 ASN B O 1
ATOM 5799 N N . LEU B 1 341 ? -19.734 27.359 6.723 1 91.31 341 LEU B N 1
ATOM 5800 C CA . LEU B 1 341 ? -20.688 26.281 6.461 1 91.31 341 LEU B CA 1
ATOM 5801 C C . LEU B 1 341 ? -21.938 26.469 7.305 1 91.31 341 LEU B C 1
ATOM 5803 O O . LEU B 1 341 ? -23.062 26.391 6.785 1 91.31 341 LEU B O 1
ATOM 5807 N N . PRO B 1 342 ? -21.828 26.766 8.633 1 88.62 342 PRO B N 1
ATOM 5808 C CA . PRO B 1 342 ? -23.047 26.938 9.438 1 88.62 342 PRO B CA 1
ATOM 5809 C C . PRO B 1 342 ? -23.953 28.047 8.906 1 88.62 342 PRO B C 1
ATOM 5811 O O . PRO B 1 342 ? -25.172 27.891 8.875 1 88.62 342 PRO B O 1
ATOM 5814 N N . SER B 1 343 ? -23.328 29.078 8.523 1 91 343 SER B N 1
ATOM 5815 C CA . SER B 1 343 ? -24.094 30.203 7.988 1 91 343 SER B CA 1
ATOM 5816 C C . SER B 1 343 ? -24.75 29.844 6.664 1 91 343 SER B C 1
ATOM 5818 O O . SER B 1 343 ? -25.891 30.25 6.398 1 91 343 SER B O 1
ATOM 5820 N N . LEU B 1 344 ? -24.031 29.125 5.824 1 89.81 344 LEU B N 1
ATOM 5821 C CA . LEU B 1 344 ? -24.594 28.703 4.543 1 89.81 344 LEU B CA 1
ATOM 5822 C C . LEU B 1 344 ? -25.812 27.812 4.75 1 89.81 344 LEU B C 1
ATOM 5824 O O . LEU B 1 344 ? -26.812 27.938 4.043 1 89.81 344 LEU B O 1
ATOM 5828 N N . ILE B 1 345 ? -25.688 26.922 5.699 1 86.69 345 ILE B N 1
ATOM 5829 C CA . ILE B 1 345 ? -26.781 26 5.996 1 86.69 345 ILE B CA 1
ATOM 5830 C C . ILE B 1 345 ? -27.984 26.766 6.531 1 86.69 345 ILE B C 1
ATOM 5832 O O . ILE B 1 345 ? -29.125 26.5 6.133 1 86.69 345 ILE B O 1
ATOM 5836 N N . SER B 1 346 ? -27.734 27.688 7.438 1 86.56 346 SER B N 1
ATOM 5837 C CA . SER B 1 346 ? -28.812 28.469 8.047 1 86.56 346 SER B CA 1
ATOM 5838 C C . SER B 1 346 ? -29.531 29.344 7.02 1 86.56 346 SER B C 1
ATOM 5840 O O . SER B 1 346 ? -30.734 29.578 7.125 1 86.56 346 SER B O 1
ATOM 5842 N N . ASN B 1 347 ? -28.844 29.703 6.043 1 85.69 347 ASN B N 1
ATOM 5843 C CA . ASN B 1 347 ? -29.406 30.609 5.047 1 85.69 347 ASN B CA 1
ATOM 5844 C C . ASN B 1 347 ? -30.062 29.844 3.9 1 85.69 347 ASN B C 1
ATOM 5846 O O . ASN B 1 347 ? -30.688 30.453 3.029 1 85.69 347 ASN B O 1
ATOM 5850 N N . ASP B 1 348 ? -29.75 28.531 3.91 1 79.5 348 ASP B N 1
ATOM 5851 C CA . ASP B 1 348 ? -30.297 27.734 2.809 1 79.5 348 ASP B CA 1
ATOM 5852 C C . ASP B 1 348 ? -31.781 27.484 2.992 1 79.5 348 ASP B C 1
ATOM 5854 O O . ASP B 1 348 ? -32.219 27.062 4.066 1 79.5 348 ASP B O 1
ATOM 5858 N N . LYS B 1 349 ? -32.781 28.062 2.115 1 69 349 LYS B N 1
ATOM 5859 C CA . LYS B 1 349 ? -34.25 27.969 2.113 1 69 349 LYS B CA 1
ATOM 5860 C C . LYS B 1 349 ? -34.719 26.5 2.098 1 69 349 LYS B C 1
ATOM 5862 O O . LYS B 1 349 ? -35.844 26.203 2.496 1 69 349 LYS B O 1
ATOM 5867 N N . LYS B 1 350 ? -33.938 25.578 1.511 1 61.56 350 LYS B N 1
ATOM 5868 C CA . LYS B 1 350 ? -34.344 24.188 1.407 1 61.56 350 LYS B CA 1
ATOM 5869 C C . LYS B 1 350 ? -33.812 23.375 2.582 1 61.56 350 LYS B C 1
ATOM 5871 O O . LYS B 1 350 ? -33.094 22.375 2.387 1 61.56 350 LYS B O 1
ATOM 5876 N N . LYS B 1 351 ? -34.125 23.766 3.801 1 60.12 351 LYS B N 1
ATOM 5877 C CA . LYS B 1 351 ? -33.562 23.25 5.047 1 60.12 351 LYS B CA 1
ATOM 5878 C C . LYS B 1 351 ? -33.875 21.766 5.211 1 60.12 351 LYS B C 1
ATOM 5880 O O . LYS B 1 351 ? -33.125 21.031 5.84 1 60.12 351 LYS B O 1
ATOM 5885 N N . ASN B 1 352 ? -34.875 21.297 4.586 1 59.75 352 ASN B N 1
ATOM 5886 C CA . ASN B 1 352 ? -35.375 19.969 4.859 1 59.75 352 ASN B CA 1
ATOM 5887 C C . ASN B 1 352 ? -34.531 18.891 4.203 1 59.75 352 ASN B C 1
ATOM 5889 O O . ASN B 1 352 ? -34.688 17.703 4.5 1 59.75 352 ASN B O 1
ATOM 5893 N N . ASP B 1 353 ? -33.562 19.266 3.33 1 73.88 353 ASP B N 1
ATOM 5894 C CA . ASP B 1 353 ? -32.781 18.219 2.693 1 73.88 353 ASP B CA 1
ATOM 5895 C C . ASP B 1 353 ? -31.297 18.5 2.809 1 73.88 353 ASP B C 1
ATOM 5897 O O . ASP B 1 353 ? -30.578 18.453 1.811 1 73.88 353 ASP B O 1
ATOM 5901 N N . ILE B 1 354 ? -30.953 18.812 4.008 1 71.62 354 ILE B N 1
ATOM 5902 C CA . ILE B 1 354 ? -29.594 19.25 4.301 1 71.62 354 ILE B CA 1
ATOM 5903 C C . ILE B 1 354 ? -28.594 18.172 3.883 1 71.62 354 ILE B C 1
ATOM 5905 O O . ILE B 1 354 ? -27.5 18.484 3.414 1 71.62 354 ILE B O 1
ATOM 5909 N N . LYS B 1 355 ? -29.016 16.984 3.941 1 76.88 355 LYS B N 1
ATOM 5910 C CA . LYS B 1 355 ? -28.141 15.844 3.645 1 76.88 355 LYS B CA 1
ATOM 5911 C C . LYS B 1 355 ? -27.672 15.883 2.195 1 76.88 355 LYS B C 1
ATOM 5913 O O . LYS B 1 355 ? -26.594 15.383 1.878 1 76.88 355 LYS B O 1
ATOM 5918 N N . ASN B 1 356 ? -28.359 16.562 1.377 1 82.62 356 ASN B N 1
ATOM 5919 C CA . ASN B 1 356 ? -28.078 16.5 -0.052 1 82.62 356 ASN B CA 1
ATOM 5920 C C . ASN B 1 356 ? -27.5 17.828 -0.566 1 82.62 356 ASN B C 1
ATOM 5922 O O . ASN B 1 356 ? -27.203 17.953 -1.755 1 82.62 356 ASN B O 1
ATOM 5926 N N . HIS B 1 357 ? -27.328 18.734 0.333 1 88.38 357 HIS B N 1
ATOM 5927 C CA . HIS B 1 357 ? -26.797 20.031 -0.112 1 88.38 357 HIS B CA 1
ATOM 5928 C C . HIS B 1 357 ? -25.297 19.953 -0.339 1 88.38 357 HIS B C 1
ATOM 5930 O O . HIS B 1 357 ? -24.578 19.328 0.445 1 88.38 357 HIS B O 1
ATOM 5936 N N . PHE B 1 358 ? -24.906 20.562 -1.409 1 94.12 358 PHE B N 1
ATOM 5937 C CA . PHE B 1 358 ? -23.516 20.578 -1.83 1 94.12 358 PHE B CA 1
ATOM 5938 C C . PHE B 1 358 ? -22.922 21.969 -1.718 1 94.12 358 PHE B C 1
ATOM 5940 O O . PHE B 1 358 ? -23.188 22.844 -2.559 1 94.12 358 PHE B O 1
ATOM 5947 N N . TYR B 1 359 ? -22.109 22.156 -0.647 1 94.94 359 TYR B N 1
ATOM 5948 C CA . TYR B 1 359 ? -21.531 23.469 -0.441 1 94.94 359 TYR B CA 1
ATOM 5949 C C . TYR B 1 359 ? -20.016 23.453 -0.664 1 94.94 359 TYR B C 1
ATOM 5951 O O . TYR B 1 359 ? -19.453 24.359 -1.267 1 94.94 359 TYR B O 1
ATOM 5959 N N . TYR B 1 360 ? -19.406 22.406 -0.147 1 97.19 360 TYR B N 1
ATOM 5960 C CA . TYR B 1 360 ? -17.953 22.328 -0.134 1 97.19 360 TYR B CA 1
ATOM 5961 C C . TYR B 1 360 ? -17.453 20.984 -0.647 1 97.19 360 TYR B C 1
ATOM 5963 O O . TYR B 1 360 ? -18.219 20.016 -0.667 1 97.19 360 TYR B O 1
ATOM 5971 N N . VAL B 1 361 ? -16.281 21 -1.143 1 98.06 361 VAL B N 1
ATOM 5972 C CA . VAL B 1 361 ? -15.453 19.797 -1.282 1 98.06 361 VAL B CA 1
ATOM 5973 C C . VAL B 1 361 ? -14.383 19.781 -0.198 1 98.06 361 VAL B C 1
ATOM 5975 O O . VAL B 1 361 ? -14.266 20.734 0.587 1 98.06 361 VAL B O 1
ATOM 5978 N N . PRO B 1 362 ? -13.641 18.719 -0.027 1 97.44 362 PRO B N 1
ATOM 5979 C CA . PRO B 1 362 ? -12.586 18.719 0.987 1 97.44 362 PRO B CA 1
ATOM 5980 C C . PRO B 1 362 ? -11.562 19.828 0.781 1 97.44 362 PRO B C 1
ATOM 5982 O O . PRO B 1 362 ? -11.344 20.266 -0.351 1 97.44 362 PRO B O 1
ATOM 5985 N N . PRO B 1 363 ? -10.898 20.219 1.841 1 96.94 363 PRO B N 1
ATOM 5986 C CA . PRO B 1 363 ? -9.945 21.328 1.74 1 96.94 363 PRO B CA 1
ATOM 5987 C C . PRO B 1 363 ? -8.758 21 0.836 1 96.94 363 PRO B C 1
ATOM 5989 O O . PRO B 1 363 ? -8.555 19.844 0.472 1 96.94 363 PRO B O 1
ATOM 5992 N N . PRO B 1 364 ? -7.992 21.969 0.451 1 96.75 364 PRO B N 1
ATOM 5993 C CA . PRO B 1 364 ? -6.992 21.844 -0.612 1 96.75 364 PRO B CA 1
ATOM 5994 C C . PRO B 1 364 ? -5.875 20.859 -0.263 1 96.75 364 PRO B C 1
ATOM 5996 O O . PRO B 1 364 ? -5.18 20.375 -1.156 1 96.75 364 PRO B O 1
ATOM 5999 N N . GLY B 1 365 ? -5.684 20.516 0.94 1 96.88 365 GLY B N 1
ATOM 6000 C CA . GLY B 1 365 ? -4.648 19.562 1.304 1 96.88 365 GLY B CA 1
ATOM 6001 C C . GLY B 1 365 ? -5.051 18.125 1.051 1 96.88 365 GLY B C 1
ATOM 6002 O O . GLY B 1 365 ? -4.215 17.219 1.109 1 96.88 365 GLY B O 1
ATOM 6003 N N . ALA B 1 366 ? -6.289 17.906 0.706 1 97.31 366 ALA B N 1
ATOM 6004 C CA . ALA B 1 366 ? -6.809 16.562 0.473 1 97.31 366 ALA B CA 1
ATOM 6005 C C . ALA B 1 366 ? -6.617 16.141 -0.981 1 97.31 366 ALA B C 1
ATOM 6007 O O . ALA B 1 366 ? -6.844 16.938 -1.898 1 97.31 366 ALA B O 1
ATOM 6008 N N . LEU B 1 367 ? -6.227 14.914 -1.173 1 97.94 367 LEU B N 1
ATOM 6009 C CA . LEU B 1 367 ? -6.137 14.375 -2.525 1 97.94 367 LEU B CA 1
ATOM 6010 C C . LEU B 1 367 ? -7.473 14.508 -3.252 1 97.94 367 LEU B C 1
ATOM 6012 O O . LEU B 1 367 ? -7.504 14.789 -4.453 1 97.94 367 LEU B O 1
ATOM 6016 N N . ALA B 1 368 ? -8.562 14.328 -2.57 1 98.31 368 ALA B N 1
ATOM 6017 C CA . ALA B 1 368 ? -9.891 14.438 -3.16 1 98.31 368 ALA B CA 1
ATOM 6018 C C . ALA B 1 368 ? -10.125 15.836 -3.736 1 98.31 368 ALA B C 1
ATOM 6020 O O . ALA B 1 368 ? -10.773 15.984 -4.773 1 98.31 368 ALA B O 1
ATOM 6021 N N . PHE B 1 369 ? -9.664 16.859 -3.043 1 98.31 369 PHE B N 1
ATOM 6022 C CA . PHE B 1 369 ? -9.773 18.219 -3.557 1 98.31 369 PHE B CA 1
ATOM 6023 C C . PHE B 1 369 ? -9.125 18.344 -4.934 1 98.31 369 PHE B C 1
ATOM 6025 O O . PHE B 1 369 ? -9.742 18.844 -5.871 1 98.31 369 PHE B O 1
ATOM 6032 N N . ASN B 1 370 ? -7.898 17.875 -5.02 1 97.31 370 ASN B N 1
ATOM 6033 C CA . ASN B 1 370 ? -7.156 17.938 -6.273 1 97.31 370 ASN B CA 1
ATOM 6034 C C . ASN B 1 370 ? -7.895 17.203 -7.398 1 97.31 370 ASN B C 1
ATOM 6036 O O . ASN B 1 370 ? -7.973 17.719 -8.516 1 97.31 370 ASN B O 1
ATOM 6040 N N . LEU B 1 371 ? -8.359 16.047 -7.086 1 97.88 371 LEU B N 1
ATOM 6041 C CA . LEU B 1 371 ? -9.047 15.234 -8.078 1 97.88 371 LEU B CA 1
ATOM 6042 C C . LEU B 1 371 ? -10.297 15.945 -8.594 1 97.88 371 LEU B C 1
ATOM 6044 O O . LEU B 1 371 ? -10.508 16.031 -9.805 1 97.88 371 LEU B O 1
ATOM 6048 N N . ILE B 1 372 ? -11.086 16.453 -7.676 1 98.62 372 ILE B N 1
ATOM 6049 C CA . ILE B 1 372 ? -12.336 17.141 -8.016 1 98.62 372 ILE B CA 1
ATOM 6050 C C . ILE B 1 372 ? -12.023 18.391 -8.82 1 98.62 372 ILE B C 1
ATOM 6052 O O . ILE B 1 372 ? -12.672 18.672 -9.836 1 98.62 372 ILE B O 1
ATOM 6056 N N . LYS B 1 373 ? -11.078 19.109 -8.383 1 98.44 373 LYS B N 1
ATOM 6057 C CA . LYS B 1 373 ? -10.672 20.328 -9.07 1 98.44 373 LYS B CA 1
ATOM 6058 C C . LYS B 1 373 ? -10.18 20.016 -10.484 1 98.44 373 LYS B C 1
ATOM 6060 O O . LYS B 1 373 ? -10.562 20.688 -11.445 1 98.44 373 LYS B O 1
ATOM 6065 N N . MET B 1 374 ? -9.312 19.031 -10.617 1 97.88 374 MET B N 1
ATOM 6066 C CA . MET B 1 374 ? -8.797 18.641 -11.922 1 97.88 374 MET B CA 1
ATOM 6067 C C . MET B 1 374 ? -9.938 18.312 -12.883 1 97.88 374 MET B C 1
ATOM 6069 O O . MET B 1 374 ? -9.906 18.703 -14.055 1 97.88 374 MET B O 1
ATOM 6073 N N . TRP B 1 375 ? -10.875 17.578 -12.383 1 98.06 375 TRP B N 1
ATOM 6074 C CA . TRP B 1 375 ? -12.023 17.234 -13.219 1 98.06 375 TRP B CA 1
ATOM 6075 C C . TRP B 1 375 ? -12.805 18.5 -13.602 1 98.06 375 TRP B C 1
ATOM 6077 O O . TRP B 1 375 ? -13.133 18.703 -14.773 1 98.06 375 TRP B O 1
ATOM 6087 N N . ALA B 1 376 ? -13.094 19.312 -12.602 1 98 376 ALA B N 1
ATOM 6088 C CA . ALA B 1 376 ? -13.898 20.516 -12.812 1 98 376 ALA B CA 1
ATOM 6089 C C . ALA B 1 376 ? -13.234 21.453 -13.812 1 98 376 ALA B C 1
ATOM 6091 O O . ALA B 1 376 ? -13.922 22.172 -14.555 1 98 376 ALA B O 1
ATOM 6092 N N . GLU B 1 377 ? -11.953 21.422 -13.867 1 97 377 GLU B N 1
ATOM 6093 C CA . GLU B 1 377 ? -11.188 22.281 -14.758 1 97 377 GLU B CA 1
ATOM 6094 C C . GLU B 1 377 ? -10.859 21.578 -16.062 1 97 377 GLU B C 1
ATOM 6096 O O . GLU B 1 377 ? -10.039 22.062 -16.844 1 97 377 GLU B O 1
ATOM 6101 N N . ASN B 1 378 ? -11.297 20.406 -16.328 1 94.19 378 ASN B N 1
ATOM 6102 C CA . ASN B 1 378 ? -11.18 19.625 -17.562 1 94.19 378 ASN B CA 1
ATOM 6103 C C . ASN B 1 378 ? -9.758 19.125 -17.766 1 94.19 378 ASN B C 1
ATOM 6105 O O . ASN B 1 378 ? -9.266 19.094 -18.906 1 94.19 378 ASN B O 1
ATOM 6109 N N . LEU B 1 379 ? -9.109 18.812 -16.703 1 90.81 379 LEU B N 1
ATOM 6110 C CA . LEU B 1 379 ? -7.746 18.297 -16.797 1 90.81 379 LEU B CA 1
ATOM 6111 C C . LEU B 1 379 ? -7.738 16.781 -16.812 1 90.81 379 LEU B C 1
ATOM 6113 O O . LEU B 1 379 ? -6.703 16.156 -17.078 1 90.81 379 LEU B O 1
ATOM 6117 N N . ILE B 1 380 ? -8.836 16.203 -16.484 1 89.56 380 ILE B N 1
ATOM 6118 C CA . ILE B 1 380 ? -8.984 14.758 -16.609 1 89.56 380 ILE B CA 1
ATOM 6119 C C . ILE B 1 380 ? -10.375 14.422 -17.141 1 89.56 380 ILE B C 1
ATOM 6121 O O . ILE B 1 380 ? -11.289 15.242 -17.062 1 89.56 380 ILE B O 1
#

Foldseek 3Di:
DVVVVVVVVVVVVVCLLVVVVPVPDDLVVSFVVVVVVCQPDQVVLVVQLQVAWEWEAEQLWTWWADPPDPPDQFTHGDIHRRVVLQVLCVVVVHHWDLLFKAFQGWAGDPDPPDGIGTYMYGYDYDDDPDPVVPDDSVVSQQVSSVVRNTGTDHLVLNLLGPPDQSVSVSSLCSLQLSVQCVVQQADPVPRAGWAARSNSQWTAGPPPGDIGGRDEWEKEWEWEAAPVLFKTKWFDWDPDDFQATFTFMDTDDPPDDSQNRVQVRCCQFWVDGWADKDWDPDWHFDQVPHTYIYTYIYTYDHQPDHTDGPVNITPDMDMDGLVLLVQQLVQCANPVVCVCVVVCQVPDPPVVPRNYHHRHYHHPSDPRSVVSVCSSVPVD/DVVVVVVVVCVVVVCLLVVVVPVPDDLVVSFVVVLVVCQPDQVVLVVQLQVAWEWEAEQNWTWWADPPDPPDPFTHGDIHRRVVLQVLCVVVVHHWDLLFKAFQGWAGDPDPPDDIGTYMYGYDYDDDPDPVVPDDSVVSQQVSSVVRNTGTDHLVLNLQGPPDQSVSVSSLCSLQLSVQCVVPQADPVPRAGWAARSNSQWTAGPPPGDIGGRDEWEKEWEWEAAPVLFKTKWFDWDPDDFQATFTFMDTDDPPGDSQNRVQVRCCQFWVDGWADKDWDPDWHFDQVPHTYIYTYIYTYDHQPDHTDGPVNITPDMDMDGLVLLVQQLVQCANPVVCVCVVVVQVPDPPVVPRNYHHRHYHHPSDPRSVVSVCSSVPVD

InterPro domains:
  IPR000086 NUDIX hydrolase domain [PF00293] (221-340)
  IPR000086 NUDIX hydrolase domain [PS51462] (214-342)
  IPR015797 NUDIX hydrolase-like domain superfamily [SSF55811] (168-335)
  IPR020084 NUDIX hydrolase, conserved site [PS00893] (250-271)
  IPR049734 NADH pyrophosphatase-like, C-terminal domain [cd03429] (217-376)

pLDDT: mean 89.42, std 16.46, range [26.36, 98.81]

Organism: Strongyloides stercoralis (NCBI:txid6248)

Sequence (760 aa):
MRILKINLLQQLNNNYTRLYSSLGQSKYVEKVHLYNYWSRSCNDLEKNYSNGKAIVLLDKHPIIKKMKDKNITTPELVKFDYDNVKETFKEYGLDVGRENTVLLDVISPEKEGHDYKPLIGISMSLIKPDPDSGIDFLEARNSLANDLGGECFSLRMCILTINNEEDRNYLAKLQSTMKWHRTFRLCPYCGGVLKKKLSKASCTCTNCHKIFYPNISPVSMVIIRDPTNQYCLLVRHLNSVKGVFTTVAGFVNPGETIKECAKREVAEELGIECHNLKLIDDCQPWPIPDNSLLIPFSATVDKNVKLKLETNEIESARWFSKKEVLEAVRRTENDPFIKNLPSLISNDKKKNDIKNHFYYVPPPGALAFNLIKMWAENLIMRILKINLLQQLNNNYTRLYSSLGQSKYVEKVHLYNYWSRSCNDLEKNYSNGKAIVLLDKHPIIKKMKDKNITTPELVKFDYDNVKETFKEYGLDVGRENTVLLDVISPEKEGHDYKPLIGISMSLIKPDPDSGIDFLEARNSLANDLGGECFSLRMCILTINNEEDRNYLAKLQSTMKWHRTFRLCPYCGGVLKKKLSKASCTCTNCHKIFYPNISPVSMVIIRDPTNQYCLLVRHLNSVKGVFTTVAGFVNPGETIKECAKREVAEELGIECHNLKLIDDCQPWPIPDNSLLIPFSATVDKNVKLKLETNEIESARWFSKKEVLEAVRRTENDPFIKNLPSLISNDKKKNDIKNHFYYVPPPGALAFNLIKMWAENLI